Protein AF-A0A257S393-F1 (afdb_monomer_lite)

pLDDT: mean 79.39, std 18.7, range [31.31, 98.5]

Foldseek 3Di:
DPPDDDDDDDQPLADDDPADFDVVVVVCVVVPDDDDDLDDQQAPDPLLRQLLNLLSVFALVSLLVSVVSCVVVVQEDAFEDALLRLLLVLLVVVVVVCVVCVVPPQAFEAEAEADPVSQQSSLVSNVVVCVVVVVWAPFDDWFFAAAPVPRDTDIHTDTAQFKKFAQAFFWFCWPVRDTDTQDGHLFIWGFHDDDPQATWTAGPVRTTGTGGLVRQADPPPSGGRMGGNRHYHLVSLAPAAGQEYEYTYRLFLLSEESNSLSSRSSRHHYYYHYYYYPVNLLVVLVVPDPPPPPDDCDPVNSSSSNSVSNSHDDDSDRPVNVVVVVVVLVVVVVVVVVVVVVVVVVCVVVVHDDDVVVVVVVVVVCCVSCVVVVVVCVVVVVVVVVSVVVCVVCVVVVVVVVVVVCVVCVVVVVVVVVVVVVVVVVVVVVVVVVDDDDDDPPDDDDDD

Radius of gyration: 31.61 Å; chains: 1; bounding box: 83×96×97 Å

Structure (mmCIF, N/CA/C/O backbone):
data_AF-A0A257S393-F1
#
_entry.id   AF-A0A257S393-F1
#
loop_
_atom_site.group_PDB
_atom_site.id
_atom_site.type_symbol
_atom_site.label_atom_id
_atom_site.label_alt_id
_atom_site.label_comp_id
_atom_site.label_asym_id
_atom_site.label_entity_id
_atom_site.label_seq_id
_atom_site.pdbx_PDB_ins_code
_atom_site.Cartn_x
_atom_site.Cartn_y
_atom_site.Cartn_z
_atom_site.occupancy
_atom_site.B_iso_or_equiv
_atom_site.auth_seq_id
_atom_site.auth_comp_id
_atom_site.auth_asym_id
_atom_site.auth_atom_id
_atom_site.pdbx_PDB_model_num
ATOM 1 N N . ARG A 1 1 ? 13.052 41.095 7.034 1.00 51.38 1 ARG A N 1
ATOM 2 C CA . ARG A 1 1 ? 13.560 39.708 7.214 1.00 51.38 1 ARG A CA 1
ATOM 3 C C . ARG A 1 1 ? 13.193 39.257 8.625 1.00 51.38 1 ARG A C 1
ATOM 5 O O . ARG A 1 1 ? 13.684 39.862 9.561 1.00 51.38 1 ARG A O 1
ATOM 12 N N . HIS A 1 2 ? 12.317 38.263 8.791 1.00 64.06 2 HIS A N 1
ATOM 13 C CA . HIS A 1 2 ? 11.731 37.913 10.098 1.00 64.06 2 HIS A CA 1
ATOM 14 C C . HIS A 1 2 ? 12.559 36.929 10.958 1.00 64.06 2 HIS A C 1
ATOM 16 O O . HIS A 1 2 ? 12.037 36.378 11.915 1.00 64.06 2 HIS A O 1
ATOM 22 N N . GLY A 1 3 ? 13.835 36.686 10.637 1.00 81.38 3 GLY A N 1
ATOM 23 C CA . GLY A 1 3 ? 14.749 35.903 11.490 1.00 81.38 3 GLY A CA 1
ATOM 24 C C . GLY A 1 3 ? 14.437 34.405 11.657 1.00 81.38 3 GLY A C 1
ATOM 25 O O . GLY A 1 3 ? 15.171 33.722 12.363 1.00 81.38 3 GLY A O 1
ATOM 26 N N . PHE A 1 4 ? 13.392 33.872 11.021 1.00 81.81 4 PHE A N 1
ATOM 27 C CA . PHE A 1 4 ? 13.035 32.456 11.131 1.00 81.81 4 PHE A CA 1
ATOM 28 C C . PHE A 1 4 ? 13.967 31.548 10.323 1.00 81.81 4 PHE A C 1
ATOM 30 O O . PHE A 1 4 ? 14.446 31.918 9.249 1.00 81.81 4 PHE A O 1
ATOM 37 N N . ARG A 1 5 ? 14.177 30.331 10.834 1.00 82.81 5 ARG A N 1
ATOM 38 C CA . ARG A 1 5 ? 14.858 29.231 10.142 1.00 82.81 5 ARG A CA 1
ATOM 39 C C . ARG A 1 5 ? 13.829 28.159 9.795 1.00 82.81 5 ARG A C 1
ATOM 41 O O . ARG A 1 5 ? 12.972 27.848 10.615 1.00 82.81 5 ARG A O 1
ATOM 48 N N . MET A 1 6 ? 13.929 27.601 8.594 1.00 79.44 6 MET A N 1
ATOM 49 C CA . MET A 1 6 ? 13.082 26.510 8.114 1.00 79.44 6 MET A CA 1
ATOM 50 C C . MET A 1 6 ? 13.974 25.320 7.773 1.00 79.44 6 MET A C 1
ATOM 52 O O . MET A 1 6 ? 14.998 25.497 7.117 1.00 79.44 6 MET A O 1
ATOM 56 N N . VAL A 1 7 ? 13.585 24.126 8.217 1.00 80.88 7 VAL A N 1
ATOM 57 C CA . VAL A 1 7 ? 14.269 22.868 7.901 1.00 80.88 7 VAL A CA 1
ATOM 58 C C . VAL A 1 7 ? 13.275 21.981 7.162 1.00 80.88 7 VAL A C 1
ATOM 60 O O . VAL A 1 7 ? 12.195 21.708 7.680 1.00 80.88 7 VAL A O 1
ATOM 63 N N . ALA A 1 8 ? 13.626 21.564 5.946 1.00 81.06 8 ALA A N 1
ATOM 64 C CA . ALA A 1 8 ? 12.833 20.646 5.137 1.00 81.06 8 ALA A CA 1
ATOM 65 C C . ALA A 1 8 ? 13.567 19.305 5.048 1.00 81.06 8 ALA A C 1
ATOM 67 O O . ALA A 1 8 ? 14.729 19.263 4.654 1.00 81.06 8 ALA A O 1
ATOM 68 N N . ILE A 1 9 ? 12.889 18.222 5.427 1.00 82.00 9 ILE A N 1
ATOM 69 C CA . ILE A 1 9 ? 13.420 16.856 5.393 1.00 82.00 9 ILE A CA 1
ATOM 70 C C . ILE A 1 9 ? 12.513 16.044 4.474 1.00 82.00 9 ILE A C 1
ATOM 72 O O . ILE A 1 9 ? 11.290 16.102 4.595 1.00 82.00 9 ILE A O 1
ATOM 76 N N . GLY A 1 10 ? 13.103 15.291 3.552 1.00 78.88 10 GLY A N 1
ATOM 77 C CA . GLY A 1 10 ? 12.362 14.471 2.606 1.00 78.88 10 GLY A CA 1
ATOM 78 C C . GLY A 1 10 ? 13.205 13.325 2.073 1.00 78.88 10 GLY A C 1
ATOM 79 O O . GLY A 1 10 ? 14.421 13.300 2.230 1.00 78.88 10 GLY A O 1
ATOM 80 N N . ASP A 1 11 ? 12.536 12.369 1.438 1.00 80.75 11 ASP A N 1
ATOM 81 C CA . ASP A 1 11 ? 13.183 11.259 0.752 1.00 80.75 11 ASP A CA 1
ATOM 82 C C . ASP A 1 11 ? 12.894 11.363 -0.756 1.00 80.75 11 ASP A C 1
ATOM 84 O O . ASP A 1 11 ? 11.757 11.107 -1.174 1.00 80.75 11 ASP A O 1
ATOM 88 N N . PRO A 1 12 ? 13.887 11.714 -1.598 1.00 75.94 12 PRO A N 1
ATOM 89 C CA . PRO A 1 12 ? 13.674 11.913 -3.030 1.00 75.94 12 PRO A CA 1
ATOM 90 C C . PRO A 1 12 ? 13.262 10.626 -3.754 1.00 75.94 12 PRO A C 1
ATOM 92 O O . PRO A 1 12 ? 12.722 10.702 -4.860 1.00 75.94 12 PRO A O 1
ATOM 95 N N . LYS A 1 13 ? 13.457 9.452 -3.139 1.00 79.50 13 LYS A N 1
ATOM 96 C CA . LYS A 1 13 ? 13.090 8.145 -3.700 1.00 79.50 13 LYS A CA 1
ATOM 97 C C . LYS A 1 13 ? 11.670 7.693 -3.327 1.00 79.50 13 LYS A C 1
ATOM 99 O O . LYS A 1 13 ? 11.204 6.706 -3.881 1.00 79.50 13 LYS A O 1
ATOM 104 N N . GLN A 1 14 ? 10.944 8.402 -2.457 1.00 80.81 14 GLN A N 1
ATOM 105 C CA . GLN A 1 14 ? 9.525 8.096 -2.193 1.00 80.81 14 GLN A CA 1
ATOM 106 C C . GLN A 1 14 ? 8.609 8.526 -3.347 1.00 80.81 14 GLN A C 1
ATOM 108 O O . GLN A 1 14 ? 9.065 9.159 -4.297 1.00 80.81 14 GLN A O 1
ATOM 113 N N . CYS A 1 15 ? 7.315 8.192 -3.292 1.00 73.25 15 CYS A N 1
ATOM 114 C CA . CYS A 1 15 ? 6.340 8.628 -4.293 1.00 73.25 15 CYS A CA 1
ATOM 115 C C . CYS A 1 15 ? 6.381 10.152 -4.495 1.00 73.25 15 CYS A C 1
ATOM 117 O O . CYS A 1 15 ? 6.687 10.918 -3.577 1.00 73.25 15 CYS A O 1
ATOM 119 N N . GLN A 1 16 ? 6.094 10.598 -5.720 1.00 68.69 16 GLN A N 1
ATOM 120 C CA . GLN A 1 16 ? 5.879 12.020 -5.972 1.00 68.69 16 GLN A CA 1
ATOM 121 C C . GLN A 1 16 ? 4.658 12.528 -5.205 1.00 68.69 16 GLN A C 1
ATOM 123 O O . GLN A 1 16 ? 3.738 11.766 -4.897 1.00 68.69 16 GLN A O 1
ATOM 128 N N . SER A 1 17 ? 4.658 13.834 -4.929 1.00 66.69 17 SER A N 1
ATOM 129 C CA . SER A 1 17 ? 3.454 14.508 -4.459 1.00 66.69 17 SER A CA 1
ATOM 130 C C . SER A 1 17 ? 2.315 14.274 -5.452 1.00 66.69 17 SER A C 1
ATOM 132 O O . SER A 1 17 ? 2.534 14.254 -6.662 1.00 66.69 17 SER A O 1
ATOM 134 N N . ILE A 1 18 ? 1.103 14.101 -4.926 1.00 62.31 18 ILE A N 1
ATOM 135 C CA . ILE A 1 18 ? -0.117 14.058 -5.743 1.00 62.31 18 ILE A CA 1
ATOM 136 C C . ILE A 1 18 ? -0.369 15.442 -6.371 1.00 62.31 18 ILE A C 1
ATOM 138 O O . ILE A 1 18 ? -0.938 15.546 -7.456 1.00 62.31 18 ILE A O 1
ATOM 142 N N . GLU A 1 19 ? 0.064 16.511 -5.698 1.00 57.66 19 G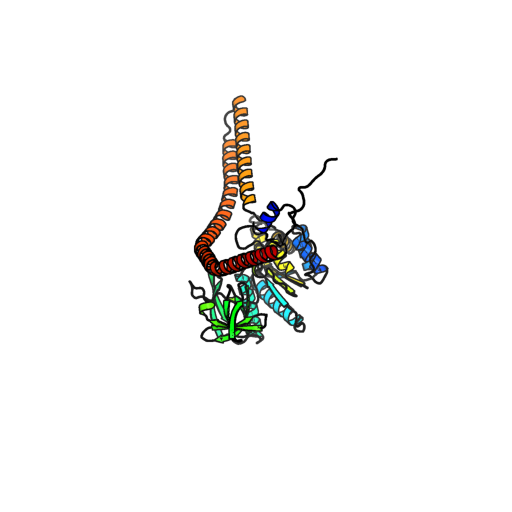LU A N 1
ATOM 143 C CA . GLU A 1 19 ? 0.041 17.869 -6.239 1.00 57.66 19 GLU A CA 1
ATOM 144 C C . GLU A 1 19 ? 1.238 18.112 -7.164 1.00 57.66 19 GLU A C 1
ATOM 146 O O . GLU A 1 19 ? 2.348 17.640 -6.912 1.00 57.66 19 GLU A O 1
ATOM 151 N N . ALA A 1 20 ? 1.016 18.875 -8.236 1.00 55.06 20 ALA A N 1
ATOM 152 C CA . ALA A 1 20 ? 2.035 19.130 -9.244 1.00 55.06 20 ALA A CA 1
ATOM 153 C C . ALA A 1 20 ? 3.248 19.878 -8.658 1.00 55.06 20 ALA A C 1
ATOM 155 O O . ALA A 1 20 ? 3.112 20.969 -8.105 1.00 55.06 20 ALA A O 1
ATOM 156 N N . GLY A 1 21 ? 4.446 19.318 -8.861 1.00 57.47 21 GLY A N 1
ATOM 157 C CA . GLY A 1 21 ? 5.724 19.980 -8.587 1.00 57.47 21 GLY A CA 1
ATOM 158 C C . GLY A 1 21 ? 6.625 19.246 -7.589 1.00 57.47 21 GLY A C 1
ATOM 159 O O . GLY A 1 21 ? 6.241 18.915 -6.470 1.00 57.47 21 GLY A O 1
ATOM 160 N N . GLN A 1 22 ? 7.887 19.039 -7.973 1.00 69.00 22 GLN A N 1
ATOM 161 C CA . GLN A 1 22 ? 8.917 18.458 -7.109 1.00 69.00 22 GLN A CA 1
ATOM 162 C C . GLN A 1 22 ? 9.595 19.556 -6.266 1.00 69.00 22 GLN A C 1
ATOM 164 O O . GLN A 1 22 ? 10.721 19.963 -6.547 1.00 69.00 22 GLN A O 1
ATOM 169 N N . VAL A 1 23 ? 8.912 20.049 -5.229 1.00 72.19 23 VAL A N 1
ATOM 170 C CA . VAL A 1 23 ? 9.413 21.160 -4.390 1.00 72.19 23 VAL A CA 1
ATOM 171 C C . VAL A 1 23 ? 10.766 20.837 -3.746 1.00 72.19 23 VAL A C 1
ATOM 173 O O . VAL A 1 23 ? 11.667 21.666 -3.792 1.00 72.19 23 VAL A O 1
ATOM 176 N N . ILE A 1 24 ? 10.951 19.621 -3.218 1.00 74.56 24 ILE A N 1
ATOM 177 C CA . ILE A 1 24 ? 12.235 19.205 -2.624 1.00 74.56 24 ILE A CA 1
ATOM 178 C C . ILE A 1 24 ? 13.361 19.209 -3.665 1.00 74.56 24 ILE A C 1
ATOM 180 O O . ILE A 1 24 ? 14.423 19.752 -3.396 1.00 74.56 24 ILE A O 1
ATOM 184 N N . GLY A 1 25 ? 13.107 18.715 -4.879 1.00 72.62 25 GLY A N 1
ATOM 185 C CA . GLY A 1 25 ? 14.107 18.736 -5.954 1.00 72.62 25 GLY A CA 1
ATOM 186 C C . GLY A 1 25 ? 14.454 20.153 -6.425 1.00 72.62 25 GLY A C 1
ATOM 187 O O . GLY A 1 25 ? 15.590 20.426 -6.801 1.00 72.62 25 GLY A O 1
ATOM 188 N N . LEU A 1 26 ? 13.500 21.089 -6.370 1.00 74.69 26 LEU A N 1
ATOM 189 C CA . LEU A 1 26 ? 13.774 22.508 -6.621 1.00 74.69 26 LEU A CA 1
ATOM 190 C C . LEU A 1 26 ? 14.623 23.129 -5.506 1.00 74.69 26 LEU A C 1
ATOM 192 O O . LEU A 1 26 ? 15.536 23.900 -5.797 1.00 74.69 26 LEU A O 1
ATOM 196 N N . LEU A 1 27 ? 14.344 22.784 -4.246 1.00 76.94 27 LEU A N 1
ATOM 197 C CA . LEU A 1 27 ? 15.133 23.237 -3.102 1.00 76.94 27 LEU A CA 1
ATOM 198 C C . LEU A 1 27 ? 16.561 22.684 -3.155 1.00 76.94 27 LEU A C 1
ATOM 200 O O . LEU A 1 27 ? 17.490 23.451 -2.943 1.00 76.94 27 LEU A O 1
ATOM 204 N N . GLU A 1 28 ? 16.749 21.412 -3.510 1.00 76.81 28 GLU A N 1
ATOM 205 C CA . GLU A 1 28 ? 18.075 20.812 -3.729 1.00 76.81 28 GLU A CA 1
ATOM 206 C C . GLU A 1 28 ? 18.864 21.586 -4.794 1.00 76.81 28 GLU A C 1
ATOM 208 O O . GLU A 1 28 ? 19.989 22.016 -4.548 1.00 76.81 28 GLU A O 1
ATOM 213 N N . LYS A 1 29 ? 18.244 21.873 -5.948 1.00 75.94 29 LYS A N 1
ATOM 214 C CA . LYS A 1 29 ? 18.880 22.669 -7.013 1.00 75.94 29 LYS A CA 1
ATOM 215 C C . LYS A 1 29 ? 19.239 24.092 -6.572 1.00 75.94 29 LYS A C 1
ATOM 217 O O . LYS A 1 29 ? 20.226 24.636 -7.057 1.00 75.94 29 LYS A O 1
ATOM 222 N N . GLY A 1 30 ? 18.431 24.705 -5.705 1.00 76.62 30 GLY A N 1
ATOM 223 C CA . GLY A 1 30 ? 18.633 26.080 -5.240 1.00 76.62 30 GLY A CA 1
ATOM 224 C C . GLY A 1 30 ? 19.602 26.223 -4.062 1.00 76.62 30 GLY A C 1
ATOM 225 O O . GLY A 1 30 ? 20.259 27.253 -3.945 1.00 76.62 30 GLY A O 1
ATOM 226 N N . LEU A 1 31 ? 19.685 25.216 -3.190 1.00 78.00 31 LEU A N 1
ATOM 227 C CA . LEU A 1 31 ? 20.525 25.223 -1.986 1.00 78.00 31 LEU A CA 1
ATOM 228 C C . LEU A 1 31 ? 21.918 24.618 -2.226 1.00 78.00 31 LEU A C 1
ATOM 230 O O . LEU A 1 31 ? 22.818 24.848 -1.421 1.00 78.00 31 LEU A O 1
ATOM 234 N N . GLY A 1 32 ? 22.113 23.879 -3.323 1.00 76.44 32 GLY A N 1
ATOM 235 C CA . GLY A 1 32 ? 23.374 23.208 -3.628 1.00 76.44 32 GLY A CA 1
ATOM 236 C C . GLY A 1 32 ? 23.523 21.918 -2.823 1.00 76.44 32 GLY A C 1
ATOM 237 O O . GLY A 1 32 ? 22.693 21.018 -2.931 1.00 76.44 32 GLY A O 1
ATOM 238 N N . THR A 1 33 ? 24.585 21.800 -2.025 1.00 75.00 33 THR A N 1
ATOM 239 C CA . THR A 1 33 ? 24.846 20.587 -1.236 1.00 75.00 33 THR A CA 1
ATOM 240 C C . THR A 1 33 ? 23.865 20.475 -0.071 1.00 75.00 33 THR A C 1
ATOM 242 O O . THR A 1 33 ? 23.946 21.222 0.905 1.00 75.00 33 THR A O 1
ATOM 245 N N . VAL A 1 34 ? 22.957 19.506 -0.156 1.00 79.62 34 VAL A N 1
ATOM 246 C CA . VAL A 1 34 ? 22.035 19.145 0.925 1.00 79.62 34 VAL A CA 1
ATOM 247 C C . VAL A 1 34 ? 22.612 17.948 1.690 1.00 79.62 34 VAL A C 1
ATOM 249 O O . VAL A 1 34 ? 22.982 16.963 1.051 1.00 79.62 34 VAL A O 1
ATOM 252 N N . PRO A 1 35 ? 22.704 17.992 3.034 1.00 81.38 35 PRO A N 1
ATOM 253 C CA . PRO A 1 35 ? 23.143 16.843 3.823 1.00 81.38 35 PRO A CA 1
ATOM 254 C C . PRO A 1 35 ? 22.267 15.603 3.583 1.00 81.38 35 PRO A C 1
ATOM 256 O O . PRO A 1 35 ? 21.039 15.691 3.636 1.00 81.38 35 PRO A O 1
ATOM 259 N N . SER A 1 36 ? 22.896 14.448 3.359 1.00 78.56 36 SER A N 1
ATOM 260 C CA . SER A 1 36 ? 22.231 13.152 3.197 1.00 78.56 36 SER A CA 1
ATOM 261 C C . SER A 1 36 ? 22.292 12.328 4.486 1.00 78.56 36 SER A C 1
ATOM 263 O O . SER A 1 36 ? 23.317 12.259 5.160 1.00 78.56 36 SER A O 1
ATOM 265 N N . ILE A 1 37 ? 21.179 11.670 4.825 1.00 79.75 37 ILE A N 1
ATOM 266 C CA . ILE A 1 37 ? 21.165 10.576 5.803 1.00 79.75 37 ILE A CA 1
ATOM 267 C C . ILE A 1 37 ? 21.181 9.276 5.003 1.00 79.75 37 ILE A C 1
ATOM 269 O O . ILE A 1 37 ? 20.211 8.952 4.316 1.00 79.75 37 ILE A O 1
ATOM 273 N N . GLU A 1 38 ? 22.296 8.555 5.068 1.00 73.06 38 GLU A N 1
ATOM 274 C CA . GLU A 1 38 ? 22.531 7.349 4.260 1.00 73.06 38 GLU A CA 1
ATOM 275 C C . GLU A 1 38 ? 22.188 6.052 5.001 1.00 73.06 38 GLU A C 1
ATOM 277 O O . GLU A 1 38 ? 22.090 4.991 4.390 1.00 73.06 38 GLU A O 1
ATOM 282 N N . SER A 1 39 ? 21.936 6.135 6.309 1.00 66.69 39 SER A N 1
ATOM 283 C CA . SER A 1 39 ? 21.544 5.002 7.142 1.00 66.69 39 SER A CA 1
ATOM 284 C C . SER A 1 39 ? 20.055 5.038 7.496 1.00 66.69 39 SER A C 1
ATOM 286 O O . SER A 1 39 ? 19.455 6.090 7.721 1.00 66.69 39 SER A O 1
ATOM 288 N N . THR A 1 40 ? 19.431 3.861 7.559 1.00 69.25 40 THR A N 1
ATOM 289 C CA . THR A 1 40 ? 18.060 3.695 8.054 1.00 69.25 40 THR A CA 1
ATOM 290 C C . THR A 1 40 ? 17.996 2.523 9.024 1.00 69.25 40 THR A C 1
ATOM 292 O O . THR A 1 40 ? 18.574 1.469 8.776 1.00 69.25 40 THR A O 1
ATOM 295 N N . VAL A 1 41 ? 17.298 2.715 10.145 1.00 71.75 41 VAL A N 1
ATOM 296 C CA . VAL A 1 41 ? 17.181 1.724 11.235 1.00 71.75 41 VAL A CA 1
ATOM 297 C C . VAL A 1 41 ? 15.761 1.143 11.300 1.00 71.75 41 VAL A C 1
ATOM 299 O O . VAL A 1 41 ? 15.340 0.605 12.317 1.00 71.75 41 VAL A O 1
ATOM 302 N N . ARG A 1 42 ? 14.958 1.291 10.233 1.00 84.06 42 ARG A N 1
ATOM 303 C CA . ARG A 1 42 ? 13.555 0.844 10.257 1.00 84.06 42 ARG A CA 1
ATOM 304 C C . ARG A 1 42 ? 13.445 -0.677 10.344 1.00 84.06 42 ARG A C 1
ATOM 306 O O . ARG A 1 42 ? 12.654 -1.176 11.143 1.00 84.06 42 ARG A O 1
ATOM 313 N N . GLN A 1 43 ? 14.179 -1.386 9.490 1.00 91.06 43 GLN A N 1
ATOM 314 C CA . GLN A 1 43 ? 14.145 -2.842 9.443 1.00 91.06 43 GLN A CA 1
ATOM 315 C C . GLN A 1 43 ? 15.007 -3.436 10.560 1.00 91.06 43 GLN A C 1
ATOM 317 O O . GLN A 1 43 ? 16.161 -3.045 10.754 1.00 91.06 43 GLN A O 1
ATOM 322 N N . THR A 1 44 ? 14.443 -4.394 11.291 1.00 89.94 44 THR A N 1
ATOM 323 C CA . THR A 1 44 ? 15.078 -4.980 12.478 1.00 89.94 44 THR A CA 1
ATOM 324 C C . THR A 1 44 ? 16.191 -5.962 12.118 1.00 89.94 44 THR A C 1
ATOM 326 O O . THR A 1 44 ? 17.185 -6.041 12.834 1.00 89.94 44 THR A O 1
ATOM 329 N N . ASN A 1 45 ? 16.074 -6.663 10.987 1.00 89.56 45 ASN A N 1
ATOM 330 C CA . ASN A 1 45 ? 17.060 -7.643 10.528 1.00 89.56 45 ASN A CA 1
ATOM 331 C C . ASN A 1 45 ? 17.883 -7.139 9.328 1.00 89.56 45 ASN A C 1
ATOM 333 O O . ASN A 1 45 ? 17.430 -6.293 8.554 1.00 89.56 45 ASN A O 1
ATOM 337 N N . ASP A 1 46 ? 19.103 -7.670 9.186 1.00 91.62 46 ASP A N 1
ATOM 338 C CA . ASP A 1 46 ? 20.053 -7.257 8.143 1.00 91.62 46 ASP A CA 1
ATOM 339 C C . ASP A 1 46 ? 19.540 -7.573 6.733 1.00 91.62 46 ASP A C 1
ATOM 341 O O . ASP A 1 46 ? 19.668 -6.745 5.835 1.00 91.62 46 ASP A O 1
ATOM 345 N N . ARG A 1 47 ? 18.880 -8.727 6.555 1.00 92.94 47 ARG A N 1
ATOM 346 C CA . ARG A 1 47 ? 18.316 -9.166 5.268 1.00 92.94 47 ARG A CA 1
ATOM 347 C C . ARG A 1 47 ? 17.296 -8.162 4.723 1.00 92.94 47 ARG A C 1
ATOM 349 O O . ARG A 1 47 ? 17.378 -7.748 3.572 1.00 92.94 47 ARG A O 1
ATOM 356 N N . ALA A 1 48 ? 16.370 -7.715 5.565 1.00 92.12 48 ALA A N 1
ATOM 357 C CA . ALA A 1 48 ? 15.359 -6.724 5.224 1.00 92.12 48 ALA A CA 1
ATOM 358 C C . ALA A 1 48 ? 15.970 -5.331 4.994 1.00 92.12 48 ALA A C 1
ATOM 360 O O . ALA A 1 48 ? 15.521 -4.609 4.100 1.00 92.12 48 ALA A O 1
ATOM 361 N N . ARG A 1 49 ? 17.022 -4.958 5.743 1.00 92.06 49 ARG A N 1
ATOM 362 C CA . ARG A 1 49 ? 17.789 -3.725 5.484 1.00 92.06 49 ARG A CA 1
ATOM 363 C C . ARG A 1 49 ? 18.476 -3.762 4.117 1.00 92.06 49 ARG A C 1
ATOM 365 O O . ARG A 1 49 ? 18.403 -2.772 3.393 1.00 92.06 49 ARG A O 1
ATOM 372 N N . GLU A 1 50 ? 19.083 -4.888 3.742 1.00 93.75 50 GLU A N 1
ATOM 373 C CA . GLU A 1 50 ? 19.717 -5.069 2.429 1.00 93.75 50 GLU A CA 1
ATOM 374 C C . GLU A 1 50 ? 18.687 -4.951 1.297 1.00 93.75 50 GLU A C 1
ATOM 376 O O . GLU A 1 50 ? 18.884 -4.159 0.374 1.00 93.75 50 GLU A O 1
ATOM 381 N N . ILE A 1 51 ? 17.552 -5.653 1.398 1.00 93.94 51 ILE A N 1
ATOM 382 C CA . ILE A 1 51 ? 16.468 -5.576 0.403 1.00 93.94 51 ILE A CA 1
ATOM 383 C C . ILE A 1 51 ? 15.968 -4.132 0.263 1.00 93.94 51 ILE A C 1
ATOM 385 O O . ILE A 1 51 ? 15.893 -3.608 -0.849 1.00 93.94 51 ILE A O 1
ATOM 389 N N . ALA A 1 52 ? 15.670 -3.449 1.372 1.00 91.94 52 ALA A N 1
ATOM 390 C CA . ALA A 1 52 ? 15.217 -2.059 1.336 1.00 91.94 52 ALA A CA 1
ATOM 391 C C . ALA A 1 52 ? 16.272 -1.113 0.727 1.00 91.94 52 ALA A C 1
ATOM 393 O O . ALA A 1 52 ? 15.914 -0.190 -0.011 1.00 91.94 52 ALA A O 1
ATOM 394 N N . GLY A 1 53 ? 17.560 -1.356 0.995 1.00 91.12 53 GLY A N 1
ATOM 395 C CA . GLY A 1 53 ? 18.683 -0.626 0.406 1.00 91.12 53 GLY A CA 1
ATOM 396 C C . GLY A 1 53 ? 18.779 -0.803 -1.111 1.00 91.12 53 GLY A C 1
ATOM 397 O O . GLY A 1 53 ? 18.880 0.187 -1.836 1.00 91.12 53 GLY A O 1
ATOM 398 N N . LEU A 1 54 ? 18.651 -2.036 -1.605 1.00 93.56 54 LEU A N 1
ATOM 399 C CA . LEU A 1 54 ? 18.641 -2.347 -3.039 1.00 93.56 54 LEU A CA 1
ATOM 400 C C . LEU A 1 54 ? 17.450 -1.697 -3.761 1.00 93.56 54 LEU A C 1
ATOM 402 O O . LEU A 1 54 ? 17.607 -1.100 -4.828 1.00 93.56 54 LEU A O 1
ATOM 406 N N . LEU A 1 55 ? 16.259 -1.733 -3.153 1.00 92.25 55 LEU A N 1
ATOM 407 C CA . LEU A 1 55 ? 15.077 -1.056 -3.695 1.00 92.25 55 LEU A CA 1
ATOM 408 C C . LEU A 1 55 ? 15.248 0.470 -3.721 1.00 92.25 55 LEU A C 1
ATOM 410 O O . LEU A 1 55 ? 14.812 1.125 -4.669 1.00 92.25 55 LEU A O 1
ATOM 414 N N . ARG A 1 56 ? 15.905 1.043 -2.703 1.00 89.31 56 ARG A N 1
ATOM 415 C CA . ARG A 1 56 ? 16.229 2.476 -2.642 1.00 89.31 56 ARG A CA 1
ATOM 416 C C . ARG A 1 56 ? 17.211 2.886 -3.737 1.00 89.31 56 ARG A C 1
ATOM 418 O O . ARG A 1 56 ? 17.009 3.930 -4.367 1.00 89.31 56 ARG A O 1
ATOM 425 N N . GLN A 1 57 ? 18.266 2.092 -3.940 1.00 90.00 57 GLN A N 1
ATOM 426 C CA . GLN A 1 57 ? 19.250 2.290 -5.006 1.00 90.00 57 GLN A CA 1
ATOM 427 C C . GLN A 1 57 ? 18.530 2.356 -6.358 1.00 90.00 57 GLN A C 1
ATOM 429 O O . GLN A 1 57 ? 18.663 3.343 -7.090 1.00 90.00 57 GLN A O 1
ATOM 434 N N . GLY A 1 58 ? 17.661 1.376 -6.612 1.00 87.62 58 GLY A N 1
ATOM 435 C CA . GLY A 1 58 ? 16.906 1.275 -7.852 1.00 87.62 58 GLY A CA 1
ATOM 436 C C . GLY A 1 58 ? 17.750 0.796 -9.030 1.00 87.62 58 GLY A C 1
ATOM 437 O O . GLY A 1 58 ? 18.924 0.462 -8.888 1.00 87.62 58 GLY A O 1
ATOM 438 N N . GLY A 1 59 ? 17.140 0.779 -10.215 1.00 87.88 59 GLY A N 1
ATOM 439 C CA . GLY A 1 59 ? 17.756 0.207 -11.412 1.00 87.88 59 GLY A CA 1
ATOM 440 C C . GLY A 1 59 ? 17.570 -1.309 -11.500 1.00 87.88 59 GLY A C 1
ATOM 441 O O . GLY A 1 59 ? 17.271 -1.979 -10.514 1.00 87.88 59 GLY A O 1
ATOM 442 N N . ALA A 1 60 ? 17.700 -1.844 -12.716 1.00 90.81 60 ALA A N 1
ATOM 443 C CA . ALA A 1 60 ? 17.341 -3.230 -13.018 1.00 90.81 60 ALA A CA 1
ATOM 444 C C . ALA A 1 60 ? 18.161 -4.258 -12.227 1.00 90.81 60 ALA A C 1
ATOM 446 O O . ALA A 1 60 ? 17.595 -5.233 -11.748 1.00 90.81 60 ALA A O 1
ATOM 447 N N . GLU A 1 61 ? 19.463 -4.023 -12.051 1.00 93.88 61 GLU A N 1
ATOM 448 C CA . GLU A 1 61 ? 20.355 -4.941 -11.336 1.00 93.88 61 GLU A CA 1
ATOM 449 C C . GLU A 1 61 ? 20.031 -5.011 -9.838 1.00 93.88 61 GLU A C 1
ATOM 451 O O . GLU A 1 61 ? 19.760 -6.089 -9.314 1.00 93.88 61 GLU A O 1
ATOM 456 N N . ALA A 1 62 ? 19.983 -3.862 -9.151 1.00 94.19 62 ALA A N 1
ATOM 457 C CA . ALA A 1 62 ? 19.712 -3.823 -7.714 1.00 94.19 62 ALA A CA 1
ATOM 458 C C . ALA A 1 62 ? 18.303 -4.338 -7.389 1.00 94.19 62 ALA A C 1
ATOM 460 O O . ALA A 1 62 ? 18.122 -5.133 -6.468 1.00 94.19 62 ALA A O 1
ATOM 461 N N . VAL A 1 63 ? 17.301 -3.932 -8.176 1.00 94.38 63 VAL A N 1
ATOM 462 C CA . VAL A 1 63 ? 15.917 -4.380 -7.984 1.00 94.38 63 VAL A CA 1
ATOM 463 C C . VAL A 1 63 ? 15.749 -5.857 -8.347 1.00 94.38 63 VAL A C 1
ATOM 465 O O . VAL A 1 63 ? 15.024 -6.561 -7.648 1.00 94.38 63 VAL A O 1
ATOM 468 N N . GLY A 1 64 ? 16.451 -6.346 -9.373 1.00 95.25 64 GLY A N 1
ATOM 469 C CA . GLY A 1 64 ? 16.507 -7.771 -9.702 1.00 95.25 64 GLY A CA 1
ATOM 470 C C . GLY A 1 64 ? 17.075 -8.592 -8.548 1.00 95.25 64 GLY A C 1
ATOM 471 O O . GLY A 1 64 ? 16.416 -9.519 -8.085 1.00 95.25 64 GLY A O 1
ATOM 472 N N . LYS A 1 65 ? 18.219 -8.172 -7.987 1.00 96.94 65 LYS A N 1
ATOM 473 C CA . LYS A 1 65 ? 18.808 -8.810 -6.800 1.00 96.94 65 LYS A CA 1
ATOM 474 C C . LYS A 1 65 ? 17.836 -8.807 -5.616 1.00 96.94 65 LYS A C 1
ATOM 476 O O . LYS A 1 65 ? 17.689 -9.826 -4.948 1.00 96.94 65 LYS A O 1
ATOM 481 N N . ALA A 1 66 ? 17.148 -7.691 -5.363 1.00 96.12 66 ALA A N 1
ATOM 482 C CA . ALA A 1 66 ? 16.150 -7.611 -4.297 1.00 96.12 66 ALA A CA 1
ATOM 483 C C . ALA A 1 66 ? 15.000 -8.609 -4.513 1.00 96.12 66 ALA A C 1
ATOM 485 O O . ALA A 1 66 ? 14.609 -9.297 -3.572 1.00 96.12 66 ALA A O 1
ATOM 486 N N . LEU A 1 67 ? 14.477 -8.718 -5.738 1.00 96.06 67 LEU A N 1
ATOM 487 C CA . LEU A 1 67 ? 13.397 -9.653 -6.056 1.00 96.06 67 LEU A CA 1
ATOM 488 C C . LEU A 1 67 ? 13.852 -11.116 -5.944 1.00 96.06 67 LEU A C 1
ATOM 490 O O . LEU A 1 67 ? 13.123 -11.933 -5.386 1.00 96.06 67 LEU A O 1
ATOM 494 N N . ASP A 1 68 ? 15.071 -11.434 -6.384 1.00 96.88 68 ASP A N 1
ATOM 495 C CA . ASP A 1 68 ? 15.659 -12.769 -6.235 1.00 96.88 68 ASP A CA 1
ATOM 496 C C . ASP A 1 68 ? 15.828 -13.152 -4.761 1.00 96.88 68 ASP A C 1
ATOM 498 O O . ASP A 1 68 ? 15.486 -14.269 -4.368 1.00 96.88 68 ASP A O 1
ATOM 502 N N . MET A 1 69 ? 16.285 -12.217 -3.919 1.00 97.38 69 MET A N 1
ATOM 503 C CA . MET A 1 69 ? 16.344 -12.416 -2.467 1.00 97.38 69 MET A CA 1
ATOM 504 C C . MET A 1 69 ? 14.955 -12.712 -1.900 1.00 97.38 69 MET A C 1
ATOM 506 O O . MET A 1 69 ? 14.793 -13.665 -1.144 1.00 97.38 69 MET A O 1
ATOM 510 N N . LYS A 1 70 ? 13.926 -11.962 -2.313 1.00 96.56 70 LYS A N 1
ATOM 511 C CA . LYS A 1 70 ? 12.548 -12.230 -1.881 1.00 96.56 70 LYS A CA 1
ATOM 512 C C . LYS A 1 70 ? 12.040 -13.595 -2.323 1.00 96.56 70 LYS A C 1
ATOM 514 O O . LYS A 1 70 ? 11.342 -14.249 -1.550 1.00 96.56 70 LYS A O 1
ATOM 519 N N . ARG A 1 71 ? 12.390 -14.027 -3.535 1.00 95.81 71 ARG A N 1
ATOM 520 C CA . ARG A 1 71 ? 12.033 -15.347 -4.065 1.00 95.81 71 ARG A CA 1
ATOM 521 C C . ARG A 1 71 ? 12.687 -16.465 -3.254 1.00 95.81 71 ARG A C 1
ATOM 523 O O . ARG A 1 71 ? 12.009 -17.422 -2.900 1.00 95.81 71 ARG A O 1
ATOM 530 N N . GLN A 1 72 ? 13.970 -16.324 -2.919 1.00 96.56 72 GLN A N 1
ATOM 531 C CA . GLN A 1 72 ? 14.685 -17.254 -2.032 1.00 96.56 72 GLN A CA 1
ATOM 532 C C . GLN A 1 72 ? 14.046 -17.314 -0.641 1.00 96.56 72 GLN A C 1
ATOM 534 O O . GLN A 1 72 ? 13.902 -18.392 -0.073 1.00 96.56 72 GLN A O 1
ATOM 539 N N . ASP A 1 73 ? 13.617 -16.162 -0.124 1.00 95.81 73 ASP A N 1
ATOM 540 C CA . ASP A 1 73 ? 12.996 -16.042 1.195 1.00 95.81 73 ASP A CA 1
ATOM 541 C C . ASP A 1 73 ? 11.524 -16.527 1.205 1.00 95.81 73 ASP A C 1
ATOM 543 O O . ASP A 1 73 ? 10.891 -16.541 2.261 1.00 95.81 73 ASP A O 1
ATOM 547 N N . GLY A 1 74 ? 10.948 -16.889 0.048 1.00 96.31 74 GLY A N 1
ATOM 548 C CA . GLY A 1 74 ? 9.533 -17.265 -0.082 1.00 96.31 74 GLY A CA 1
ATOM 549 C C . GLY A 1 74 ? 8.564 -16.099 0.150 1.00 96.31 74 GLY A C 1
ATOM 550 O O . GLY A 1 74 ? 7.416 -16.301 0.536 1.00 96.31 74 GLY A O 1
ATOM 551 N N . THR A 1 75 ? 9.031 -14.863 -0.047 1.00 97.00 75 THR A N 1
ATOM 552 C CA . THR A 1 75 ? 8.270 -13.626 0.194 1.00 97.00 75 THR A CA 1
ATOM 553 C C . THR A 1 75 ? 7.906 -12.869 -1.085 1.00 97.00 75 THR A C 1
ATOM 555 O O . THR A 1 75 ? 7.358 -11.772 -1.013 1.00 97.00 75 THR A O 1
ATOM 558 N N . ALA A 1 76 ? 8.178 -13.441 -2.257 1.00 97.62 76 ALA A N 1
ATOM 559 C CA . ALA A 1 76 ? 7.627 -12.999 -3.533 1.00 97.62 76 ALA A CA 1
ATOM 560 C C . ALA A 1 76 ? 6.979 -14.191 -4.242 1.00 97.62 76 ALA A C 1
ATOM 562 O O . ALA A 1 76 ? 7.604 -15.241 -4.381 1.00 97.62 76 ALA A O 1
ATOM 563 N N . GLU A 1 77 ? 5.741 -14.016 -4.691 1.00 97.38 77 GLU A N 1
ATOM 564 C CA . GLU A 1 77 ? 4.912 -15.066 -5.278 1.00 97.38 77 GLU A CA 1
ATOM 565 C C . GLU A 1 77 ? 4.253 -14.553 -6.565 1.00 97.38 77 GLU A C 1
ATOM 567 O O . GLU A 1 77 ? 3.634 -13.483 -6.596 1.00 97.38 77 GLU A O 1
ATOM 572 N N . ILE A 1 78 ? 4.382 -15.338 -7.634 1.00 97.44 78 ILE A N 1
ATOM 573 C CA . ILE A 1 78 ? 3.560 -15.206 -8.836 1.00 97.44 78 ILE A CA 1
ATOM 574 C C . ILE A 1 78 ? 2.359 -16.123 -8.629 1.00 97.44 78 ILE A C 1
ATOM 576 O O . ILE A 1 78 ? 2.504 -17.343 -8.594 1.00 97.44 78 ILE A O 1
ATOM 580 N N . VAL A 1 79 ? 1.178 -15.535 -8.465 1.00 97.81 79 VAL A N 1
ATOM 581 C CA . VAL A 1 79 ? -0.052 -16.290 -8.230 1.00 97.81 79 VAL A CA 1
ATOM 582 C C . VAL A 1 79 ? -0.598 -16.754 -9.573 1.00 97.81 79 VAL A C 1
ATOM 584 O O . VAL A 1 79 ? -0.821 -15.935 -10.471 1.00 97.81 79 VAL A O 1
ATOM 587 N N . ALA A 1 80 ? -0.828 -18.060 -9.699 1.00 96.19 80 ALA A N 1
ATOM 588 C CA . ALA A 1 80 ? -1.451 -18.638 -10.881 1.00 96.19 80 ALA A CA 1
ATOM 589 C C . ALA A 1 80 ? -2.859 -18.058 -11.094 1.00 96.19 80 ALA A C 1
ATOM 591 O O . ALA A 1 80 ? -3.641 -17.931 -10.151 1.00 96.19 80 ALA A O 1
ATOM 592 N N . GLY A 1 81 ? -3.183 -17.726 -12.344 1.00 93.38 81 GLY A N 1
ATOM 593 C CA . GLY A 1 81 ? -4.455 -17.099 -12.708 1.00 93.38 81 GLY A CA 1
ATOM 594 C C . GLY A 1 81 ? -4.387 -15.576 -12.849 1.00 93.38 81 GLY A C 1
ATOM 595 O O . GLY A 1 81 ? -3.330 -14.986 -13.090 1.00 93.38 81 GLY A O 1
ATOM 596 N N . GLY A 1 82 ? -5.552 -14.942 -12.794 1.00 92.62 82 GLY A N 1
ATOM 597 C CA . GLY A 1 82 ? -5.770 -13.534 -13.084 1.00 92.62 82 GLY A CA 1
ATOM 598 C C . GLY A 1 82 ? -5.935 -12.666 -11.837 1.00 92.62 82 GLY A C 1
ATOM 599 O O . GLY A 1 82 ? -5.400 -12.927 -10.760 1.00 92.62 82 GLY A O 1
ATOM 600 N N . HIS A 1 83 ? -6.685 -11.583 -12.020 1.00 94.31 83 HIS A N 1
ATOM 601 C CA . HIS A 1 83 ? -6.934 -10.554 -11.011 1.00 94.31 83 HIS A CA 1
ATOM 602 C C . HIS A 1 83 ? -7.647 -11.100 -9.760 1.00 94.31 83 HIS A C 1
ATOM 604 O O . HIS A 1 83 ? -7.221 -10.821 -8.636 1.00 94.31 83 HIS A O 1
ATOM 610 N N . SER A 1 84 ? -8.681 -11.927 -9.947 1.00 96.19 84 SER A N 1
ATOM 611 C CA . SER A 1 84 ? -9.476 -12.532 -8.870 1.00 96.19 84 SER A CA 1
ATOM 612 C C . SER A 1 84 ? -8.663 -13.479 -7.993 1.00 96.19 84 SER A C 1
ATOM 614 O O . SER A 1 84 ? -8.777 -13.429 -6.766 1.00 96.19 84 SER A O 1
ATOM 616 N N . GLU A 1 85 ? -7.810 -14.308 -8.597 1.00 98.06 85 GLU A N 1
ATOM 617 C CA . GLU A 1 85 ? -7.005 -15.297 -7.875 1.00 98.06 85 GLU A CA 1
ATOM 618 C C . GLU A 1 85 ? -5.969 -14.609 -6.980 1.00 98.06 85 GLU A C 1
ATOM 620 O O . GLU A 1 85 ? -5.804 -14.988 -5.819 1.00 98.06 85 GLU A O 1
ATOM 625 N N . VAL A 1 86 ? -5.341 -13.528 -7.463 1.00 98.06 86 VAL A N 1
ATOM 626 C CA . VAL A 1 86 ? -4.423 -12.719 -6.646 1.00 98.06 86 VAL A CA 1
ATOM 627 C C . VAL A 1 86 ? -5.143 -12.071 -5.467 1.00 98.06 86 VAL A C 1
ATOM 629 O O . VAL A 1 86 ? -4.607 -12.061 -4.360 1.00 98.06 86 VAL A O 1
ATOM 632 N N . ILE A 1 87 ? -6.353 -11.539 -5.665 1.00 98.38 87 ILE A N 1
ATOM 633 C CA . ILE A 1 87 ? -7.145 -10.949 -4.574 1.00 98.38 87 ILE A CA 1
ATOM 634 C C . ILE A 1 87 ? -7.476 -12.002 -3.514 1.00 98.38 87 ILE A C 1
ATOM 636 O O . ILE A 1 87 ? -7.282 -11.764 -2.318 1.00 98.38 87 ILE A O 1
ATOM 640 N N . ALA A 1 88 ? -7.935 -13.179 -3.943 1.00 98.19 88 ALA A N 1
ATOM 641 C CA . ALA A 1 88 ? -8.252 -14.279 -3.044 1.00 98.19 88 ALA A CA 1
ATOM 642 C C . ALA A 1 88 ? -7.014 -14.746 -2.262 1.00 98.19 88 ALA A C 1
ATOM 644 O O . ALA A 1 88 ? -7.104 -14.970 -1.047 1.00 98.19 88 ALA A O 1
ATOM 645 N N . ARG A 1 89 ? -5.857 -14.832 -2.934 1.00 98.50 89 ARG A N 1
ATOM 646 C CA . ARG A 1 89 ? -4.567 -15.173 -2.323 1.00 98.50 89 ARG A CA 1
ATOM 647 C C . ARG A 1 89 ? -4.084 -14.101 -1.351 1.00 98.50 89 ARG A C 1
ATOM 649 O O . ARG A 1 89 ? -3.635 -14.448 -0.265 1.00 98.50 89 ARG A O 1
ATOM 656 N N . ALA A 1 90 ? -4.234 -12.817 -1.673 1.00 98.50 90 ALA A N 1
ATOM 657 C CA . ALA A 1 90 ? -3.893 -11.717 -0.771 1.00 98.50 90 ALA A CA 1
ATOM 658 C C . ALA A 1 90 ? -4.722 -11.756 0.520 1.00 98.50 90 ALA A C 1
ATOM 660 O O . ALA A 1 90 ? -4.177 -11.604 1.613 1.00 98.50 90 ALA A O 1
ATOM 661 N N . ALA A 1 91 ? -6.029 -12.013 0.406 1.00 98.44 91 ALA A N 1
ATOM 662 C CA . ALA A 1 91 ? -6.907 -12.172 1.560 1.00 98.44 91 ALA A CA 1
ATOM 663 C C . ALA A 1 91 ? -6.565 -13.429 2.385 1.00 98.44 91 ALA A C 1
ATOM 665 O O . ALA A 1 91 ? -6.628 -13.385 3.613 1.00 98.44 91 ALA A O 1
ATOM 666 N N . ALA A 1 92 ? -6.175 -14.531 1.729 1.00 98.25 92 ALA A N 1
ATOM 667 C CA . ALA A 1 92 ? -5.689 -15.739 2.402 1.00 98.25 92 ALA A CA 1
ATOM 668 C C . ALA A 1 92 ? -4.396 -15.468 3.178 1.00 98.25 92 ALA A C 1
ATOM 670 O O . ALA A 1 92 ? -4.328 -15.740 4.371 1.00 98.25 92 ALA A O 1
ATOM 671 N N . LEU A 1 93 ? -3.409 -14.850 2.524 1.00 98.50 93 LEU A N 1
ATOM 672 C CA . LEU A 1 93 ? -2.129 -14.512 3.134 1.00 98.50 93 LEU A CA 1
ATOM 673 C C . LEU A 1 93 ? -2.313 -13.575 4.329 1.00 98.50 93 LEU A C 1
ATOM 675 O O . LEU A 1 93 ? -1.672 -13.749 5.360 1.00 98.50 93 LEU A O 1
ATOM 679 N N . TRP A 1 94 ? -3.208 -12.593 4.223 1.00 98.06 94 TRP A N 1
ATOM 680 C CA . TRP A 1 94 ? -3.529 -11.714 5.343 1.00 98.06 94 TRP A CA 1
ATOM 681 C C . TRP A 1 94 ? -4.034 -12.487 6.568 1.00 98.06 94 TRP A C 1
ATOM 683 O O . TRP A 1 94 ? -3.564 -12.245 7.682 1.00 98.06 94 TRP A O 1
ATOM 693 N N . ASP A 1 95 ? -4.946 -13.436 6.357 1.00 97.12 95 ASP A N 1
ATOM 694 C CA . ASP A 1 95 ? -5.501 -14.283 7.414 1.00 97.12 95 ASP A CA 1
ATOM 695 C C . ASP A 1 95 ? -4.434 -15.228 8.000 1.00 97.12 95 ASP A C 1
ATOM 697 O O . ASP A 1 95 ? -4.265 -15.297 9.218 1.00 97.12 95 ASP A O 1
ATOM 701 N N . GLU A 1 96 ? -3.627 -15.866 7.145 1.00 97.44 96 GLU A N 1
ATOM 702 C CA . GLU A 1 96 ? -2.476 -16.697 7.532 1.00 97.44 96 GLU A CA 1
ATOM 703 C C . GLU A 1 96 ? -1.503 -15.923 8.430 1.00 97.44 96 GLU A C 1
ATOM 705 O O . GLU A 1 96 ? -1.141 -16.384 9.515 1.00 97.44 96 GLU A O 1
ATOM 710 N N . ARG A 1 97 ? -1.092 -14.718 8.007 1.00 97.44 97 ARG A N 1
ATOM 711 C CA . ARG A 1 97 ? -0.144 -13.885 8.758 1.00 97.44 97 ARG A CA 1
ATOM 712 C C . ARG A 1 97 ? -0.735 -13.386 10.067 1.00 97.44 97 ARG A C 1
ATOM 714 O O . ARG A 1 97 ? -0.028 -13.375 11.074 1.00 97.44 97 ARG A O 1
ATOM 721 N N . ARG A 1 98 ? -2.013 -12.999 10.081 1.00 94.94 98 ARG A N 1
ATOM 722 C CA . ARG A 1 98 ? -2.700 -12.583 11.307 1.00 94.94 98 ARG A CA 1
ATOM 723 C C . ARG A 1 98 ? -2.779 -13.730 12.315 1.00 94.94 98 ARG A C 1
ATOM 725 O O . ARG A 1 98 ? -2.434 -13.521 13.473 1.00 94.94 98 ARG A O 1
ATOM 732 N N . LYS A 1 99 ? -3.181 -14.928 11.884 1.00 94.94 99 LYS A N 1
ATOM 733 C CA . LYS A 1 99 ? -3.276 -16.121 12.744 1.00 94.94 99 LYS A CA 1
ATOM 734 C C . LYS A 1 99 ? -1.915 -16.561 13.270 1.00 94.94 99 LYS A C 1
ATOM 736 O O . LYS A 1 99 ? -1.778 -16.808 14.463 1.00 94.94 99 LYS A O 1
ATOM 741 N N . ALA A 1 100 ? -0.896 -16.571 12.412 1.00 96.50 100 ALA A N 1
ATOM 742 C CA . ALA A 1 100 ? 0.470 -16.934 12.790 1.00 96.50 100 ALA A CA 1
ATOM 743 C C . ALA A 1 100 ? 1.127 -15.961 13.788 1.00 96.50 100 ALA A C 1
ATOM 745 O O . ALA A 1 100 ? 2.179 -16.278 14.331 1.00 96.50 100 ALA A O 1
ATOM 746 N N . ASN A 1 101 ? 0.546 -14.776 14.001 1.00 96.50 101 ASN A N 1
ATOM 747 C CA . ASN A 1 101 ? 1.054 -13.760 14.924 1.00 96.50 101 ASN A CA 1
ATOM 748 C C . ASN A 1 101 ? -0.015 -13.323 15.947 1.00 96.50 101 ASN A C 1
ATOM 750 O O . ASN A 1 101 ? 0.062 -12.214 16.479 1.00 96.50 101 ASN A O 1
ATOM 754 N N . ALA A 1 102 ? -1.032 -14.154 16.202 1.00 92.69 102 ALA A N 1
ATOM 755 C CA . ALA A 1 102 ? -2.153 -13.812 17.082 1.00 92.69 102 ALA A CA 1
ATOM 756 C C . ALA A 1 102 ? -1.731 -13.599 18.550 1.00 92.69 102 ALA A C 1
ATOM 758 O O . ALA A 1 102 ? -2.358 -12.829 19.274 1.00 92.69 102 ALA A O 1
ATOM 759 N N . ASP A 1 103 ? -0.644 -14.242 18.972 1.00 94.56 103 ASP A N 1
ATOM 760 C CA . ASP A 1 103 ? -0.021 -14.141 20.294 1.00 94.56 103 ASP A CA 1
ATOM 761 C C . ASP A 1 103 ? 0.852 -12.884 20.467 1.00 94.56 103 ASP A C 1
ATOM 763 O O . ASP A 1 103 ? 1.330 -12.595 21.566 1.00 94.56 103 ASP A O 1
ATOM 767 N N . ARG A 1 104 ? 1.060 -12.100 19.400 1.00 94.44 104 ARG A N 1
ATOM 768 C CA . ARG A 1 104 ? 1.929 -10.917 19.399 1.00 94.44 104 ARG A CA 1
ATOM 769 C C . ARG A 1 104 ? 1.092 -9.630 19.486 1.00 94.44 104 ARG A C 1
ATOM 771 O O . ARG A 1 104 ? 0.710 -9.080 18.455 1.00 94.44 104 ARG A O 1
ATOM 778 N N . PRO A 1 105 ? 0.892 -9.030 20.677 1.00 88.44 105 PRO A N 1
ATOM 779 C CA . PRO A 1 105 ? -0.024 -7.894 20.861 1.00 88.44 105 PRO A CA 1
ATOM 780 C C . PRO A 1 105 ? 0.401 -6.605 20.139 1.00 88.44 105 PRO A C 1
ATOM 782 O O . PRO A 1 105 ? -0.419 -5.724 19.904 1.00 88.44 105 PRO A O 1
ATOM 785 N N . ARG A 1 106 ? 1.686 -6.471 19.778 1.00 89.75 106 ARG A N 1
ATOM 786 C CA . ARG A 1 106 ? 2.212 -5.335 18.995 1.00 89.75 106 ARG A CA 1
ATOM 787 C C . ARG A 1 106 ? 2.342 -5.637 17.499 1.00 89.75 106 ARG A C 1
ATOM 789 O O . ARG A 1 106 ? 2.920 -4.833 16.765 1.00 89.75 106 ARG A O 1
ATOM 796 N N . PHE A 1 107 ? 1.885 -6.803 17.046 1.00 94.69 107 PHE A N 1
ATOM 797 C CA . PHE A 1 107 ? 1.940 -7.160 15.638 1.00 94.69 107 PHE A CA 1
ATOM 798 C C . PHE A 1 107 ? 0.982 -6.286 14.835 1.00 94.69 107 PHE A C 1
ATOM 800 O O . PHE A 1 107 ? -0.186 -6.117 15.173 1.00 94.69 107 PHE A O 1
ATOM 807 N N . THR A 1 108 ? 1.495 -5.719 13.750 1.00 94.25 108 THR A N 1
ATOM 808 C CA . THR A 1 108 ? 0.713 -4.904 12.825 1.00 94.25 108 THR A CA 1
ATOM 809 C C . THR A 1 108 ? 0.964 -5.387 11.408 1.00 94.25 108 THR A C 1
ATOM 811 O O . THR A 1 108 ? 2.109 -5.624 11.019 1.00 94.25 108 THR A O 1
ATOM 814 N N . LEU A 1 109 ? -0.113 -5.501 10.638 1.00 96.00 109 LEU A N 1
ATOM 815 C CA . LEU A 1 109 ? -0.103 -5.958 9.257 1.00 96.00 109 LEU A CA 1
ATOM 816 C C . LEU A 1 109 ? -0.836 -4.938 8.395 1.00 96.00 109 LEU A C 1
ATOM 818 O O . LEU A 1 109 ? -1.909 -4.462 8.765 1.00 96.00 109 LEU A O 1
ATOM 822 N N . SER A 1 110 ? -0.257 -4.598 7.251 1.00 95.81 110 SER A N 1
ATOM 823 C CA . SER A 1 110 ? -0.893 -3.726 6.264 1.00 95.81 110 SER A CA 1
ATOM 824 C C . SER A 1 110 ? -0.788 -4.317 4.867 1.00 95.81 110 SER A C 1
ATOM 826 O O . SER A 1 110 ? 0.152 -5.054 4.573 1.00 95.81 110 SER A O 1
ATOM 828 N N . ILE A 1 111 ? -1.738 -3.957 4.003 1.00 97.81 111 ILE A N 1
ATOM 829 C CA . ILE A 1 111 ? -1.735 -4.324 2.587 1.00 97.81 111 ILE A CA 1
ATOM 830 C C . ILE A 1 111 ? -1.720 -3.050 1.748 1.00 97.81 111 ILE A C 1
ATOM 832 O O . ILE A 1 111 ? -2.532 -2.148 1.981 1.00 97.81 111 ILE A O 1
ATOM 836 N N . SER A 1 112 ? -0.816 -2.975 0.771 1.00 96.50 112 SER A N 1
ATOM 837 C CA . SER A 1 112 ? -0.837 -1.932 -0.252 1.00 96.50 112 SER A CA 1
ATOM 838 C C . SER A 1 112 ? -0.977 -2.495 -1.659 1.00 96.50 112 SER A C 1
ATOM 840 O O . SER A 1 112 ? -0.548 -3.609 -1.955 1.00 96.50 112 SER A O 1
ATOM 842 N N . THR A 1 113 ? -1.579 -1.699 -2.534 1.00 95.19 113 THR A N 1
ATOM 843 C CA . THR A 1 113 ? -1.775 -2.030 -3.946 1.00 95.19 113 THR A CA 1
ATOM 844 C C . THR A 1 113 ? -1.782 -0.756 -4.809 1.00 95.19 113 THR A C 1
ATOM 846 O O . THR A 1 113 ? -1.919 0.344 -4.262 1.00 95.19 113 THR A O 1
ATOM 849 N N . PRO A 1 114 ? -1.583 -0.820 -6.139 1.00 90.38 114 PRO A N 1
ATOM 850 C CA . PRO A 1 114 ? -1.492 0.384 -6.965 1.00 90.38 114 PRO A CA 1
ATOM 851 C C . PRO A 1 114 ? -2.779 1.214 -7.069 1.00 90.38 114 PRO A C 1
ATOM 853 O O . PRO A 1 114 ? -2.673 2.428 -7.258 1.00 90.38 114 PRO A O 1
ATOM 856 N N . THR A 1 115 ? -3.970 0.608 -6.957 1.00 89.00 115 THR A N 1
ATOM 857 C CA . THR A 1 115 ? -5.253 1.288 -7.226 1.00 89.00 115 THR A CA 1
ATOM 858 C C . THR A 1 115 ? -6.252 1.186 -6.068 1.00 89.00 115 THR A C 1
ATOM 860 O O . THR A 1 115 ? -6.205 0.268 -5.251 1.00 89.00 115 THR A O 1
ATOM 863 N N . ASN A 1 116 ? -7.185 2.143 -5.972 1.00 89.88 116 ASN A N 1
ATOM 864 C CA . ASN A 1 116 ? -8.271 2.065 -4.985 1.00 89.88 116 ASN A CA 1
ATOM 865 C C . ASN A 1 116 ? -9.262 0.935 -5.302 1.00 89.88 116 ASN A C 1
ATOM 867 O O . ASN A 1 116 ? -9.834 0.367 -4.374 1.00 89.88 116 ASN A O 1
ATOM 871 N N . GLN A 1 117 ? -9.443 0.600 -6.583 1.00 91.12 117 GLN A N 1
ATOM 872 C CA . GLN A 1 117 ? -10.280 -0.518 -7.013 1.00 91.12 117 GLN A CA 1
ATOM 873 C C . GLN A 1 117 ? -9.736 -1.841 -6.461 1.00 91.12 117 GLN A C 1
ATOM 875 O O . GLN A 1 117 ? -10.477 -2.583 -5.821 1.00 91.12 117 GLN A O 1
ATOM 880 N N . ASP A 1 118 ? -8.430 -2.083 -6.605 1.00 94.00 118 ASP A N 1
ATOM 881 C CA . ASP A 1 118 ? -7.772 -3.267 -6.044 1.00 94.00 118 ASP A CA 1
ATOM 882 C C . ASP A 1 118 ? -7.843 -3.272 -4.513 1.00 94.00 118 ASP A C 1
ATOM 884 O O . ASP A 1 118 ? -8.149 -4.295 -3.905 1.00 94.00 118 ASP A O 1
ATOM 888 N N . ALA A 1 119 ? -7.620 -2.119 -3.870 1.00 94.69 119 ALA A N 1
ATOM 889 C CA . ALA A 1 119 ? -7.685 -2.015 -2.412 1.00 94.69 119 ALA A CA 1
ATOM 890 C C . ALA A 1 119 ? -9.086 -2.362 -1.886 1.00 94.69 119 ALA A C 1
ATOM 892 O O . ALA A 1 119 ? -9.227 -3.048 -0.874 1.00 94.69 119 ALA A O 1
ATOM 893 N N . ARG A 1 120 ? -10.130 -1.920 -2.594 1.00 94.62 120 ARG A N 1
ATOM 894 C CA . ARG A 1 120 ? -11.520 -2.252 -2.277 1.00 94.62 120 ARG A CA 1
ATOM 895 C C . ARG A 1 120 ? -11.805 -3.733 -2.499 1.00 94.62 120 ARG A C 1
ATOM 897 O O . ARG A 1 120 ? -12.379 -4.344 -1.606 1.00 94.62 120 ARG A O 1
ATOM 904 N N . ALA A 1 121 ? -11.373 -4.308 -3.619 1.00 96.06 121 ALA A N 1
ATOM 905 C CA . ALA A 1 121 ? -11.603 -5.718 -3.925 1.00 96.06 121 ALA A CA 1
ATOM 906 C C . ALA A 1 121 ? -10.896 -6.654 -2.923 1.00 96.06 121 ALA A C 1
ATOM 908 O O . ALA A 1 121 ? -11.488 -7.621 -2.447 1.00 96.06 121 ALA A O 1
ATOM 909 N N . ILE A 1 122 ? -9.667 -6.320 -2.510 1.00 98.19 122 ILE A N 1
ATOM 910 C CA . ILE A 1 122 ? -8.966 -7.017 -1.418 1.00 98.19 122 ILE A CA 1
ATOM 911 C C . ILE A 1 122 ? -9.714 -6.839 -0.093 1.00 98.19 122 ILE A C 1
ATOM 913 O O . ILE A 1 122 ? -9.890 -7.804 0.651 1.00 98.19 122 ILE A O 1
ATOM 917 N N . GLY A 1 123 ? -10.173 -5.621 0.207 1.00 97.25 123 GLY A N 1
ATOM 918 C CA . GLY A 1 123 ? -10.950 -5.342 1.412 1.00 97.25 123 GLY A CA 1
ATOM 919 C C . GLY A 1 123 ? -12.247 -6.148 1.483 1.00 97.25 123 GLY A C 1
ATOM 920 O O . GLY A 1 123 ? -12.560 -6.701 2.531 1.00 97.25 123 GLY A O 1
ATOM 921 N N . GLU A 1 124 ? -12.953 -6.281 0.364 1.00 96.56 124 GLU A N 1
ATOM 922 C CA . GLU A 1 124 ? -14.154 -7.103 0.254 1.00 96.56 124 GLU A CA 1
ATOM 923 C C . GLU A 1 124 ? -13.842 -8.593 0.440 1.00 96.56 124 GLU A C 1
ATOM 925 O O . GLU A 1 124 ? -14.518 -9.266 1.216 1.00 96.56 124 GLU A O 1
ATOM 930 N N . ALA A 1 125 ? -12.774 -9.106 -0.176 1.00 98.00 125 ALA A N 1
ATOM 931 C CA . ALA A 1 125 ? -12.353 -10.495 0.012 1.00 98.00 125 ALA A CA 1
ATOM 932 C C . ALA A 1 125 ? -11.980 -10.807 1.476 1.00 98.00 125 ALA A C 1
ATOM 934 O O . ALA A 1 125 ? -12.327 -11.870 1.995 1.00 98.00 125 ALA A O 1
ATOM 935 N N . ILE A 1 126 ? -11.317 -9.876 2.170 1.00 97.94 126 ILE A N 1
ATOM 936 C CA . ILE A 1 126 ? -11.017 -9.994 3.608 1.00 97.94 126 ILE A CA 1
ATOM 937 C C . ILE A 1 126 ? -12.301 -9.949 4.434 1.00 97.94 126 ILE A C 1
ATOM 939 O O . ILE A 1 126 ? -12.485 -10.766 5.337 1.00 97.94 126 ILE A O 1
ATOM 943 N N . ARG A 1 127 ? -13.219 -9.042 4.101 1.00 96.19 127 ARG A N 1
ATOM 944 C CA . ARG A 1 127 ? -14.517 -8.943 4.761 1.00 96.19 127 ARG A CA 1
ATOM 945 C C . ARG A 1 127 ? -15.303 -10.251 4.677 1.00 96.19 127 ARG A C 1
ATOM 947 O O . ARG A 1 127 ? -15.833 -10.695 5.691 1.00 96.19 127 ARG A O 1
ATOM 954 N N . GLN A 1 128 ? -15.361 -10.890 3.507 1.00 95.25 128 GLN A N 1
ATOM 955 C CA . GLN A 1 128 ? -16.063 -12.172 3.358 1.00 95.25 128 GLN A CA 1
ATOM 956 C C . GLN A 1 128 ? -15.471 -13.258 4.266 1.00 95.25 128 GLN A C 1
ATOM 958 O O . GLN A 1 128 ? -16.215 -14.027 4.872 1.00 95.25 128 GLN A O 1
ATOM 963 N N . ARG A 1 129 ? -14.143 -13.282 4.436 1.00 95.38 129 ARG A N 1
ATOM 964 C CA . ARG A 1 129 ? -13.476 -14.203 5.372 1.00 95.38 129 ARG A CA 1
ATOM 965 C C . ARG A 1 129 ? -13.843 -13.916 6.825 1.00 95.38 129 ARG A C 1
ATOM 967 O O . ARG A 1 129 ? -14.138 -14.849 7.560 1.00 95.38 129 ARG A O 1
ATOM 974 N N . LEU A 1 130 ? -13.858 -12.645 7.217 1.00 95.25 130 LEU A N 1
ATOM 975 C CA . LEU A 1 130 ? -14.203 -12.227 8.577 1.00 95.25 130 LEU A CA 1
ATOM 976 C C . LEU A 1 130 ? -15.679 -12.469 8.926 1.00 95.25 130 LEU A C 1
ATOM 978 O O . LEU A 1 130 ? -16.000 -12.766 10.074 1.00 95.25 130 LEU A O 1
ATOM 982 N N . LEU A 1 131 ? -16.580 -12.370 7.947 1.00 94.06 131 LEU A N 1
ATOM 983 C CA . LEU A 1 131 ? -17.970 -12.796 8.114 1.00 94.06 131 LEU A CA 1
ATOM 984 C C . LEU A 1 131 ? -18.069 -14.313 8.278 1.00 94.06 131 LEU A C 1
ATOM 986 O O . LEU A 1 131 ? -18.765 -14.784 9.173 1.00 94.06 131 LEU A O 1
ATOM 990 N N . ALA A 1 132 ? -17.357 -15.075 7.443 1.00 92.94 132 ALA A N 1
ATOM 991 C CA . ALA A 1 132 ? -17.351 -16.533 7.513 1.00 92.94 132 ALA A CA 1
ATOM 992 C C . ALA A 1 132 ? -16.742 -17.065 8.824 1.00 92.94 132 ALA A C 1
ATOM 994 O O . ALA A 1 132 ? -17.181 -18.103 9.313 1.00 92.94 132 ALA A O 1
ATOM 995 N N . SER A 1 133 ? -15.768 -16.358 9.414 1.00 91.88 133 SER A N 1
ATOM 996 C CA . SER A 1 133 ? -15.191 -16.704 10.721 1.00 91.88 133 SER A CA 1
ATOM 997 C C . SER A 1 133 ? -16.015 -16.214 11.917 1.00 91.88 133 SER A C 1
ATOM 999 O O . SER A 1 133 ? -15.715 -16.592 13.048 1.00 91.88 133 SER A O 1
ATOM 1001 N N . GLY A 1 134 ? -17.043 -15.386 11.695 1.00 92.25 134 GLY A N 1
ATOM 1002 C CA . GLY A 1 134 ? -17.842 -14.771 12.759 1.00 92.25 134 GLY A CA 1
ATOM 1003 C C . GLY A 1 134 ? -17.124 -13.655 13.528 1.00 92.25 134 GLY A C 1
ATOM 1004 O O . GLY A 1 134 ? -17.627 -13.200 14.552 1.00 92.25 134 GLY A O 1
ATOM 1005 N N . GLU A 1 135 ? -15.958 -13.201 13.056 1.00 90.62 135 GLU A N 1
ATOM 1006 C CA . GLU A 1 135 ? -15.222 -12.076 13.650 1.00 90.62 135 GLU A CA 1
ATOM 1007 C C . GLU A 1 135 ? -15.866 -10.719 13.344 1.00 90.62 135 GLU A C 1
ATOM 1009 O O . GLU A 1 135 ? -15.699 -9.767 14.107 1.00 90.62 135 GLU A O 1
ATOM 1014 N N . LEU A 1 136 ? -16.593 -10.618 12.228 1.00 92.19 136 LEU A N 1
ATOM 1015 C CA . LEU A 1 136 ? -17.464 -9.483 11.934 1.00 92.19 136 LEU A CA 1
ATOM 1016 C C . LEU A 1 136 ? -18.897 -9.786 12.356 1.00 92.19 136 LEU A C 1
ATOM 1018 O O . LEU A 1 136 ? -19.401 -10.894 12.171 1.00 92.19 136 LEU A O 1
ATOM 1022 N N . GLY A 1 137 ? -19.588 -8.756 12.852 1.00 87.25 137 GLY A N 1
ATOM 1023 C CA . GLY A 1 137 ? -21.031 -8.835 13.045 1.00 87.25 137 GLY A CA 1
ATOM 1024 C C . GLY A 1 137 ? -21.772 -9.069 11.723 1.00 87.25 137 GLY A C 1
ATOM 1025 O O . GLY A 1 137 ? -21.233 -8.883 10.632 1.00 87.25 137 GLY A O 1
ATOM 1026 N N . GLN A 1 138 ? -23.054 -9.429 11.807 1.00 88.69 138 GLN A N 1
ATOM 1027 C CA . GLN A 1 138 ? -23.895 -9.519 10.613 1.00 88.69 138 GLN A CA 1
ATOM 1028 C C . GLN A 1 138 ? -23.975 -8.164 9.897 1.00 88.69 138 GLN A C 1
ATOM 1030 O O . GLN A 1 138 ? -23.968 -7.101 10.528 1.00 88.69 138 GLN A O 1
ATOM 1035 N N . THR A 1 139 ? -24.081 -8.211 8.568 1.00 89.44 139 THR A N 1
ATOM 1036 C CA . THR A 1 139 ? -24.301 -7.016 7.746 1.00 89.44 139 THR A CA 1
ATOM 1037 C C . THR A 1 139 ? -25.579 -6.319 8.202 1.00 89.44 139 THR A C 1
ATOM 1039 O O . THR A 1 139 ? -26.649 -6.919 8.159 1.00 89.44 139 THR A O 1
ATOM 1042 N N . ARG A 1 140 ? -25.475 -5.054 8.620 1.00 87.94 140 ARG A N 1
ATOM 1043 C CA . ARG A 1 140 ? -26.635 -4.283 9.101 1.00 87.94 140 ARG A CA 1
ATOM 1044 C C . ARG A 1 140 ? -27.157 -3.274 8.096 1.00 87.94 140 ARG A C 1
ATOM 1046 O O . ARG A 1 140 ? -28.340 -2.962 8.102 1.00 87.94 140 ARG A O 1
ATOM 1053 N N . MET A 1 141 ? -26.277 -2.737 7.260 1.00 92.69 141 MET A N 1
ATOM 1054 C CA . MET A 1 141 ? -26.607 -1.662 6.331 1.00 92.69 141 MET A CA 1
ATOM 1055 C C . MET A 1 141 ? -25.694 -1.739 5.111 1.00 92.69 141 MET A C 1
ATOM 1057 O O . MET A 1 141 ? -24.559 -2.200 5.212 1.00 92.69 141 MET A O 1
ATOM 1061 N N . THR A 1 142 ? -26.177 -1.268 3.962 1.00 95.69 142 THR A N 1
ATOM 1062 C CA . THR A 1 142 ? -25.355 -1.075 2.763 1.00 95.69 142 THR A CA 1
ATOM 1063 C C . THR A 1 142 ? -25.299 0.405 2.430 1.00 95.69 142 THR A C 1
ATOM 1065 O O . THR A 1 142 ? -26.323 1.022 2.154 1.00 95.69 142 THR A O 1
ATOM 1068 N N . LEU A 1 143 ? -24.097 0.978 2.463 1.00 94.38 143 LEU A N 1
ATOM 1069 C CA . LEU A 1 143 ? -23.869 2.380 2.141 1.00 94.38 143 LEU A CA 1
ATOM 1070 C C . LEU A 1 143 ? -23.690 2.558 0.632 1.00 94.38 143 LEU A C 1
ATOM 1072 O O . LEU A 1 143 ? -22.950 1.812 -0.008 1.00 94.38 143 LEU A O 1
ATOM 1076 N N . ALA A 1 144 ? -24.306 3.594 0.068 1.00 96.06 144 ALA A N 1
ATOM 1077 C CA . ALA A 1 144 ? -23.955 4.081 -1.260 1.00 96.06 144 ALA A CA 1
ATOM 1078 C C . ALA A 1 144 ? -22.673 4.918 -1.146 1.00 96.06 144 ALA A C 1
ATOM 1080 O O . ALA A 1 144 ? -22.718 6.051 -0.671 1.00 96.06 144 ALA A O 1
ATOM 1081 N N . ALA A 1 145 ? -21.533 4.361 -1.548 1.00 94.94 145 ALA A N 1
ATOM 1082 C CA . ALA A 1 145 ? -20.216 4.961 -1.367 1.00 94.94 145 ALA A CA 1
ATOM 1083 C C . ALA A 1 145 ? -19.612 5.487 -2.681 1.00 94.94 145 ALA A C 1
ATOM 1085 O O . ALA A 1 145 ? -20.085 5.167 -3.779 1.00 94.94 145 ALA A O 1
ATOM 1086 N N . ILE A 1 146 ? -18.592 6.339 -2.546 1.00 92.56 146 ILE A N 1
ATOM 1087 C CA . ILE A 1 146 ? -17.843 6.949 -3.649 1.00 92.56 146 ILE A CA 1
ATOM 1088 C C . ILE A 1 146 ? -16.350 7.054 -3.318 1.00 92.56 146 ILE A C 1
ATOM 1090 O O . ILE A 1 146 ? -15.967 7.525 -2.242 1.00 92.56 146 ILE A O 1
ATOM 1094 N N . ASP A 1 147 ? -15.497 6.689 -4.276 1.00 85.50 147 ASP A N 1
ATOM 1095 C CA . ASP A 1 147 ? -14.090 7.090 -4.259 1.00 85.50 147 ASP A CA 1
ATOM 1096 C C . ASP A 1 147 ? -13.968 8.483 -4.875 1.00 85.50 147 ASP A C 1
ATOM 1098 O O . ASP A 1 147 ? -14.107 8.672 -6.081 1.00 85.50 147 ASP A O 1
ATOM 1102 N N . LYS A 1 148 ? -13.678 9.482 -4.038 1.00 73.44 148 LYS A N 1
ATOM 1103 C CA . LYS A 1 148 ? -13.566 10.880 -4.470 1.00 73.44 148 LYS A CA 1
ATOM 1104 C C . LYS A 1 148 ? -12.488 11.096 -5.542 1.00 73.44 148 LYS A C 1
ATOM 1106 O O . LYS A 1 148 ? -12.584 12.045 -6.314 1.00 73.44 148 LYS A O 1
ATOM 1111 N N . ASN A 1 149 ? -11.438 10.274 -5.564 1.00 72.00 149 ASN A N 1
ATOM 1112 C CA . ASN A 1 149 ? -10.316 10.488 -6.478 1.00 72.00 149 ASN A CA 1
ATOM 1113 C C . ASN A 1 149 ? -10.625 10.001 -7.895 1.00 72.00 149 ASN A C 1
ATOM 1115 O O . ASN A 1 149 ? -10.124 10.586 -8.852 1.00 72.00 149 ASN A O 1
ATOM 1119 N N . THR A 1 150 ? -11.432 8.948 -8.023 1.00 74.62 150 THR A N 1
ATOM 1120 C CA . THR A 1 150 ? -11.792 8.335 -9.310 1.00 74.62 150 THR A CA 1
ATOM 1121 C C . THR A 1 150 ? -13.215 8.675 -9.754 1.00 74.62 150 THR A C 1
ATOM 1123 O O . THR A 1 150 ? -13.513 8.584 -10.939 1.00 74.62 150 THR A O 1
ATOM 1126 N N . GLY A 1 151 ? -14.089 9.074 -8.825 1.00 81.62 151 GLY A N 1
ATOM 1127 C CA . GLY A 1 151 ? -15.527 9.226 -9.054 1.00 81.62 151 GLY A CA 1
ATOM 1128 C C . GLY A 1 151 ? -16.280 7.893 -9.091 1.00 81.62 151 GLY A C 1
ATOM 1129 O O . GLY A 1 151 ? -17.457 7.869 -9.433 1.00 81.62 151 GLY A O 1
ATOM 1130 N N . GLU A 1 152 ? -15.625 6.776 -8.762 1.00 86.81 152 GLU A N 1
ATOM 1131 C CA . GLU A 1 152 ? -16.246 5.456 -8.837 1.00 86.81 152 GLU A CA 1
ATOM 1132 C C . GLU A 1 152 ? -17.296 5.278 -7.732 1.00 86.81 152 GLU A C 1
ATOM 1134 O O . GLU A 1 152 ? -17.019 5.482 -6.547 1.00 86.81 152 GLU A O 1
ATOM 1139 N N . HIS A 1 153 ? -18.504 4.874 -8.126 1.00 92.62 153 HIS A N 1
ATOM 1140 C CA . HIS A 1 153 ? -19.616 4.588 -7.224 1.00 92.62 153 HIS A CA 1
ATOM 1141 C C . HIS A 1 153 ? -19.682 3.096 -6.907 1.00 92.62 153 HIS A C 1
ATOM 1143 O O . HIS A 1 153 ? -19.553 2.263 -7.801 1.00 92.62 153 HIS A O 1
ATOM 1149 N N . TYR A 1 154 ? -19.960 2.749 -5.653 1.00 93.94 154 TYR A N 1
ATOM 1150 C CA . TYR A 1 154 ? -20.127 1.353 -5.252 1.00 93.94 154 TYR A CA 1
ATOM 1151 C C . TYR A 1 154 ? -21.066 1.207 -4.056 1.00 93.94 154 TYR A C 1
ATOM 1153 O O . TYR A 1 154 ? -21.316 2.152 -3.306 1.00 93.94 154 TYR A O 1
ATOM 1161 N N . ALA A 1 155 ? -21.606 0.002 -3.899 1.00 95.44 155 ALA A N 1
ATOM 1162 C CA . ALA A 1 155 ? -22.300 -0.410 -2.691 1.00 95.44 155 ALA A CA 1
ATOM 1163 C C . ALA A 1 155 ? -21.269 -0.914 -1.675 1.00 95.44 155 ALA A C 1
ATOM 1165 O O . ALA A 1 155 ? -20.362 -1.664 -2.027 1.00 95.44 155 ALA A O 1
ATOM 1166 N N . MET A 1 156 ? -21.401 -0.494 -0.421 1.00 95.81 156 MET A N 1
ATOM 1167 C CA . MET A 1 156 ? -20.504 -0.884 0.661 1.00 95.81 156 MET A CA 1
ATOM 1168 C C . MET A 1 156 ? -21.323 -1.439 1.831 1.00 95.81 156 MET A C 1
ATOM 1170 O O . MET A 1 156 ? -21.767 -0.671 2.690 1.00 95.81 156 MET A O 1
ATOM 1174 N N . PRO A 1 157 ? -21.561 -2.761 1.866 1.00 95.88 157 PRO A N 1
ATOM 1175 C CA . PRO A 1 157 ? -22.114 -3.436 3.033 1.00 95.88 157 PRO A CA 1
ATOM 1176 C C . PRO A 1 157 ? -21.224 -3.224 4.261 1.00 95.88 157 PRO A C 1
ATOM 1178 O O . PRO A 1 157 ? -20.010 -3.427 4.192 1.00 95.88 157 PRO A O 1
ATOM 1181 N N . ILE A 1 158 ? -21.819 -2.839 5.387 1.00 95.50 158 ILE A N 1
ATOM 1182 C CA . ILE A 1 158 ? -21.117 -2.578 6.647 1.00 95.50 158 ILE A CA 1
ATOM 1183 C C . ILE A 1 158 ? -21.677 -3.419 7.794 1.00 95.50 158 ILE A C 1
ATOM 1185 O O . ILE A 1 158 ? -22.865 -3.759 7.845 1.00 95.50 158 ILE A O 1
ATOM 1189 N N . ALA A 1 159 ? -20.790 -3.735 8.730 1.00 95.44 159 ALA A N 1
ATOM 1190 C CA . ALA A 1 159 ? -21.077 -4.457 9.959 1.00 95.44 159 ALA A CA 1
ATOM 1191 C C . ALA A 1 159 ? -20.369 -3.796 11.153 1.00 95.44 159 ALA A C 1
ATOM 1193 O O . ALA A 1 159 ? -19.458 -2.984 10.989 1.00 95.44 159 ALA A O 1
ATOM 1194 N N . THR A 1 160 ? -20.778 -4.149 12.369 1.00 94.75 160 THR A N 1
ATOM 1195 C CA . THR A 1 160 ? -20.011 -3.808 13.575 1.00 94.75 160 THR A CA 1
ATOM 1196 C C . THR A 1 160 ? -18.689 -4.587 13.588 1.00 94.75 160 THR A C 1
ATOM 1198 O O . THR A 1 160 ? -18.663 -5.759 13.213 1.00 94.75 160 THR A O 1
ATOM 1201 N N . GLY A 1 161 ? -17.602 -3.935 14.009 1.00 94.06 161 GLY A N 1
ATOM 1202 C CA . GLY A 1 161 ? -16.226 -4.451 13.964 1.00 94.06 161 GLY A CA 1
ATOM 1203 C C . GLY A 1 161 ? -15.510 -4.204 12.628 1.00 94.06 161 GLY A C 1
ATOM 1204 O O . GLY A 1 161 ? -14.316 -4.474 12.493 1.00 94.06 161 GLY A O 1
ATOM 1205 N N . GLU A 1 162 ? -16.218 -3.671 11.629 1.00 95.38 162 GLU A N 1
ATOM 1206 C CA . GLU A 1 162 ? -15.683 -3.394 10.296 1.00 95.38 162 GLU A CA 1
ATOM 1207 C C . GLU A 1 162 ? -14.655 -2.263 10.340 1.00 95.38 162 GLU A C 1
ATOM 1209 O O . GLU A 1 162 ? -14.876 -1.219 10.962 1.00 95.38 162 GLU A O 1
ATOM 1214 N N . LYS A 1 163 ? -13.531 -2.448 9.640 1.00 95.81 163 LYS A N 1
ATOM 1215 C CA . LYS A 1 163 ? -12.538 -1.385 9.464 1.00 95.81 163 LYS A CA 1
ATOM 1216 C C . LYS A 1 163 ? -12.879 -0.578 8.219 1.00 95.81 163 LYS A C 1
ATOM 1218 O O . LYS A 1 163 ? -12.999 -1.133 7.129 1.00 95.81 163 LYS A O 1
ATOM 1223 N N . VAL A 1 164 ? -12.961 0.739 8.359 1.00 95.75 164 VAL A N 1
ATOM 1224 C CA . VAL A 1 164 ? -13.243 1.685 7.274 1.00 95.75 164 VAL A CA 1
ATOM 1225 C C . VAL A 1 164 ? -12.135 2.718 7.140 1.00 95.75 164 VAL A C 1
ATOM 1227 O O . VAL A 1 164 ? -11.534 3.138 8.124 1.00 95.75 164 VAL A O 1
ATOM 1230 N N . ARG A 1 165 ? -11.865 3.142 5.909 1.00 94.25 165 ARG A N 1
ATOM 1231 C CA . ARG A 1 165 ? -10.900 4.184 5.563 1.00 94.25 165 ARG A CA 1
ATOM 1232 C C . ARG A 1 165 ? -11.628 5.461 5.164 1.00 94.25 165 ARG A C 1
ATOM 1234 O O . ARG A 1 165 ? -12.534 5.424 4.330 1.00 94.25 165 ARG A O 1
ATOM 1241 N N . LEU A 1 166 ? -11.192 6.587 5.723 1.00 93.00 166 LEU A N 1
ATOM 1242 C CA . LEU A 1 166 ? -11.705 7.914 5.380 1.00 93.00 166 LEU A CA 1
ATOM 1243 C C . LEU A 1 166 ? -11.030 8.474 4.122 1.00 93.00 166 LEU A C 1
ATOM 1245 O O . LEU A 1 166 ? -9.817 8.344 3.964 1.00 93.00 166 LEU A O 1
ATOM 1249 N N . PHE A 1 167 ? -11.785 9.190 3.284 1.00 89.81 167 PHE A N 1
ATOM 1250 C CA . PHE A 1 167 ? -11.235 9.977 2.164 1.00 89.81 167 PHE A CA 1
ATOM 1251 C C . PHE A 1 167 ? -11.084 11.480 2.463 1.00 89.81 167 PHE A C 1
ATOM 1253 O O . PHE A 1 167 ? -10.677 12.265 1.603 1.00 89.81 167 PHE A O 1
ATOM 1260 N N . SER A 1 168 ? -11.428 11.919 3.672 1.00 89.38 168 SER A N 1
ATOM 1261 C CA . SER A 1 168 ? -11.296 13.313 4.098 1.00 89.38 168 SER A CA 1
ATOM 1262 C C . SER A 1 168 ? -11.144 13.421 5.606 1.00 89.38 168 SER A C 1
ATOM 1264 O O . SER A 1 168 ? -11.461 12.487 6.335 1.00 89.38 168 SER A O 1
ATOM 1266 N N . ARG A 1 169 ? -10.700 14.592 6.072 1.00 92.62 169 ARG A N 1
ATOM 1267 C CA . ARG A 1 169 ? -10.783 14.949 7.487 1.00 92.62 169 ARG A CA 1
ATOM 1268 C C . ARG A 1 169 ? -12.230 14.902 7.956 1.00 92.62 169 ARG A C 1
ATOM 1270 O O . ARG A 1 169 ? -13.073 15.614 7.411 1.00 92.62 169 ARG A O 1
ATOM 1277 N N . THR A 1 170 ? -12.478 14.097 8.979 1.00 94.25 170 THR A N 1
ATOM 1278 C CA . THR A 1 170 ? -13.812 13.839 9.515 1.00 94.25 170 THR A CA 1
ATOM 1279 C C . THR A 1 170 ? -13.854 14.296 10.960 1.00 94.25 170 THR A C 1
ATOM 1281 O O . THR A 1 170 ? -13.093 13.818 11.802 1.00 94.25 170 THR A O 1
ATOM 1284 N N . ASN A 1 171 ? -14.749 15.236 11.250 1.00 93.81 171 ASN A N 1
ATOM 1285 C CA . ASN A 1 171 ? -15.031 15.654 12.617 1.00 93.81 171 ASN A CA 1
ATOM 1286 C C . ASN A 1 171 ? -16.072 14.726 13.240 1.00 93.81 171 ASN A C 1
ATOM 1288 O O . ASN A 1 171 ? -16.978 14.260 12.555 1.00 93.81 171 ASN A O 1
ATOM 1292 N N . ALA A 1 172 ? -15.949 14.493 14.541 1.00 94.56 172 ALA A N 1
ATOM 1293 C CA . ALA A 1 172 ? -16.898 13.706 15.311 1.00 94.56 172 ALA A CA 1
ATOM 1294 C C . ALA A 1 172 ? -17.316 14.456 16.577 1.00 94.56 172 ALA A C 1
ATOM 1296 O O . ALA A 1 172 ? -16.555 15.261 17.129 1.00 94.56 172 ALA A O 1
ATOM 1297 N N . ALA A 1 173 ? -18.526 14.162 17.046 1.00 94.56 173 ALA A N 1
ATOM 1298 C CA . ALA A 1 173 ? -18.896 14.405 18.431 1.00 94.56 173 ALA A CA 1
ATOM 1299 C C . ALA A 1 173 ? -18.288 13.268 19.259 1.00 94.56 173 ALA A C 1
ATOM 1301 O O . ALA A 1 173 ? -18.731 12.125 19.150 1.00 94.56 173 ALA A O 1
ATOM 1302 N N . MET A 1 174 ? -17.224 13.555 20.007 1.00 93.38 174 MET A N 1
ATOM 1303 C CA . MET A 1 174 ? -16.522 12.517 20.758 1.00 93.38 174 MET A CA 1
ATOM 1304 C C . MET A 1 174 ? -17.389 12.049 21.921 1.00 93.38 174 MET A C 1
ATOM 1306 O O . MET A 1 174 ? -18.115 12.844 22.524 1.00 93.38 174 MET A O 1
ATOM 1310 N N . LEU A 1 175 ? -17.310 10.759 22.244 1.00 89.44 175 LEU A N 1
ATOM 1311 C CA . LEU A 1 175 ? -18.090 10.193 23.347 1.00 89.44 175 LEU A CA 1
ATOM 1312 C C . LEU A 1 175 ? -17.582 10.644 24.726 1.00 89.44 175 LEU A C 1
ATOM 1314 O O . LEU A 1 175 ? -18.332 10.601 25.692 1.00 89.44 175 LEU A O 1
ATOM 1318 N N . ASP A 1 176 ? -16.349 11.152 24.803 1.00 87.81 176 ASP A N 1
ATOM 1319 C CA . ASP A 1 176 ? -15.775 11.801 25.992 1.00 87.81 176 ASP A CA 1
ATOM 1320 C C . ASP A 1 176 ? -16.274 13.251 26.207 1.00 87.81 176 ASP A C 1
ATOM 1322 O O . ASP A 1 176 ? -15.817 13.944 27.115 1.00 87.81 176 ASP A O 1
ATOM 1326 N N . GLY A 1 177 ? -17.193 13.736 25.362 1.00 85.12 177 GLY A N 1
ATOM 1327 C CA . GLY A 1 177 ? -17.735 15.097 25.406 1.00 85.12 177 GLY A CA 1
ATOM 1328 C C . GLY A 1 177 ? -16.880 16.147 24.687 1.00 85.12 177 GLY A C 1
ATOM 1329 O O . GLY A 1 177 ? -17.323 17.286 24.512 1.00 85.12 177 GLY A O 1
ATOM 1330 N N . SER A 1 178 ? -15.680 15.793 24.218 1.00 87.12 178 SER A N 1
ATOM 1331 C CA . SER A 1 178 ? -14.832 16.691 23.433 1.00 87.12 178 SER A CA 1
ATOM 1332 C C . SER A 1 178 ? -15.308 16.820 21.976 1.00 87.12 178 SER A C 1
ATOM 1334 O O . SER A 1 178 ? -16.109 16.042 21.453 1.00 87.12 178 SER A O 1
ATOM 1336 N N . LYS A 1 179 ? -14.821 17.850 21.278 1.00 83.56 179 LYS A N 1
ATOM 1337 C CA . LYS A 1 179 ? -15.061 18.042 19.840 1.00 83.56 179 LYS A CA 1
ATOM 1338 C C . LYS A 1 179 ? -13.734 18.007 19.102 1.00 83.56 179 LYS A C 1
ATOM 1340 O O . LYS A 1 179 ? -12.752 18.583 19.566 1.00 83.56 179 LYS A O 1
ATOM 1345 N N . GLY A 1 180 ? -13.702 17.376 17.933 1.00 88.25 180 GLY A N 1
ATOM 1346 C CA . GLY A 1 180 ? -12.500 17.367 17.107 1.00 88.25 180 GLY A CA 1
ATOM 1347 C C . GLY A 1 180 ? -12.579 16.433 15.910 1.00 88.25 180 GLY A C 1
ATOM 1348 O O . GLY A 1 180 ? -13.609 15.812 15.650 1.00 88.25 180 GLY A O 1
ATOM 1349 N N . ALA A 1 181 ? -11.466 16.338 15.188 1.00 92.56 181 ALA A N 1
ATOM 1350 C CA . ALA A 1 181 ? -11.299 15.349 14.133 1.00 92.56 181 ALA A CA 1
ATOM 1351 C C . ALA A 1 181 ? -11.100 13.958 14.747 1.00 92.56 181 ALA A C 1
ATOM 1353 O O . ALA A 1 181 ? -10.262 13.801 15.637 1.00 92.56 181 ALA A O 1
ATOM 1354 N N . ILE A 1 182 ? -11.864 12.969 14.276 1.00 94.75 182 ILE A N 1
ATOM 1355 C CA . ILE A 1 182 ? -11.666 11.553 14.628 1.00 94.75 182 ILE A CA 1
ATOM 1356 C C . ILE A 1 182 ? -10.603 10.902 13.736 1.00 94.75 182 ILE A C 1
ATOM 1358 O O . ILE A 1 182 ? -9.909 9.986 14.169 1.00 94.75 182 ILE A O 1
ATOM 1362 N N . GLY A 1 183 ? -10.430 11.427 12.520 1.00 93.31 183 GLY A N 1
ATOM 1363 C CA . GLY A 1 183 ? -9.406 11.005 11.574 1.00 93.31 183 GLY A CA 1
ATOM 1364 C C . GLY A 1 183 ? -9.260 11.971 10.399 1.00 93.31 183 GLY A C 1
ATOM 1365 O O . GLY A 1 183 ? -10.095 12.857 10.185 1.00 93.31 183 GLY A O 1
ATOM 1366 N N . ASP A 1 184 ? -8.183 11.780 9.647 1.00 91.44 184 ASP A N 1
ATOM 1367 C CA . ASP A 1 184 ? -7.839 12.512 8.432 1.00 91.44 184 ASP A CA 1
ATOM 1368 C C . ASP A 1 184 ? -7.974 11.608 7.190 1.00 91.44 184 ASP A C 1
ATOM 1370 O O . ASP A 1 184 ? -8.331 10.432 7.282 1.00 91.44 184 ASP A O 1
ATOM 1374 N N . ASN A 1 185 ? -7.717 12.155 5.999 1.00 89.44 185 ASN A N 1
ATOM 1375 C CA . ASN A 1 185 ? -7.708 11.361 4.768 1.00 89.44 185 ASN A CA 1
ATOM 1376 C C . ASN A 1 185 ? -6.682 10.217 4.873 1.00 89.44 185 ASN A C 1
ATOM 1378 O O . ASN A 1 185 ? -5.505 10.462 5.127 1.00 89.44 185 ASN A O 1
ATOM 1382 N N . GLY A 1 186 ? -7.133 8.983 4.657 1.00 87.06 186 GLY A N 1
ATOM 1383 C CA . GLY A 1 186 ? -6.329 7.771 4.791 1.00 87.06 186 GLY A CA 1
ATOM 1384 C C . GLY A 1 186 ? -6.390 7.114 6.171 1.00 87.06 186 GLY A C 1
ATOM 1385 O O . GLY A 1 186 ? -5.958 5.968 6.286 1.00 87.06 186 GLY A O 1
ATOM 1386 N N . SER A 1 187 ? -6.957 7.767 7.195 1.00 91.31 187 SER A N 1
ATOM 1387 C CA . SER A 1 187 ? -7.138 7.152 8.515 1.00 91.31 187 SER A CA 1
ATOM 1388 C C . SER A 1 187 ? -8.062 5.937 8.434 1.00 91.31 187 SER A C 1
ATOM 1390 O O . SER A 1 187 ? -9.112 5.990 7.788 1.00 91.31 187 SER A O 1
ATOM 1392 N N . ILE A 1 188 ? -7.671 4.859 9.119 1.00 94.12 188 ILE A N 1
ATOM 1393 C CA . ILE A 1 188 ? -8.480 3.651 9.297 1.00 94.12 188 ILE A CA 1
ATOM 1394 C C . ILE A 1 188 ? -9.140 3.709 10.672 1.00 94.12 188 ILE A C 1
ATOM 1396 O O . ILE A 1 188 ? -8.457 3.908 11.676 1.00 94.12 188 ILE A O 1
ATOM 1400 N N . LEU A 1 189 ? -10.455 3.517 10.713 1.00 96.19 189 LEU A N 1
ATOM 1401 C CA . LEU A 1 189 ? -11.255 3.464 11.933 1.00 96.19 189 LEU A CA 1
ATOM 1402 C C . LEU A 1 189 ? -12.079 2.185 11.972 1.00 96.19 189 LEU A C 1
ATOM 1404 O O . LEU A 1 189 ? -12.340 1.575 10.940 1.00 96.19 189 LEU A O 1
ATOM 1408 N N . GLU A 1 190 ? -12.501 1.790 13.161 1.00 97.19 190 GLU A N 1
ATOM 1409 C CA . GLU A 1 190 ? -13.389 0.653 13.377 1.00 97.19 190 GLU A CA 1
ATOM 1410 C C . GLU A 1 190 ? -14.814 1.131 13.655 1.00 97.19 190 GLU A C 1
ATOM 1412 O O . GLU A 1 190 ? -15.015 2.063 14.433 1.00 97.19 190 GLU A O 1
ATOM 1417 N N . ILE A 1 191 ? -15.805 0.493 13.035 1.00 97.00 191 ILE A N 1
ATOM 1418 C CA . ILE A 1 191 ? -17.221 0.736 13.317 1.00 97.00 191 ILE A CA 1
ATOM 1419 C C . ILE A 1 191 ? -17.591 0.016 14.615 1.00 97.00 191 ILE A C 1
ATOM 1421 O O . ILE A 1 191 ? -17.725 -1.206 14.631 1.00 97.00 191 ILE A O 1
ATOM 1425 N N . THR A 1 192 ? -17.810 0.762 15.698 1.00 96.75 192 THR A N 1
ATOM 1426 C CA . THR A 1 192 ? -18.250 0.186 16.982 1.00 96.75 192 THR A CA 1
ATOM 1427 C C . THR A 1 192 ? -19.771 0.150 17.107 1.00 96.75 192 THR A C 1
ATOM 1429 O O . THR A 1 192 ? -20.324 -0.726 17.769 1.00 96.75 192 THR A O 1
ATOM 1432 N N . SER A 1 193 ? -20.479 1.056 16.429 1.00 95.25 193 SER A N 1
ATOM 1433 C CA . SER A 1 193 ? -21.942 1.076 16.391 1.00 95.25 193 SER A CA 1
ATOM 1434 C C . SER A 1 193 ? -22.453 1.715 15.100 1.00 95.25 193 SER A C 1
ATOM 1436 O O . SER A 1 193 ? -21.880 2.686 14.603 1.00 95.25 193 SER A O 1
ATOM 1438 N N . ILE A 1 194 ? -23.548 1.167 14.574 1.00 95.56 194 ILE A N 1
ATOM 1439 C CA . ILE A 1 194 ? -24.285 1.693 13.421 1.00 95.56 194 ILE A CA 1
ATOM 1440 C C . ILE A 1 194 ? -25.617 2.213 13.957 1.00 95.56 194 ILE A C 1
ATOM 1442 O O . ILE A 1 194 ? -26.338 1.460 14.615 1.00 95.56 194 ILE A O 1
ATOM 1446 N N . ARG A 1 195 ? -25.910 3.489 13.701 1.00 94.31 195 ARG A N 1
ATOM 1447 C CA . ARG A 1 195 ? -27.129 4.186 14.131 1.00 94.31 195 ARG A CA 1
ATOM 1448 C C . ARG A 1 195 ? -27.871 4.732 12.916 1.00 94.31 195 ARG A C 1
ATOM 1450 O O . ARG A 1 195 ? -27.290 4.848 11.837 1.00 94.31 195 ARG A O 1
ATOM 1457 N N . ASP A 1 196 ? -29.126 5.116 13.105 1.00 92.62 196 ASP A N 1
ATOM 1458 C CA . ASP A 1 196 ? -29.962 5.641 12.020 1.00 92.62 196 ASP A CA 1
ATOM 1459 C C . ASP A 1 196 ? -29.408 6.961 11.469 1.00 92.62 196 ASP A C 1
ATOM 1461 O O . ASP A 1 196 ? -29.448 7.209 10.267 1.00 92.62 196 ASP A O 1
ATOM 1465 N N . GLU A 1 197 ? -28.811 7.784 12.332 1.00 94.75 197 GLU A N 1
ATOM 1466 C CA . GLU A 1 197 ? -28.254 9.094 11.997 1.00 94.75 197 GLU A CA 1
ATOM 1467 C C . GLU A 1 197 ? -26.756 9.092 11.609 1.00 94.75 197 GLU A C 1
ATOM 1469 O O . GLU A 1 197 ? -26.220 10.136 11.208 1.00 94.75 197 GLU A O 1
ATOM 1474 N N . GLY A 1 198 ? -26.044 7.966 11.764 1.00 95.69 198 GLY A N 1
ATOM 1475 C CA . GLY A 1 198 ? -24.602 7.909 11.511 1.00 95.69 198 GLY A CA 1
ATOM 1476 C C . GLY A 1 198 ? -23.865 6.689 12.069 1.00 95.69 198 GLY A C 1
ATOM 1477 O O . GLY A 1 198 ? -24.445 5.661 12.410 1.00 95.69 198 GLY A O 1
ATOM 1478 N N . LEU A 1 199 ? -22.545 6.830 12.204 1.00 97.12 199 LEU A N 1
ATOM 1479 C CA . LEU A 1 199 ? -21.643 5.796 12.717 1.00 97.12 199 LEU A CA 1
ATOM 1480 C C . LEU A 1 199 ? -20.965 6.247 14.007 1.00 97.12 199 LEU A C 1
ATOM 1482 O O . LEU A 1 199 ? -20.556 7.401 14.131 1.00 97.12 199 LEU A O 1
ATOM 1486 N N . VAL A 1 200 ? -20.765 5.317 14.938 1.00 97.06 200 VAL A N 1
ATOM 1487 C CA . VAL A 1 200 ? -19.755 5.473 15.990 1.00 97.06 200 VAL A CA 1
ATOM 1488 C C . VAL A 1 200 ? -18.477 4.807 15.501 1.00 97.06 200 VAL A C 1
ATOM 1490 O O . VAL A 1 200 ? -18.468 3.617 15.178 1.00 97.06 200 VAL A O 1
ATOM 1493 N N . LEU A 1 201 ? -17.417 5.603 15.406 1.00 97.44 201 LEU A N 1
ATOM 1494 C CA . LEU A 1 201 ? -16.115 5.183 14.908 1.00 97.44 201 LEU A CA 1
ATOM 1495 C C . LEU A 1 201 ? -15.079 5.250 16.024 1.00 97.44 201 LEU A C 1
ATOM 1497 O O . LEU A 1 201 ? -15.015 6.246 16.748 1.00 97.44 201 LEU A O 1
ATOM 1501 N N . ARG A 1 202 ? -14.231 4.226 16.104 1.00 97.25 202 ARG A N 1
ATOM 1502 C CA . ARG A 1 202 ? -13.066 4.176 16.988 1.00 97.25 202 ARG A CA 1
ATOM 1503 C C . ARG A 1 202 ? -11.778 4.313 16.190 1.00 97.25 202 ARG A C 1
ATOM 1505 O O . ARG A 1 202 ? -11.581 3.593 15.212 1.00 97.25 202 ARG A O 1
ATOM 1512 N N . ASN A 1 203 ? -10.900 5.223 16.599 1.00 94.88 203 ASN A N 1
ATOM 1513 C CA . ASN A 1 203 ? -9.570 5.346 16.001 1.00 94.88 203 ASN A CA 1
ATOM 1514 C C . ASN A 1 203 ? -8.545 4.402 16.662 1.00 94.88 203 ASN A C 1
ATOM 1516 O O . ASN A 1 203 ? -8.826 3.728 17.650 1.00 94.88 203 ASN A O 1
ATOM 1520 N N . ASP A 1 204 ? -7.335 4.363 16.115 1.00 88.94 204 ASP A N 1
ATOM 1521 C CA . ASP A 1 204 ? -6.200 3.573 16.615 1.00 88.94 204 ASP A CA 1
ATOM 1522 C C . ASP A 1 204 ? -5.717 3.976 18.021 1.00 88.94 204 ASP A C 1
ATOM 1524 O O . ASP A 1 204 ? -5.106 3.166 18.713 1.00 88.94 204 ASP A O 1
ATOM 1528 N N . HIS A 1 205 ? -6.039 5.190 18.473 1.00 89.19 205 HIS A N 1
ATOM 1529 C CA . HIS A 1 205 ? -5.773 5.674 19.831 1.00 89.19 205 HIS A CA 1
ATOM 1530 C C . HIS A 1 205 ? -6.879 5.287 20.830 1.00 89.19 205 HIS A C 1
ATOM 1532 O O . HIS A 1 205 ? -6.858 5.741 21.973 1.00 89.19 205 HIS A O 1
ATOM 1538 N N . GLY A 1 206 ? -7.876 4.502 20.407 1.00 91.12 206 GLY A N 1
ATOM 1539 C CA . GLY A 1 206 ? -8.995 4.072 21.247 1.00 91.12 206 GLY A CA 1
ATOM 1540 C C . GLY A 1 206 ? -10.055 5.147 21.495 1.00 91.12 206 GLY A C 1
ATOM 1541 O O . GLY A 1 206 ? -10.972 4.921 22.278 1.00 91.12 206 GLY A O 1
ATOM 1542 N N . ARG A 1 207 ? -9.968 6.309 20.836 1.00 93.69 207 ARG A N 1
ATOM 1543 C CA . ARG A 1 207 ? -10.992 7.354 20.950 1.00 93.69 207 ARG A CA 1
ATOM 1544 C C . ARG A 1 207 ? -12.197 6.983 20.109 1.00 93.69 207 ARG A C 1
ATOM 1546 O O . ARG A 1 207 ? -12.044 6.631 18.940 1.00 93.69 207 ARG A O 1
ATOM 1553 N N . GLU A 1 208 ? -13.378 7.140 20.691 1.00 96.50 208 GLU A N 1
ATOM 1554 C CA . GLU A 1 208 ? -14.651 6.901 20.023 1.00 96.50 208 GLU A CA 1
ATOM 1555 C C . GLU A 1 208 ? -15.399 8.209 19.782 1.00 96.50 208 GLU A C 1
ATOM 1557 O O . GLU A 1 208 ? -15.472 9.087 20.649 1.00 96.50 208 GLU A O 1
ATOM 1562 N N . GLY A 1 209 ? -15.977 8.338 18.592 1.00 96.44 209 GLY A N 1
ATOM 1563 C CA . GLY A 1 209 ? -16.758 9.505 18.224 1.00 96.44 209 GLY A CA 1
ATOM 1564 C C . GLY A 1 209 ? -17.905 9.162 17.296 1.00 96.44 209 GLY A C 1
ATOM 1565 O O . GLY A 1 209 ? -17.790 8.313 16.412 1.00 96.44 209 GLY A O 1
ATOM 1566 N N . PHE A 1 210 ? -19.018 9.857 17.498 1.00 97.25 210 PHE A N 1
ATOM 1567 C CA . PHE A 1 210 ? -20.187 9.772 16.646 1.00 97.25 210 PHE A CA 1
ATOM 1568 C C . PHE A 1 210 ? -20.052 10.725 15.447 1.00 97.25 210 PHE A C 1
ATOM 1570 O O . PHE A 1 210 ? -19.792 11.925 15.602 1.00 97.25 210 PHE A O 1
ATOM 1577 N N . VAL A 1 211 ? -20.234 10.179 14.245 1.00 96.88 211 VAL A N 1
ATOM 1578 C CA . VAL A 1 211 ? -20.127 10.871 12.960 1.00 96.88 211 VAL A CA 1
ATOM 1579 C C . VAL A 1 211 ? -21.442 10.729 12.204 1.00 96.88 211 VAL A C 1
ATOM 1581 O O . VAL A 1 211 ? -21.861 9.623 11.873 1.00 96.88 211 VAL A O 1
ATOM 1584 N N . LYS A 1 212 ? -22.073 11.864 11.893 1.00 96.38 212 LYS A N 1
ATOM 1585 C CA . LYS A 1 212 ? -23.325 11.915 11.126 1.00 96.38 212 LYS A CA 1
ATOM 1586 C C . LYS A 1 212 ? -23.112 11.542 9.661 1.00 96.38 212 LYS A C 1
ATOM 1588 O O . LYS A 1 212 ? -22.057 11.858 9.103 1.00 96.38 212 LYS A O 1
ATOM 1593 N N . TRP A 1 213 ? -24.148 11.007 9.012 1.00 95.69 213 TRP A N 1
ATOM 1594 C CA . TRP A 1 213 ? -24.127 10.738 7.567 1.00 95.69 213 TRP A CA 1
ATOM 1595 C C . TRP A 1 213 ? -23.720 11.958 6.741 1.00 95.69 213 TRP A C 1
ATOM 1597 O O . TRP A 1 213 ? -22.811 11.849 5.927 1.00 95.69 213 TRP A O 1
ATOM 1607 N N . ASP A 1 214 ? -24.261 13.141 7.040 1.00 94.62 214 ASP A N 1
ATOM 1608 C CA . ASP A 1 214 ? -23.919 14.396 6.348 1.00 94.62 214 ASP A CA 1
ATOM 1609 C C . ASP A 1 214 ? -22.427 14.755 6.409 1.00 94.62 214 ASP A C 1
ATOM 1611 O O . ASP A 1 214 ? -21.910 15.469 5.553 1.00 9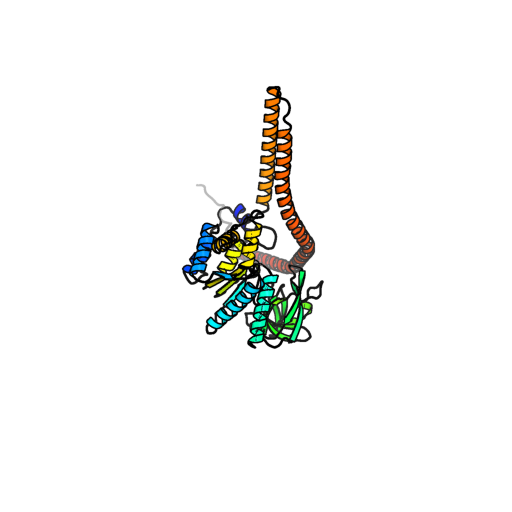4.62 214 ASP A O 1
ATOM 1615 N N . THR A 1 215 ? -21.715 14.284 7.440 1.00 94.12 215 THR A N 1
ATOM 1616 C CA . THR A 1 215 ? -20.269 14.523 7.579 1.00 94.12 215 THR A CA 1
ATOM 1617 C C . THR A 1 215 ? -19.455 13.570 6.702 1.00 94.12 215 THR A C 1
ATOM 1619 O O . THR A 1 215 ? -18.381 13.936 6.226 1.00 94.12 215 THR A O 1
ATOM 1622 N N . LEU A 1 216 ? -19.964 12.356 6.484 1.00 93.94 216 LEU A N 1
ATOM 1623 C CA . LEU A 1 216 ? -19.360 11.335 5.626 1.00 93.94 216 LEU A CA 1
ATOM 1624 C C . LEU A 1 216 ? -19.7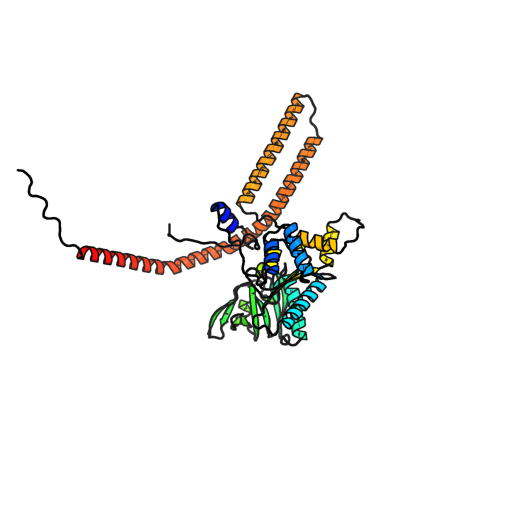67 11.500 4.158 1.00 93.94 216 LEU A C 1
ATOM 1626 O O . LEU A 1 216 ? -19.048 11.041 3.269 1.00 93.94 216 LEU A O 1
ATOM 1630 N N . ALA A 1 217 ? -20.900 12.149 3.905 1.00 94.38 217 ALA A N 1
ATOM 1631 C CA . ALA A 1 217 ? -21.444 12.366 2.582 1.00 94.38 217 ALA A CA 1
ATOM 1632 C C . ALA A 1 217 ? -20.566 13.302 1.745 1.00 94.38 217 ALA A C 1
ATOM 1634 O O . ALA A 1 217 ? -20.078 14.354 2.172 1.00 94.38 217 ALA A O 1
ATOM 1635 N N . ASP A 1 218 ? -20.405 12.928 0.489 1.00 91.44 218 ASP A N 1
ATOM 1636 C CA . ASP A 1 218 ? -20.002 13.829 -0.562 1.00 91.44 218 ASP A CA 1
ATOM 1637 C C . ASP A 1 218 ? -21.108 14.862 -0.816 1.00 91.44 218 ASP A C 1
ATOM 1639 O O . ASP A 1 218 ? -22.271 14.509 -0.983 1.00 91.44 218 ASP A O 1
ATOM 1643 N N . LYS A 1 219 ? -20.749 16.150 -0.839 1.00 88.50 219 LYS A N 1
ATOM 1644 C CA . LYS A 1 219 ? -21.731 17.242 -0.933 1.00 88.50 219 LYS A CA 1
ATOM 1645 C C . LYS A 1 219 ? -22.467 17.302 -2.273 1.00 88.50 219 LYS A C 1
ATOM 1647 O O . LYS A 1 219 ? -23.531 17.902 -2.327 1.00 88.50 219 LYS A O 1
ATOM 1652 N N . GLU A 1 220 ? -21.884 16.751 -3.335 1.00 88.00 220 GLU A N 1
ATOM 1653 C CA . GLU A 1 220 ? -22.460 16.802 -4.681 1.00 88.00 220 GLU A CA 1
ATOM 1654 C C . GLU A 1 220 ? -23.350 15.582 -4.933 1.00 88.00 220 GLU A C 1
ATOM 1656 O O . GLU A 1 220 ? -24.461 15.716 -5.434 1.00 88.00 220 GLU A O 1
ATOM 1661 N N . SER A 1 221 ? -22.884 14.393 -4.548 1.00 89.50 221 SER A N 1
ATOM 1662 C CA . SER A 1 221 ? -23.569 13.125 -4.832 1.00 89.50 221 SER A CA 1
ATOM 1663 C C . SER A 1 221 ? -24.385 12.556 -3.667 1.00 89.50 221 SER A C 1
ATOM 1665 O O . SER A 1 221 ? -25.143 11.609 -3.867 1.00 89.50 221 SER A O 1
ATOM 1667 N N . GLY A 1 222 ? -24.196 13.055 -2.441 1.00 92.31 222 GLY A N 1
ATOM 1668 C CA . GLY A 1 222 ? -24.768 12.479 -1.217 1.00 92.31 222 GLY A CA 1
ATOM 1669 C C . GLY A 1 222 ? -24.169 11.123 -0.816 1.00 92.31 222 GLY A C 1
ATOM 1670 O O . GLY A 1 222 ? -24.569 10.545 0.192 1.00 92.31 222 GLY A O 1
ATOM 1671 N N . ARG A 1 223 ? -23.203 10.597 -1.582 1.00 94.31 223 ARG A N 1
ATOM 1672 C CA . ARG A 1 223 ? -22.602 9.273 -1.365 1.00 94.31 223 ARG A CA 1
ATOM 1673 C C . ARG A 1 223 ? -21.520 9.310 -0.298 1.00 94.31 223 ARG A C 1
ATOM 1675 O O . ARG A 1 223 ? -20.779 10.280 -0.174 1.00 94.31 223 ARG A O 1
ATOM 1682 N N . MET A 1 224 ? -21.389 8.229 0.457 1.00 95.38 224 MET A N 1
ATOM 1683 C CA . MET A 1 224 ? -20.437 8.128 1.558 1.00 95.38 224 MET A CA 1
ATOM 1684 C C . MET A 1 224 ? -18.996 8.072 1.048 1.00 95.38 224 MET A C 1
ATOM 1686 O O . MET A 1 224 ? -18.624 7.200 0.262 1.00 95.38 224 MET A O 1
ATOM 1690 N N . ARG A 1 225 ? -18.151 8.971 1.547 1.00 92.62 225 ARG A N 1
ATOM 1691 C CA . ARG A 1 225 ? -16.714 9.024 1.256 1.00 92.62 225 ARG A CA 1
ATOM 1692 C C . ARG A 1 225 ? -15.939 8.039 2.139 1.00 92.62 225 ARG A C 1
ATOM 1694 O O . ARG A 1 225 ? -15.075 8.437 2.925 1.00 92.62 225 ARG A O 1
ATOM 1701 N N . LEU A 1 226 ? -16.255 6.753 1.990 1.00 93.81 226 LEU A N 1
ATOM 1702 C CA . LEU A 1 226 ? -15.693 5.642 2.760 1.00 93.81 226 LEU A CA 1
ATOM 1703 C C . LEU A 1 226 ? -15.277 4.477 1.862 1.00 93.81 226 LEU A C 1
ATOM 1705 O O . LEU A 1 226 ? -15.934 4.189 0.866 1.00 93.81 226 LEU A O 1
ATOM 1709 N N . ALA A 1 227 ? -14.224 3.765 2.257 1.00 94.06 227 ALA A N 1
ATOM 1710 C CA . ALA A 1 227 ? -13.829 2.474 1.689 1.00 94.06 227 ALA A CA 1
ATOM 1711 C C . ALA A 1 227 ? -13.501 1.476 2.807 1.00 94.06 227 ALA A C 1
ATOM 1713 O O . ALA A 1 227 ? -13.350 1.875 3.961 1.00 94.06 227 ALA A O 1
ATOM 1714 N N . TYR A 1 228 ? -13.347 0.189 2.489 1.00 95.75 228 TYR A N 1
ATOM 1715 C CA . TYR A 1 228 ? -12.834 -0.784 3.459 1.00 95.75 228 TYR A CA 1
ATOM 1716 C C . TYR A 1 228 ? -11.402 -0.434 3.892 1.00 95.75 228 TYR A C 1
ATOM 1718 O O . TYR A 1 228 ? -10.589 0.045 3.101 1.00 95.75 228 TYR A O 1
ATOM 1726 N N . GLY A 1 229 ? -11.106 -0.659 5.171 1.00 94.81 229 GLY A N 1
ATOM 1727 C CA . GLY A 1 229 ? -9.856 -0.285 5.835 1.00 94.81 229 GLY A CA 1
ATOM 1728 C C . GLY A 1 229 ? -8.802 -1.392 5.902 1.00 94.81 229 GLY A C 1
ATOM 1729 O O . GLY A 1 229 ? -7.833 -1.243 6.640 1.00 94.81 229 GLY A O 1
ATOM 1730 N N . TYR A 1 230 ? -8.979 -2.505 5.184 1.00 96.00 230 TYR A N 1
ATOM 1731 C CA . TYR A 1 230 ? -8.050 -3.649 5.225 1.00 96.00 230 TYR A CA 1
ATOM 1732 C C . TYR A 1 230 ? -6.880 -3.536 4.241 1.00 96.00 230 TYR A C 1
ATOM 1734 O O . TYR A 1 230 ? -5.805 -4.083 4.487 1.00 96.00 230 TYR A O 1
ATOM 1742 N N . ALA A 1 231 ? -7.075 -2.809 3.143 1.00 95.75 231 ALA A N 1
ATOM 1743 C CA . ALA A 1 231 ? -6.053 -2.532 2.144 1.00 95.75 231 ALA A CA 1
ATOM 1744 C C . ALA A 1 231 ? -6.135 -1.070 1.698 1.00 95.75 231 ALA A C 1
ATOM 1746 O O . ALA A 1 231 ? -7.165 -0.405 1.832 1.00 95.75 231 ALA A O 1
ATOM 1747 N N . MET A 1 232 ? -5.031 -0.550 1.176 1.00 93.25 232 MET A N 1
ATOM 1748 C CA . MET A 1 232 ? -4.941 0.838 0.730 1.00 93.25 232 MET A CA 1
ATOM 1749 C C . MET A 1 232 ? -4.025 0.980 -0.478 1.00 93.25 232 MET A C 1
ATOM 1751 O O . MET A 1 232 ? -3.327 0.047 -0.865 1.00 93.25 232 MET A O 1
ATOM 1755 N N . THR A 1 233 ? -3.995 2.170 -1.073 1.00 91.12 233 THR A N 1
ATOM 1756 C CA . THR A 1 233 ? -3.045 2.419 -2.161 1.00 91.12 233 THR A CA 1
ATOM 1757 C C . THR A 1 233 ? -1.621 2.563 -1.635 1.00 91.12 233 THR A C 1
ATOM 1759 O O . THR A 1 233 ? -1.425 3.006 -0.501 1.00 91.12 233 THR A O 1
ATOM 1762 N N . THR A 1 234 ? -0.614 2.279 -2.464 1.00 90.81 234 THR A N 1
ATOM 1763 C CA . THR A 1 234 ? 0.799 2.558 -2.142 1.00 90.81 234 THR A CA 1
ATOM 1764 C C . THR A 1 234 ? 1.023 4.013 -1.713 1.00 90.81 234 THR A C 1
ATOM 1766 O O . THR A 1 234 ? 1.782 4.273 -0.782 1.00 90.81 234 THR A O 1
ATOM 1769 N N . ASN A 1 235 ? 0.326 4.968 -2.337 1.00 85.88 235 ASN A N 1
ATOM 1770 C CA . ASN A 1 235 ? 0.387 6.381 -1.963 1.00 85.88 235 ASN A CA 1
ATOM 1771 C C . ASN A 1 235 ? -0.191 6.631 -0.563 1.00 85.88 235 ASN A C 1
ATOM 1773 O O . ASN A 1 235 ? 0.410 7.357 0.218 1.00 85.88 235 ASN A O 1
ATOM 1777 N N . THR A 1 236 ? -1.326 6.011 -0.221 1.00 85.75 236 THR A N 1
ATOM 1778 C CA . THR A 1 236 ? -1.906 6.115 1.131 1.00 85.75 236 THR A CA 1
ATOM 1779 C C . THR A 1 236 ? -1.034 5.432 2.185 1.00 85.75 236 THR A C 1
ATOM 1781 O O . THR A 1 236 ? -0.942 5.918 3.305 1.00 85.75 236 THR A O 1
ATOM 1784 N N . ALA A 1 237 ? -0.359 4.335 1.831 1.00 86.38 237 ALA A N 1
ATOM 1785 C CA . ALA A 1 237 ? 0.546 3.631 2.737 1.00 86.38 237 ALA A CA 1
ATOM 1786 C C . ALA A 1 237 ? 1.823 4.430 3.053 1.00 86.38 237 ALA A C 1
ATOM 1788 O O . ALA A 1 237 ? 2.569 4.081 3.974 1.00 86.38 237 ALA A O 1
ATOM 1789 N N . GLN A 1 238 ? 2.107 5.498 2.302 1.00 82.88 238 GLN A N 1
ATOM 1790 C CA . GLN A 1 238 ? 3.278 6.329 2.531 1.00 82.88 238 GLN A CA 1
ATOM 1791 C C . GLN A 1 238 ? 3.240 6.946 3.937 1.00 82.88 238 GLN A C 1
ATOM 1793 O O . GLN A 1 238 ? 2.278 7.582 4.347 1.00 82.88 238 GLN A O 1
ATOM 1798 N N . GLY A 1 239 ? 4.321 6.742 4.686 1.00 82.38 239 GLY A N 1
ATOM 1799 C CA . GLY A 1 239 ? 4.451 7.172 6.082 1.00 82.38 239 GLY A CA 1
ATOM 1800 C C . GLY A 1 239 ? 4.060 6.104 7.108 1.00 82.38 239 GLY A C 1
ATOM 1801 O O . GLY A 1 239 ? 4.550 6.152 8.233 1.00 82.38 239 GLY A O 1
ATOM 1802 N N . ILE A 1 240 ? 3.294 5.082 6.719 1.00 85.06 240 ILE A N 1
ATOM 1803 C CA . ILE A 1 240 ? 2.947 3.973 7.615 1.00 85.06 240 ILE A CA 1
ATOM 1804 C C . ILE A 1 240 ? 4.170 3.072 7.823 1.00 85.06 240 ILE A C 1
ATOM 1806 O O . ILE A 1 240 ? 4.986 2.888 6.914 1.00 85.06 240 ILE A O 1
ATOM 1810 N N . THR A 1 241 ? 4.309 2.537 9.039 1.00 88.81 241 THR A N 1
ATOM 1811 C CA . THR A 1 241 ? 5.282 1.491 9.376 1.00 88.81 241 THR A CA 1
ATOM 1812 C C . THR A 1 241 ? 4.595 0.376 10.166 1.00 88.81 241 THR A C 1
ATOM 1814 O O . THR A 1 241 ? 4.165 0.595 11.303 1.00 88.81 241 THR A O 1
ATOM 1817 N N . THR A 1 242 ? 4.522 -0.821 9.588 1.00 93.38 242 THR A N 1
ATOM 1818 C CA . THR A 1 242 ? 3.932 -2.019 10.206 1.00 93.38 242 THR A CA 1
ATOM 1819 C C . THR A 1 242 ? 4.986 -3.079 10.500 1.00 93.38 242 THR A C 1
ATOM 1821 O O . THR A 1 242 ? 6.125 -2.982 10.049 1.00 93.38 242 THR A O 1
ATOM 1824 N N . THR A 1 243 ? 4.650 -4.075 11.315 1.00 95.75 243 THR A N 1
ATOM 1825 C CA . THR A 1 243 ? 5.533 -5.218 11.582 1.00 95.75 243 THR A CA 1
ATOM 1826 C C . THR A 1 243 ? 5.764 -5.995 10.292 1.00 95.75 243 THR A C 1
ATOM 1828 O O . THR A 1 243 ? 6.911 -6.147 9.869 1.00 95.75 243 THR A O 1
ATOM 1831 N N . GLU A 1 244 ? 4.669 -6.360 9.623 1.00 97.06 244 GLU A N 1
ATOM 1832 C CA . GLU A 1 244 ? 4.679 -6.976 8.301 1.00 97.06 244 GLU A CA 1
ATOM 1833 C C . GLU A 1 244 ? 3.862 -6.172 7.286 1.00 97.06 244 GLU A C 1
ATOM 1835 O O . GLU A 1 244 ? 2.949 -5.420 7.646 1.00 97.06 244 GLU A O 1
ATOM 1840 N N . HIS A 1 245 ? 4.200 -6.308 6.006 1.00 97.50 245 HIS A N 1
ATOM 1841 C CA . HIS A 1 245 ? 3.502 -5.641 4.908 1.00 97.50 245 HIS A CA 1
ATOM 1842 C C . HIS A 1 245 ? 3.238 -6.599 3.744 1.00 97.50 245 HIS A C 1
ATOM 1844 O O . HIS A 1 245 ? 4.079 -7.434 3.440 1.00 97.50 245 HIS A O 1
ATOM 1850 N N . ILE A 1 246 ? 2.104 -6.466 3.063 1.00 98.31 246 ILE A N 1
ATOM 1851 C CA . ILE A 1 246 ? 1.803 -7.218 1.840 1.00 98.31 246 ILE A CA 1
ATOM 1852 C C . ILE A 1 246 ? 1.632 -6.216 0.699 1.00 98.31 246 ILE A C 1
ATOM 1854 O O . ILE A 1 246 ? 0.771 -5.339 0.757 1.00 98.31 246 ILE A O 1
ATOM 1858 N N . PHE A 1 247 ? 2.451 -6.334 -0.338 1.00 97.56 247 PHE A N 1
ATOM 1859 C CA . PHE A 1 247 ? 2.324 -5.572 -1.571 1.00 97.56 247 PHE A CA 1
ATOM 1860 C C . PHE A 1 247 ? 1.695 -6.448 -2.652 1.00 97.56 247 PHE A C 1
ATOM 1862 O O . PHE A 1 247 ? 2.202 -7.522 -2.963 1.00 97.56 247 PHE A O 1
ATOM 1869 N N . VAL A 1 248 ? 0.579 -5.995 -3.214 1.00 97.94 248 VAL A N 1
ATOM 1870 C CA . VAL A 1 248 ? -0.229 -6.795 -4.138 1.00 97.94 248 VAL A CA 1
ATOM 1871 C C . VAL A 1 248 ? -0.431 -6.030 -5.438 1.00 97.94 248 VAL A C 1
ATOM 1873 O O . VAL A 1 248 ? -0.926 -4.899 -5.421 1.00 97.94 248 VAL A O 1
ATOM 1876 N N . THR A 1 249 ? -0.124 -6.658 -6.572 1.00 96.69 249 THR A N 1
ATOM 1877 C CA . THR A 1 249 ? -0.376 -6.133 -7.923 1.00 96.69 249 THR A CA 1
ATOM 1878 C C . THR A 1 249 ? -1.311 -7.062 -8.710 1.00 96.69 249 THR A C 1
ATOM 1880 O O . THR A 1 249 ? -0.849 -7.784 -9.598 1.00 96.69 249 THR A O 1
ATOM 1883 N N . PRO A 1 250 ? -2.634 -7.063 -8.426 1.00 94.31 250 PRO A N 1
ATOM 1884 C CA . PRO A 1 250 ? -3.586 -7.963 -9.087 1.00 94.31 250 PRO A CA 1
ATOM 1885 C C . PRO A 1 250 ? -3.662 -7.767 -10.605 1.00 94.31 250 PRO A C 1
ATOM 1887 O O . PRO A 1 250 ? -3.759 -8.735 -11.350 1.00 94.31 250 PRO A O 1
ATOM 1890 N N . GLY A 1 251 ? -3.567 -6.519 -11.078 1.00 91.38 251 GLY A N 1
ATOM 1891 C CA . GLY A 1 251 ? -3.518 -6.175 -12.507 1.00 91.38 251 GLY A CA 1
ATOM 1892 C C . GLY A 1 251 ? -2.132 -6.302 -13.158 1.00 91.38 251 GLY A C 1
ATOM 1893 O O . GLY A 1 251 ? -1.915 -5.757 -14.242 1.00 91.38 251 GLY A O 1
ATOM 1894 N N . GLY A 1 252 ? -1.182 -6.961 -12.486 1.00 92.38 252 GLY A N 1
ATOM 1895 C CA . GLY A 1 252 ? 0.209 -7.088 -12.916 1.00 92.38 252 GLY A CA 1
ATOM 1896 C C . GLY A 1 252 ? 1.085 -5.880 -12.565 1.00 92.38 252 GLY A C 1
ATOM 1897 O O . GLY A 1 252 ? 0.621 -4.784 -12.221 1.00 92.38 252 GLY A O 1
ATOM 1898 N N . SER A 1 253 ? 2.394 -6.084 -12.668 1.00 93.06 253 SER A N 1
ATOM 1899 C CA . SER A 1 253 ? 3.439 -5.140 -12.267 1.00 93.06 253 SER A CA 1
ATOM 1900 C C . SER A 1 253 ? 3.552 -3.899 -13.163 1.00 93.06 253 SER A C 1
ATOM 1902 O O . SER A 1 253 ? 4.155 -2.907 -12.758 1.00 93.06 253 SER A O 1
ATOM 1904 N N . GLN A 1 254 ? 2.930 -3.875 -14.347 1.00 90.69 254 GLN A N 1
ATOM 1905 C CA . GLN A 1 254 ? 2.945 -2.711 -15.252 1.00 90.69 254 GLN A CA 1
ATOM 1906 C C . GLN A 1 254 ? 2.424 -1.408 -14.621 1.00 90.69 254 GLN A C 1
ATOM 1908 O O . GLN A 1 254 ? 2.827 -0.305 -15.011 1.00 90.69 254 GLN A O 1
ATOM 1913 N N . THR A 1 255 ? 1.526 -1.545 -13.642 1.00 82.38 255 THR A N 1
ATOM 1914 C CA . THR A 1 255 ? 0.867 -0.448 -12.914 1.00 82.38 255 THR A CA 1
ATOM 1915 C C . THR A 1 255 ? 1.745 0.165 -11.814 1.00 82.38 255 THR A C 1
ATOM 1917 O O . THR A 1 255 ? 1.398 1.203 -11.228 1.00 82.38 255 THR A O 1
ATOM 1920 N N . THR A 1 256 ? 2.897 -0.455 -11.541 1.00 87.19 256 THR A N 1
ATOM 1921 C CA . THR A 1 256 ? 3.889 0.012 -10.576 1.00 87.19 256 THR A CA 1
ATOM 1922 C C . THR A 1 256 ? 5.177 0.493 -11.257 1.00 87.19 256 THR A C 1
ATOM 1924 O O . THR A 1 256 ? 5.361 0.424 -12.476 1.00 87.19 256 THR A O 1
ATOM 1927 N N . ASP A 1 257 ? 6.038 1.094 -10.451 1.00 88.81 257 ASP A N 1
ATOM 1928 C CA . ASP A 1 257 ? 7.352 1.606 -10.810 1.00 88.81 257 ASP A CA 1
ATOM 1929 C C . ASP A 1 257 ? 8.291 1.468 -9.599 1.00 88.81 257 ASP A C 1
ATOM 1931 O O . ASP A 1 257 ? 7.882 1.021 -8.523 1.00 88.81 257 ASP A O 1
ATOM 1935 N N . GLY A 1 258 ? 9.554 1.850 -9.752 1.00 86.50 258 GLY A N 1
ATOM 1936 C CA . GLY A 1 258 ? 10.558 1.748 -8.696 1.00 86.50 258 GLY A CA 1
ATOM 1937 C C . GLY A 1 258 ? 10.290 2.625 -7.483 1.00 86.50 258 GLY A C 1
ATOM 1938 O O . GLY A 1 258 ? 10.665 2.237 -6.380 1.00 86.50 258 GLY A O 1
ATOM 1939 N N . PHE A 1 259 ? 9.598 3.756 -7.631 1.00 86.81 259 PHE A N 1
ATOM 1940 C CA . PHE A 1 259 ? 9.248 4.587 -6.478 1.00 86.81 259 PHE A CA 1
ATOM 1941 C C . PHE A 1 259 ? 8.146 3.929 -5.658 1.00 86.81 259 PHE A C 1
ATOM 1943 O O . PHE A 1 259 ? 8.297 3.782 -4.447 1.00 86.81 259 PHE A O 1
ATOM 1950 N N . LYS A 1 260 ? 7.065 3.483 -6.306 1.00 88.44 260 LYS A N 1
ATOM 1951 C CA . LYS A 1 260 ? 5.975 2.760 -5.640 1.00 88.44 260 LYS A CA 1
ATOM 1952 C C . LYS A 1 260 ? 6.480 1.472 -5.003 1.00 88.44 260 LYS A C 1
ATOM 1954 O O . LYS A 1 260 ? 6.167 1.201 -3.848 1.00 88.44 260 LYS A O 1
ATOM 1959 N N . THR A 1 261 ? 7.324 0.734 -5.717 1.00 90.38 261 THR A N 1
ATOM 1960 C CA . THR A 1 261 ? 7.931 -0.505 -5.223 1.00 90.38 261 THR A CA 1
ATOM 1961 C C . THR A 1 261 ? 8.796 -0.246 -3.995 1.00 90.38 261 THR A C 1
ATOM 1963 O O . THR A 1 261 ? 8.639 -0.930 -2.989 1.00 90.38 261 THR A O 1
ATOM 1966 N N . TYR A 1 262 ? 9.657 0.775 -4.016 1.00 91.81 262 TYR A N 1
ATOM 1967 C CA . TYR A 1 262 ? 10.439 1.149 -2.838 1.00 91.81 262 TYR A CA 1
ATOM 1968 C C . TYR A 1 2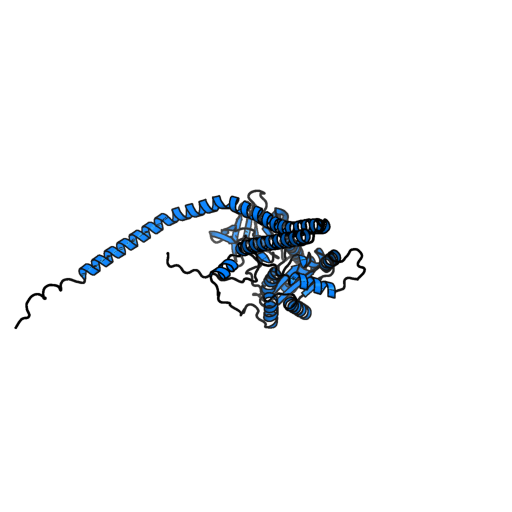62 ? 9.549 1.625 -1.682 1.00 91.81 262 TYR A C 1
ATOM 1970 O O . TYR A 1 262 ? 9.789 1.264 -0.526 1.00 91.81 262 TYR A O 1
ATOM 1978 N N . VAL A 1 263 ? 8.496 2.406 -1.954 1.00 88.94 263 VAL A N 1
ATOM 1979 C CA . VAL A 1 263 ? 7.543 2.808 -0.913 1.00 88.94 263 VAL A CA 1
ATOM 1980 C C . VAL A 1 263 ? 6.904 1.573 -0.293 1.00 88.94 263 VAL A C 1
ATOM 1982 O O . VAL A 1 263 ? 7.074 1.393 0.908 1.00 88.94 263 VAL A O 1
ATOM 1985 N N . SER A 1 264 ? 6.256 0.699 -1.060 1.00 90.31 264 SER A N 1
ATOM 1986 C CA . SER A 1 264 ? 5.623 -0.518 -0.535 1.00 90.31 264 SER A CA 1
ATOM 1987 C C . SER A 1 264 ? 6.632 -1.445 0.162 1.00 90.31 264 SER A C 1
ATOM 1989 O O . SER A 1 264 ? 6.428 -1.822 1.316 1.00 90.31 264 SER A O 1
ATOM 1991 N N . GLY A 1 265 ? 7.782 -1.708 -0.461 1.00 89.62 265 GLY A N 1
ATOM 1992 C CA . GLY A 1 265 ? 8.836 -2.575 0.075 1.00 89.62 265 GLY A CA 1
ATOM 1993 C C . GLY A 1 265 ? 9.528 -2.050 1.337 1.00 89.62 265 GLY A C 1
ATOM 1994 O O . GLY A 1 265 ? 10.179 -2.807 2.041 1.00 89.62 265 GLY A O 1
ATOM 1995 N N . SER A 1 266 ? 9.362 -0.770 1.687 1.00 90.62 266 SER A N 1
ATOM 1996 C CA . SER A 1 266 ? 9.952 -0.172 2.897 1.00 90.62 266 SER A CA 1
ATOM 1997 C C . SER A 1 266 ? 8.964 0.017 4.056 1.00 90.62 266 SER A C 1
ATOM 1999 O O . SER A 1 266 ? 9.349 0.579 5.085 1.00 90.62 266 SER A O 1
ATOM 2001 N N . ARG A 1 267 ? 7.693 -0.402 3.929 1.00 90.25 267 ARG A N 1
ATOM 2002 C CA . ARG A 1 267 ? 6.663 -0.199 4.976 1.00 90.25 267 ARG A CA 1
ATOM 2003 C C . ARG A 1 267 ? 6.821 -1.108 6.200 1.00 90.25 267 ARG A C 1
ATOM 2005 O O . ARG A 1 267 ? 6.212 -0.835 7.231 1.00 90.25 267 ARG A O 1
ATOM 2012 N N . HIS A 1 268 ? 7.605 -2.175 6.102 1.00 93.50 268 HIS A N 1
ATOM 2013 C CA . HIS A 1 268 ? 7.726 -3.187 7.147 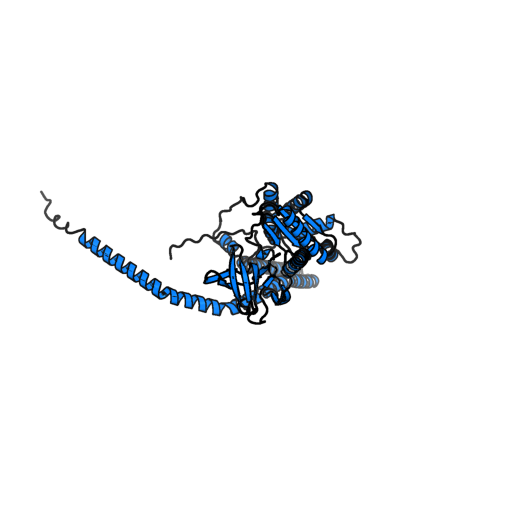1.00 93.50 268 HIS A CA 1
ATOM 2014 C C . HIS A 1 268 ? 8.909 -2.931 8.096 1.00 93.50 268 HIS A C 1
ATOM 2016 O O . HIS A 1 268 ? 9.910 -2.318 7.713 1.00 93.50 268 HIS A O 1
ATOM 2022 N N . ARG A 1 269 ? 8.803 -3.450 9.326 1.00 94.19 269 ARG A N 1
ATOM 2023 C CA . ARG A 1 269 ? 9.919 -3.583 10.279 1.00 94.19 269 ARG A CA 1
ATOM 2024 C C . ARG A 1 269 ? 10.600 -4.943 10.163 1.00 94.19 269 ARG A C 1
ATOM 2026 O O . ARG A 1 269 ? 11.816 -5.010 10.276 1.00 94.19 269 ARG A O 1
ATOM 2033 N N . GLU A 1 270 ? 9.831 -6.010 9.950 1.00 93.81 270 GLU A N 1
ATOM 2034 C CA . GLU A 1 270 ? 10.341 -7.386 10.001 1.00 93.81 270 GLU A CA 1
ATOM 2035 C C . GLU A 1 270 ? 10.350 -8.060 8.630 1.00 93.81 270 GLU A C 1
ATOM 2037 O O . GLU A 1 270 ? 11.411 -8.500 8.187 1.00 93.81 270 GLU A O 1
ATOM 2042 N N . ARG A 1 271 ? 9.191 -8.141 7.960 1.00 94.06 271 ARG A N 1
ATOM 2043 C CA . ARG A 1 271 ? 9.043 -8.830 6.666 1.00 94.06 271 ARG A CA 1
ATOM 2044 C C . ARG A 1 271 ? 8.006 -8.168 5.767 1.00 94.06 271 ARG A C 1
ATOM 2046 O O . ARG A 1 271 ? 7.023 -7.610 6.250 1.00 94.06 271 ARG A O 1
ATOM 2053 N N . ASP A 1 272 ? 8.172 -8.298 4.461 1.00 95.44 272 ASP A N 1
ATOM 2054 C CA . ASP A 1 272 ? 7.158 -7.943 3.473 1.00 95.44 272 ASP A CA 1
ATOM 2055 C C . ASP A 1 272 ? 6.955 -9.032 2.419 1.00 95.44 272 ASP A C 1
ATOM 2057 O O . ASP A 1 272 ? 7.914 -9.661 1.984 1.00 95.44 272 ASP A O 1
ATOM 2061 N N . TYR A 1 273 ? 5.708 -9.218 1.988 1.00 98.06 273 TYR A N 1
ATOM 2062 C CA . TYR A 1 273 ? 5.282 -10.232 1.023 1.00 98.06 273 TYR A CA 1
ATOM 2063 C C . TYR A 1 273 ? 4.773 -9.581 -0.255 1.00 98.06 273 TYR A C 1
ATOM 2065 O O . TYR A 1 273 ? 4.054 -8.586 -0.184 1.00 98.06 273 TYR A O 1
ATOM 2073 N N . TRP A 1 274 ? 5.156 -10.101 -1.414 1.00 97.94 274 TRP A N 1
ATOM 2074 C CA . TRP A 1 274 ? 4.833 -9.524 -2.716 1.00 97.94 274 TRP A CA 1
ATOM 2075 C C . TRP A 1 274 ? 4.058 -10.524 -3.561 1.00 97.94 274 TRP A C 1
ATOM 2077 O O . TRP A 1 274 ? 4.516 -11.646 -3.745 1.00 97.94 274 TRP A O 1
ATOM 2087 N N . LEU A 1 275 ? 2.913 -10.103 -4.092 1.00 98.19 275 LEU A N 1
ATOM 2088 C CA . LEU A 1 275 ? 2.032 -10.938 -4.906 1.00 98.19 275 LEU A CA 1
ATOM 2089 C C . LEU A 1 275 ? 1.758 -10.254 -6.252 1.00 98.19 275 LEU A C 1
ATOM 2091 O O . LEU A 1 275 ? 1.317 -9.102 -6.264 1.00 98.19 275 LEU A O 1
ATOM 2095 N N . THR A 1 276 ? 1.949 -10.960 -7.369 1.00 97.00 276 THR A N 1
ATOM 2096 C CA . THR A 1 276 ? 1.521 -10.507 -8.712 1.00 97.00 276 THR A CA 1
ATOM 2097 C C . THR A 1 276 ? 0.719 -11.587 -9.445 1.00 97.00 276 THR A C 1
ATOM 2099 O O . THR A 1 276 ? 0.792 -12.760 -9.083 1.00 97.00 276 THR A O 1
ATOM 2102 N N . SER A 1 277 ? -0.051 -11.200 -10.468 1.00 96.56 277 SER A N 1
ATOM 2103 C CA . SER A 1 277 ? -0.844 -12.127 -11.297 1.00 96.56 277 SER A CA 1
ATOM 2104 C C . SER A 1 277 ? -0.008 -12.721 -12.424 1.00 96.56 277 SER A C 1
ATOM 2106 O O . SER A 1 277 ? 0.482 -11.987 -13.279 1.00 96.56 277 SER A O 1
ATOM 2108 N N . GLU A 1 278 ? 0.064 -14.049 -12.506 1.00 96.69 278 GLU A N 1
ATOM 2109 C CA . GLU A 1 278 ? 0.678 -14.732 -13.647 1.00 96.69 278 GLU A CA 1
ATOM 2110 C C . GLU A 1 278 ? 0.003 -14.346 -14.974 1.00 96.69 278 GLU A C 1
ATOM 2112 O O . GLU A 1 278 ? 0.675 -14.031 -15.958 1.00 96.69 278 GLU A O 1
ATOM 2117 N N . GLY A 1 279 ? -1.333 -14.336 -15.002 1.00 93.56 279 GLY A N 1
ATOM 2118 C CA . GLY A 1 279 ? -2.130 -14.011 -16.182 1.00 93.56 279 GLY A CA 1
ATOM 2119 C C . GLY A 1 279 ? -1.894 -12.587 -16.682 1.00 93.56 279 GLY A C 1
ATOM 2120 O O . GLY A 1 279 ? -1.689 -12.389 -17.880 1.00 93.56 279 GLY A O 1
ATOM 2121 N N . ALA A 1 280 ? -1.852 -11.605 -15.778 1.00 94.00 280 ALA A N 1
ATOM 2122 C CA . ALA A 1 280 ? -1.611 -10.212 -16.147 1.00 94.00 280 ALA A CA 1
ATOM 2123 C C . ALA A 1 280 ? -0.189 -9.991 -16.689 1.00 94.00 280 ALA A C 1
ATOM 2125 O O . ALA A 1 280 ? -0.008 -9.298 -17.691 1.00 94.00 280 ALA A O 1
ATOM 2126 N N . GLU A 1 281 ? 0.822 -10.618 -16.079 1.00 96.12 281 GLU A N 1
ATOM 2127 C CA . GLU A 1 281 ? 2.202 -10.539 -16.571 1.00 96.12 281 GLU A CA 1
ATOM 2128 C C . GLU A 1 281 ? 2.341 -11.214 -17.944 1.00 96.12 281 GLU A C 1
ATOM 2130 O O . GLU A 1 281 ? 2.957 -10.659 -18.854 1.00 96.12 281 GLU A O 1
ATOM 2135 N N . ARG A 1 282 ? 1.716 -12.384 -18.141 1.00 94.94 282 ARG A N 1
ATOM 2136 C CA . ARG A 1 282 ? 1.686 -13.072 -19.443 1.00 94.94 282 ARG A CA 1
ATOM 2137 C C . ARG A 1 282 ? 1.013 -12.221 -20.516 1.00 94.94 282 ARG A C 1
ATOM 2139 O O . ARG A 1 282 ? 1.532 -12.142 -21.629 1.00 94.94 282 ARG A O 1
ATOM 2146 N N . GLN A 1 283 ? -0.104 -11.572 -20.191 1.00 92.12 283 GLN A N 1
ATOM 2147 C CA . GLN A 1 283 ? -0.810 -10.682 -21.111 1.00 92.12 283 GLN A CA 1
ATOM 2148 C C . GLN A 1 283 ? 0.061 -9.486 -21.514 1.00 92.12 283 GLN A C 1
ATOM 2150 O O . GLN A 1 283 ? 0.124 -9.138 -22.693 1.00 92.12 283 GLN A O 1
ATOM 2155 N N . GLU A 1 284 ? 0.777 -8.886 -20.564 1.00 93.50 284 GLU A N 1
ATOM 2156 C CA . GLU A 1 284 ? 1.700 -7.789 -20.850 1.00 93.50 284 GLU A CA 1
ATOM 2157 C C . GLU A 1 284 ? 2.874 -8.237 -21.733 1.00 93.50 284 GLU A C 1
ATOM 2159 O O . GLU A 1 284 ? 3.229 -7.547 -22.691 1.00 93.50 284 GLU A O 1
ATOM 2164 N N . ILE A 1 285 ? 3.473 -9.397 -21.439 1.00 93.62 285 ILE A N 1
ATOM 2165 C CA . ILE A 1 285 ? 4.558 -9.967 -22.248 1.00 93.62 285 ILE A CA 1
ATOM 2166 C C . ILE A 1 285 ? 4.065 -10.225 -23.673 1.00 93.62 285 ILE A C 1
ATOM 2168 O O . ILE A 1 285 ? 4.733 -9.827 -24.628 1.00 93.62 285 ILE A O 1
ATOM 2172 N N . ALA A 1 286 ? 2.898 -10.857 -23.825 1.00 89.56 286 ALA A N 1
ATOM 2173 C CA . ALA A 1 286 ? 2.299 -11.139 -25.125 1.00 89.56 286 ALA A CA 1
ATOM 2174 C C . ALA A 1 286 ? 2.015 -9.850 -25.910 1.00 89.56 286 ALA A C 1
ATOM 2176 O O . ALA A 1 286 ? 2.373 -9.764 -27.080 1.00 89.56 286 ALA A O 1
ATOM 2177 N N . GLY A 1 287 ? 1.466 -8.819 -25.257 1.00 88.06 287 GLY A N 1
ATOM 2178 C CA . GLY A 1 287 ? 1.168 -7.528 -25.885 1.00 88.06 287 GLY A CA 1
ATOM 2179 C C . GLY A 1 287 ? 2.398 -6.751 -26.369 1.00 88.06 287 GLY A C 1
ATOM 2180 O O . GLY A 1 287 ? 2.266 -5.841 -27.184 1.00 88.06 287 GLY A O 1
ATOM 2181 N N . ARG A 1 288 ? 3.600 -7.099 -25.891 1.00 87.31 288 ARG A N 1
ATOM 2182 C CA . ARG A 1 288 ? 4.874 -6.503 -26.331 1.00 87.31 288 ARG A CA 1
ATOM 2183 C C . ARG A 1 288 ? 5.572 -7.302 -27.428 1.00 87.31 288 ARG A C 1
ATOM 2185 O O . ARG A 1 288 ? 6.492 -6.776 -28.056 1.00 87.31 288 ARG A O 1
ATOM 2192 N N . ARG A 1 289 ? 5.209 -8.572 -27.619 1.00 86.88 289 ARG A N 1
ATOM 2193 C CA . ARG A 1 289 ? 5.818 -9.423 -28.644 1.00 86.88 289 ARG A CA 1
ATOM 2194 C C . ARG A 1 289 ? 5.239 -9.080 -30.023 1.00 86.88 289 ARG A C 1
ATOM 2196 O O . ARG A 1 289 ? 4.086 -8.659 -30.112 1.00 86.88 289 ARG A O 1
ATOM 2203 N N . PRO A 1 290 ? 6.019 -9.249 -31.106 1.00 86.38 290 PRO A N 1
ATOM 2204 C CA . PRO A 1 290 ? 5.480 -9.171 -32.457 1.00 86.38 290 PRO A CA 1
ATOM 2205 C C . PRO A 1 290 ? 4.289 -10.121 -32.626 1.00 86.38 290 PRO A C 1
ATOM 2207 O O . PRO A 1 290 ? 4.292 -11.230 -32.084 1.00 86.38 290 PRO A O 1
ATOM 2210 N N . LEU A 1 291 ? 3.283 -9.694 -33.393 1.00 79.69 291 LEU A N 1
ATOM 2211 C CA . LEU A 1 291 ? 2.133 -10.538 -33.716 1.00 79.69 291 LEU A CA 1
ATOM 2212 C C . LEU A 1 291 ? 2.617 -11.850 -34.351 1.00 79.69 291 LEU A C 1
ATOM 2214 O O . LEU A 1 291 ? 3.388 -11.829 -35.309 1.00 79.69 291 LEU A O 1
ATOM 2218 N N . GLY A 1 292 ? 2.163 -12.979 -33.807 1.00 76.06 292 GLY A N 1
ATOM 2219 C CA . GLY A 1 292 ? 2.526 -14.310 -34.296 1.00 76.06 292 GLY A CA 1
ATOM 2220 C C . GLY A 1 292 ? 3.842 -14.879 -33.757 1.00 76.06 292 GLY A C 1
ATOM 2221 O O . GLY A 1 292 ? 4.261 -15.925 -34.242 1.00 76.06 292 GLY A O 1
ATOM 2222 N N . ASP A 1 293 ? 4.493 -14.251 -32.770 1.00 83.81 293 ASP A N 1
ATOM 2223 C CA . ASP A 1 293 ? 5.650 -14.845 -32.084 1.00 83.81 293 ASP A CA 1
ATOM 2224 C C . ASP A 1 293 ? 5.252 -16.163 -31.378 1.00 83.81 293 ASP A C 1
ATOM 2226 O O . ASP A 1 293 ? 4.487 -16.125 -30.409 1.00 83.81 293 ASP A O 1
ATOM 2230 N N . PRO A 1 294 ? 5.762 -17.332 -31.821 1.00 82.50 294 PRO A N 1
ATOM 2231 C CA . PRO A 1 294 ? 5.325 -18.633 -31.320 1.00 82.50 294 PRO A CA 1
ATOM 2232 C C . PRO A 1 294 ? 6.031 -19.043 -30.022 1.00 82.50 294 PRO A C 1
ATOM 2234 O O . PRO A 1 294 ? 5.757 -20.116 -29.481 1.00 82.50 294 PRO A O 1
ATOM 2237 N N . ARG A 1 295 ? 6.988 -18.245 -29.525 1.00 89.69 295 ARG A N 1
ATOM 2238 C CA . ARG A 1 295 ? 7.773 -18.617 -28.343 1.00 89.69 295 ARG A CA 1
ATOM 2239 C C . ARG A 1 295 ? 6.850 -18.724 -27.124 1.00 89.69 295 ARG A C 1
ATOM 2241 O O . ARG A 1 295 ? 6.151 -17.757 -26.815 1.00 89.69 295 ARG A O 1
ATOM 2248 N N . PRO A 1 296 ? 6.866 -19.836 -26.367 1.00 90.88 296 PRO A N 1
ATOM 2249 C CA . PRO A 1 296 ? 6.081 -19.929 -25.143 1.00 90.88 296 PRO A CA 1
ATOM 2250 C C . PRO A 1 296 ? 6.596 -18.921 -24.111 1.00 90.88 296 PRO A C 1
ATOM 2252 O O . PRO A 1 296 ? 7.801 -18.690 -24.007 1.00 90.88 296 PRO A O 1
ATOM 2255 N N . ILE A 1 297 ? 5.687 -18.312 -23.348 1.00 92.81 297 ILE A N 1
ATOM 2256 C CA . ILE A 1 297 ? 6.054 -17.482 -22.195 1.00 92.81 297 ILE A CA 1
ATOM 2257 C C . ILE A 1 297 ? 6.387 -18.428 -21.038 1.00 92.81 297 ILE A C 1
ATOM 2259 O O . ILE A 1 297 ? 5.526 -19.191 -20.591 1.00 92.81 297 ILE A O 1
ATOM 2263 N N . ARG A 1 298 ? 7.635 -18.409 -20.578 1.00 94.12 298 ARG A N 1
ATOM 2264 C CA . ARG A 1 298 ? 8.126 -19.241 -19.469 1.00 94.12 298 ARG A CA 1
ATOM 2265 C C . ARG A 1 298 ? 8.104 -18.459 -18.161 1.00 94.12 298 ARG A C 1
ATOM 2267 O O . ARG A 1 298 ? 8.061 -17.237 -18.171 1.00 94.12 298 ARG A O 1
ATOM 2274 N N . GLU A 1 299 ? 8.211 -19.156 -17.034 1.00 93.12 299 GLU A N 1
ATOM 2275 C CA . GLU A 1 299 ? 8.263 -18.524 -15.707 1.00 93.12 299 GLU A CA 1
ATOM 2276 C C . GLU A 1 299 ? 9.387 -17.477 -15.600 1.00 93.12 299 GLU A C 1
ATOM 2278 O O . GLU A 1 299 ? 9.179 -16.383 -15.082 1.00 93.12 299 GLU A O 1
ATOM 2283 N N . HIS A 1 300 ? 10.561 -17.770 -16.170 1.00 94.44 300 HIS A N 1
ATOM 2284 C CA . HIS A 1 300 ? 11.668 -16.815 -16.238 1.00 94.44 300 HIS A CA 1
ATOM 2285 C C . HIS A 1 300 ? 11.261 -15.493 -16.909 1.00 94.44 300 HIS A C 1
ATOM 2287 O O . HIS A 1 300 ? 11.592 -14.431 -16.390 1.00 94.44 300 HIS A O 1
ATOM 2293 N N . ASP A 1 301 ? 10.484 -15.546 -17.998 1.00 95.31 301 ASP A N 1
ATOM 2294 C CA . ASP A 1 301 ? 10.014 -14.342 -18.691 1.00 95.31 301 ASP A CA 1
ATOM 2295 C C . ASP A 1 301 ? 9.131 -13.483 -17.775 1.00 95.31 301 ASP A C 1
ATOM 2297 O O . ASP A 1 301 ? 9.191 -12.257 -17.841 1.00 95.31 301 ASP A O 1
ATOM 2301 N N . ILE A 1 302 ? 8.335 -14.119 -16.909 1.00 96.12 302 ILE A N 1
ATOM 2302 C CA . ILE A 1 302 ? 7.439 -13.452 -15.957 1.00 96.12 302 ILE A CA 1
ATOM 2303 C C . ILE A 1 302 ? 8.246 -12.728 -14.882 1.00 96.12 302 ILE A C 1
ATOM 2305 O O . ILE A 1 302 ? 8.028 -11.541 -14.651 1.00 96.12 302 ILE A O 1
ATOM 2309 N N . TRP A 1 303 ? 9.234 -13.396 -14.282 1.00 96.31 303 TRP A N 1
ATOM 2310 C CA . TRP A 1 303 ? 10.136 -12.764 -13.315 1.00 96.31 303 TRP A CA 1
ATOM 2311 C C . TRP A 1 303 ? 10.924 -11.605 -13.938 1.00 96.31 303 TRP A C 1
ATOM 2313 O O . TRP A 1 303 ? 11.024 -10.532 -13.342 1.00 96.31 303 TRP A O 1
ATOM 2323 N N . THR A 1 304 ? 11.431 -11.767 -15.164 1.00 95.75 304 THR A N 1
ATOM 2324 C CA . THR A 1 304 ? 12.113 -10.686 -15.892 1.00 95.75 304 THR A CA 1
ATOM 2325 C C . THR A 1 304 ? 11.173 -9.516 -16.188 1.00 95.75 304 THR A C 1
ATOM 2327 O O . THR A 1 304 ? 11.566 -8.354 -16.048 1.00 95.75 304 THR A O 1
ATOM 2330 N N . ASN A 1 305 ? 9.929 -9.800 -16.581 1.00 95.56 305 ASN A N 1
ATOM 2331 C CA . ASN A 1 305 ? 8.903 -8.791 -16.833 1.00 95.56 305 ASN A CA 1
ATOM 2332 C C . ASN A 1 305 ? 8.586 -7.998 -15.562 1.00 95.56 305 ASN A C 1
ATOM 2334 O O . ASN A 1 305 ? 8.614 -6.762 -15.596 1.00 95.56 305 ASN A O 1
ATOM 2338 N N . TRP A 1 306 ? 8.400 -8.712 -14.448 1.00 96.06 306 TRP A N 1
ATOM 2339 C CA . TRP A 1 306 ? 8.166 -8.128 -13.138 1.00 96.06 306 TRP A CA 1
ATOM 2340 C C . TRP A 1 306 ? 9.314 -7.193 -12.767 1.00 96.06 306 TRP A C 1
ATOM 2342 O O . TRP A 1 306 ? 9.077 -5.989 -12.645 1.00 96.06 306 TRP A O 1
ATOM 2352 N N . THR A 1 307 ? 10.554 -7.699 -12.714 1.00 96.12 307 THR A N 1
ATOM 2353 C CA . THR A 1 307 ? 11.766 -6.918 -12.407 1.00 96.12 307 THR A CA 1
ATOM 2354 C C . THR A 1 307 ? 11.864 -5.659 -13.255 1.00 96.12 307 THR A C 1
ATOM 2356 O O . THR A 1 307 ? 12.080 -4.569 -12.727 1.00 96.12 307 THR A O 1
ATOM 2359 N N . ARG A 1 308 ? 11.660 -5.764 -14.572 1.00 94.62 308 ARG A N 1
ATOM 2360 C CA . ARG A 1 308 ? 11.729 -4.613 -15.479 1.00 94.62 308 ARG A CA 1
ATOM 2361 C C . ARG A 1 308 ? 10.720 -3.524 -15.100 1.00 94.62 308 ARG A C 1
ATOM 2363 O O . ARG A 1 308 ? 11.064 -2.343 -15.131 1.00 94.62 308 ARG A O 1
ATOM 2370 N N . ASN A 1 309 ? 9.486 -3.894 -14.766 1.00 93.75 309 ASN A N 1
ATOM 2371 C CA . ASN A 1 309 ? 8.451 -2.924 -14.414 1.00 93.75 309 ASN A CA 1
ATOM 2372 C C . ASN A 1 309 ? 8.730 -2.253 -13.066 1.00 93.75 309 ASN A C 1
ATOM 2374 O O . ASN A 1 309 ? 8.672 -1.025 -12.969 1.00 93.75 309 ASN A O 1
ATOM 2378 N N . ILE A 1 310 ? 9.112 -3.031 -12.051 1.00 93.38 310 ILE A N 1
ATOM 2379 C CA . ILE A 1 310 ? 9.415 -2.501 -10.714 1.00 93.38 310 ILE A CA 1
ATOM 2380 C C . ILE A 1 310 ? 10.764 -1.778 -10.641 1.00 93.38 310 ILE A C 1
ATOM 2382 O O . ILE A 1 310 ? 10.989 -1.007 -9.719 1.00 93.38 310 ILE A O 1
ATOM 2386 N N . ALA A 1 311 ? 11.666 -1.977 -11.601 1.00 92.44 311 ALA A N 1
ATOM 2387 C CA . ALA A 1 311 ? 12.933 -1.252 -11.670 1.00 92.44 311 ALA A CA 1
ATOM 2388 C C . ALA A 1 311 ? 12.817 0.120 -12.349 1.00 92.44 311 ALA A C 1
ATOM 2390 O O . ALA A 1 311 ? 13.724 0.949 -12.234 1.00 92.44 311 ALA A O 1
ATOM 2391 N N . ARG A 1 312 ? 11.716 0.376 -13.069 1.00 89.44 312 ARG A N 1
ATOM 2392 C CA . ARG A 1 312 ? 11.504 1.614 -13.827 1.00 89.44 312 ARG A CA 1
ATOM 2393 C C . ARG A 1 312 ? 11.446 2.816 -12.883 1.00 89.44 312 ARG A C 1
ATOM 2395 O O . ARG A 1 312 ? 10.506 2.932 -12.111 1.00 89.44 312 ARG A O 1
ATOM 2402 N N . GLN A 1 313 ? 12.391 3.748 -12.975 1.00 82.94 313 GLN A N 1
ATOM 2403 C CA . GLN A 1 313 ? 12.345 5.019 -12.240 1.00 82.94 313 GLN A CA 1
ATOM 2404 C C . GLN A 1 313 ? 12.127 6.170 -13.229 1.00 82.94 313 GLN A C 1
ATOM 2406 O O . GLN A 1 313 ? 13.095 6.621 -13.839 1.00 82.94 313 GLN A O 1
ATOM 2411 N N . PRO A 1 314 ? 10.877 6.622 -13.450 1.00 73.50 314 PRO A N 1
ATOM 2412 C CA . PRO A 1 314 ? 10.635 7.762 -14.327 1.00 73.50 314 PRO A CA 1
ATOM 2413 C C . PRO A 1 314 ? 11.302 9.023 -13.760 1.00 73.50 314 PRO A C 1
ATOM 2415 O O . PRO A 1 314 ? 11.339 9.227 -12.544 1.00 73.50 314 PRO A O 1
ATOM 2418 N N . GLU A 1 315 ? 11.835 9.885 -14.624 1.00 67.38 315 GLU A N 1
ATOM 2419 C CA . GLU A 1 315 ? 12.397 11.152 -14.162 1.00 67.38 315 GLU A CA 1
ATOM 2420 C C . GLU A 1 315 ? 11.307 12.022 -13.539 1.00 67.38 315 GLU A C 1
ATOM 2422 O O . GLU A 1 315 ? 10.239 12.246 -14.112 1.00 67.38 315 GLU A O 1
ATOM 2427 N N . LYS A 1 316 ? 11.587 12.537 -12.342 1.00 66.00 316 LYS A N 1
ATOM 2428 C CA . LYS A 1 316 ? 10.691 13.456 -11.652 1.00 66.00 316 LYS A CA 1
ATOM 2429 C C . LYS A 1 316 ? 10.850 14.848 -12.251 1.00 66.00 316 LYS A C 1
ATOM 2431 O O . LYS A 1 316 ? 11.655 15.637 -11.771 1.00 66.00 316 LYS A O 1
ATOM 2436 N N . THR A 1 317 ? 10.105 15.150 -13.307 1.00 56.66 317 THR A N 1
ATOM 2437 C CA . THR A 1 317 ? 10.232 16.438 -13.993 1.00 56.66 317 THR A CA 1
ATOM 2438 C C . THR A 1 317 ? 9.753 17.585 -13.098 1.00 56.66 317 THR A C 1
ATOM 2440 O O . THR A 1 317 ? 8.642 17.563 -12.568 1.00 56.66 317 THR A O 1
ATOM 2443 N N . ASN A 1 318 ? 10.581 18.617 -12.928 1.00 64.88 318 ASN A N 1
ATOM 2444 C CA . ASN A 1 318 ? 10.172 19.888 -12.321 1.00 64.88 318 ASN A CA 1
ATOM 2445 C C . ASN A 1 318 ? 10.069 21.001 -13.374 1.00 64.88 318 ASN A C 1
ATOM 2447 O O . ASN A 1 318 ? 10.467 20.839 -14.527 1.00 64.88 318 ASN A O 1
ATOM 2451 N N . ALA A 1 319 ? 9.528 22.154 -12.970 1.00 60.44 319 ALA A N 1
ATOM 2452 C CA . ALA A 1 319 ? 9.320 23.291 -13.866 1.00 60.44 319 ALA A CA 1
ATOM 2453 C C . ALA A 1 319 ? 10.616 23.766 -14.552 1.00 60.44 319 ALA A C 1
ATOM 2455 O O . ALA A 1 319 ? 10.575 24.167 -15.712 1.00 60.44 319 ALA A O 1
ATOM 2456 N N . LEU A 1 320 ? 11.767 23.678 -13.875 1.00 60.91 320 LEU A N 1
ATOM 2457 C CA . LEU A 1 320 ? 13.061 24.044 -14.460 1.00 60.91 320 LEU A CA 1
ATOM 2458 C C . LEU A 1 320 ? 13.534 23.024 -15.502 1.00 60.91 320 LEU A C 1
ATOM 2460 O O . LEU A 1 320 ? 14.126 23.414 -16.505 1.00 60.91 320 LEU A O 1
ATOM 2464 N N . ASP A 1 321 ? 13.247 21.738 -15.299 1.00 62.97 321 ASP A N 1
ATOM 2465 C CA . ASP A 1 321 ? 13.583 20.693 -16.270 1.00 62.97 321 ASP A CA 1
ATOM 2466 C C . ASP A 1 321 ? 12.754 20.832 -17.547 1.00 62.97 321 ASP A C 1
ATOM 2468 O O . ASP A 1 321 ? 13.298 20.712 -18.639 1.00 62.97 321 ASP A O 1
ATOM 2472 N N . LEU A 1 322 ? 11.476 21.210 -17.440 1.00 60.16 322 LEU A N 1
ATOM 2473 C CA . LEU A 1 322 ? 10.646 21.532 -18.608 1.00 60.16 322 LEU A CA 1
ATOM 2474 C C . LEU A 1 322 ? 11.208 22.706 -19.421 1.00 60.16 322 LEU A C 1
ATOM 2476 O O . LEU A 1 322 ? 11.236 22.644 -20.650 1.00 60.16 322 LEU A O 1
ATOM 2480 N N . VAL A 1 323 ? 11.681 23.763 -18.750 1.00 62.97 323 VAL A N 1
ATOM 2481 C CA . VAL A 1 323 ? 12.324 24.904 -19.424 1.00 62.97 323 VAL A CA 1
ATOM 2482 C C . VAL A 1 323 ? 13.604 24.456 -20.128 1.00 62.97 323 VAL A C 1
ATOM 2484 O O . VAL A 1 323 ? 13.790 24.775 -21.302 1.00 62.97 323 VAL A O 1
ATOM 2487 N N . LYS A 1 324 ? 14.450 23.658 -19.464 1.00 65.50 324 LYS A N 1
ATOM 2488 C CA . LYS A 1 324 ? 15.677 23.113 -20.068 1.00 65.50 324 LYS A CA 1
ATOM 2489 C C . LYS A 1 324 ? 15.389 22.235 -21.284 1.00 65.50 324 LYS A C 1
ATOM 2491 O O . LYS A 1 324 ? 16.000 22.449 -22.327 1.00 65.50 324 LYS A O 1
ATOM 2496 N N . ILE A 1 325 ? 14.426 21.318 -21.184 1.00 61.81 325 ILE A N 1
ATOM 2497 C CA . ILE A 1 325 ? 13.994 20.462 -22.300 1.00 61.81 325 ILE A CA 1
ATOM 2498 C C . ILE A 1 325 ? 13.509 21.324 -23.473 1.00 61.81 325 ILE A C 1
ATOM 2500 O O . ILE A 1 325 ? 13.875 21.071 -24.621 1.00 61.81 325 ILE A O 1
ATOM 2504 N N . GLY A 1 326 ? 12.733 22.378 -23.202 1.00 52.12 326 GLY A N 1
ATOM 2505 C CA . GLY A 1 326 ? 12.290 23.330 -24.222 1.00 52.12 326 GLY A CA 1
ATOM 2506 C C . GLY A 1 326 ? 13.450 24.070 -24.896 1.00 52.12 326 GLY A C 1
ATOM 2507 O O . GLY A 1 326 ? 13.488 24.193 -26.123 1.00 52.12 326 GLY A O 1
ATOM 2508 N N . GLU A 1 327 ? 14.436 24.525 -24.122 1.00 59.59 327 GLU A N 1
ATOM 2509 C CA . GLU A 1 327 ? 15.628 25.176 -24.665 1.00 59.59 327 GLU A CA 1
ATOM 2510 C C . GLU A 1 327 ? 16.512 24.233 -25.484 1.00 59.59 327 GLU A C 1
ATOM 2512 O O . GLU A 1 327 ? 17.057 24.641 -26.513 1.00 59.59 327 GLU A O 1
ATOM 2517 N N . GLU A 1 328 ? 16.672 22.988 -25.047 1.00 64.38 328 GLU A N 1
ATOM 2518 C CA . GLU A 1 328 ? 17.434 21.962 -25.757 1.00 64.38 328 GLU A CA 1
ATOM 2519 C C . GLU A 1 328 ? 16.739 21.546 -27.049 1.00 64.38 328 GLU A C 1
ATOM 2521 O O . GLU A 1 328 ? 17.388 21.474 -28.094 1.00 64.38 328 GLU A O 1
ATOM 2526 N N . ALA A 1 329 ? 15.416 21.373 -27.027 1.00 57.25 329 ALA A N 1
ATOM 2527 C CA . ALA A 1 329 ? 14.620 21.133 -28.225 1.00 57.25 329 ALA A CA 1
ATOM 2528 C C . ALA A 1 329 ? 14.762 22.289 -29.227 1.00 57.25 329 ALA A C 1
ATOM 2530 O O . ALA A 1 329 ? 15.008 22.050 -30.411 1.00 57.25 329 ALA A O 1
ATOM 2531 N N . ARG A 1 330 ? 14.701 23.545 -28.757 1.00 50.47 330 ARG A N 1
ATOM 2532 C CA . ARG A 1 330 ? 14.925 24.736 -29.592 1.00 50.47 330 ARG A CA 1
ATOM 2533 C C . ARG A 1 330 ? 16.335 24.759 -30.185 1.00 50.47 330 ARG A C 1
ATOM 2535 O O . ARG A 1 330 ? 16.491 25.003 -31.381 1.00 50.47 330 ARG A O 1
ATOM 2542 N N . ARG A 1 331 ? 17.363 24.478 -29.377 1.00 62.56 331 ARG A N 1
ATOM 2543 C CA . ARG A 1 331 ? 18.767 24.416 -29.823 1.00 62.56 331 ARG A CA 1
ATOM 2544 C C . ARG A 1 331 ? 18.992 23.307 -30.851 1.00 62.56 331 ARG A C 1
ATOM 2546 O O . ARG A 1 331 ? 19.653 23.539 -31.861 1.00 62.56 331 ARG A O 1
ATOM 2553 N N . ASN A 1 332 ? 18.419 22.128 -30.634 1.00 58.38 332 ASN A N 1
ATOM 2554 C CA . ASN A 1 332 ? 18.532 20.998 -31.554 1.00 58.38 332 ASN A CA 1
ATOM 2555 C C . ASN A 1 332 ? 17.783 21.257 -32.866 1.00 58.38 332 ASN A C 1
ATOM 2557 O O . ASN A 1 332 ? 18.324 20.974 -33.934 1.00 58.38 332 ASN A O 1
ATOM 2561 N N . ALA A 1 333 ? 16.597 21.871 -32.812 1.00 55.97 333 ALA A N 1
ATOM 2562 C CA . ALA A 1 333 ? 15.866 22.300 -34.001 1.00 55.97 333 ALA A CA 1
ATOM 2563 C C . ALA A 1 333 ? 16.652 23.347 -34.812 1.00 55.97 333 ALA A C 1
ATOM 2565 O O . ALA A 1 333 ? 16.760 23.217 -36.030 1.00 55.97 333 ALA A O 1
ATOM 2566 N N . ALA A 1 334 ? 17.265 24.332 -34.146 1.00 54.59 334 ALA A N 1
ATOM 2567 C CA . ALA A 1 334 ? 18.113 25.331 -34.796 1.00 54.59 334 ALA A CA 1
ATOM 2568 C C . ALA A 1 334 ? 19.354 24.702 -35.455 1.00 54.59 334 ALA A C 1
ATOM 2570 O O . ALA A 1 334 ? 19.661 25.004 -36.605 1.00 54.59 334 ALA A O 1
ATOM 2571 N N . ARG A 1 335 ? 20.036 23.768 -34.775 1.00 64.12 335 ARG A N 1
ATOM 2572 C CA . ARG A 1 335 ? 21.183 23.036 -35.345 1.00 64.12 335 ARG A CA 1
ATOM 2573 C C . ARG A 1 335 ? 20.791 22.175 -36.543 1.00 64.12 335 ARG A C 1
ATOM 2575 O O . ARG A 1 335 ? 21.505 22.171 -37.540 1.00 64.12 335 ARG A O 1
ATOM 2582 N N . ALA A 1 336 ? 19.669 21.461 -36.464 1.00 61.22 336 ALA A N 1
ATOM 2583 C CA . ALA A 1 336 ? 19.167 20.652 -37.573 1.00 61.22 336 ALA A CA 1
ATOM 2584 C C . ALA A 1 336 ? 18.795 21.519 -38.788 1.00 61.22 336 ALA A C 1
ATOM 2586 O O . ALA A 1 336 ? 19.076 21.136 -39.921 1.00 61.22 336 ALA A O 1
ATOM 2587 N N . PHE A 1 337 ? 18.219 22.701 -38.551 1.00 57.16 337 PHE A N 1
ATOM 2588 C CA . PHE A 1 337 ? 17.899 23.672 -39.595 1.00 57.16 337 PHE A CA 1
ATOM 2589 C C . PHE A 1 337 ? 19.158 24.234 -40.272 1.00 57.16 337 PHE A C 1
ATOM 2591 O O . PHE A 1 337 ? 19.265 24.170 -41.493 1.00 57.16 337 PHE A O 1
ATOM 2598 N N . LEU A 1 338 ? 20.144 24.691 -39.491 1.00 65.44 338 LEU A N 1
ATOM 2599 C CA . LEU A 1 338 ? 21.418 25.202 -40.015 1.00 65.44 338 LEU A CA 1
ATOM 2600 C C . LEU A 1 338 ? 22.214 24.128 -40.768 1.00 65.44 338 LEU A C 1
ATOM 2602 O O . LEU A 1 338 ? 22.771 24.401 -41.826 1.00 65.44 338 LEU A O 1
ATOM 2606 N N . LYS A 1 339 ? 22.226 22.885 -40.270 1.00 64.19 339 LYS A N 1
ATOM 2607 C CA . LYS A 1 339 ? 22.850 21.750 -40.969 1.00 64.19 339 LYS A CA 1
ATOM 2608 C C . LYS A 1 339 ? 22.145 21.438 -42.293 1.00 64.19 339 LYS A C 1
ATOM 2610 O O . LYS A 1 339 ? 22.798 21.009 -43.237 1.00 64.19 339 LYS A O 1
ATOM 2615 N N . GLY A 1 340 ? 20.830 21.651 -42.354 1.00 59.66 340 GLY A N 1
ATOM 2616 C CA . GLY A 1 340 ? 20.052 21.559 -43.586 1.00 59.66 340 GLY A CA 1
ATOM 2617 C C . GLY A 1 340 ? 20.424 22.648 -44.592 1.00 59.66 340 GLY A C 1
ATOM 2618 O O . GLY A 1 340 ? 20.730 22.323 -45.732 1.00 59.66 340 GLY A O 1
ATOM 2619 N N . LEU A 1 341 ? 20.475 23.910 -44.156 1.00 64.25 341 LEU A N 1
ATOM 2620 C CA . LEU A 1 341 ? 20.875 25.042 -45.001 1.00 64.25 341 LEU A CA 1
ATOM 2621 C C . LEU A 1 341 ? 22.291 24.875 -45.563 1.00 64.25 341 LEU A C 1
ATOM 2623 O O . LEU A 1 341 ? 22.474 24.956 -46.768 1.00 64.25 341 LEU A O 1
ATOM 2627 N N . ALA A 1 342 ? 23.266 24.521 -44.724 1.00 64.75 342 ALA A N 1
ATOM 2628 C CA . ALA A 1 342 ? 24.646 24.312 -45.168 1.00 64.75 342 ALA A CA 1
ATOM 2629 C C . ALA A 1 342 ? 24.802 23.133 -46.153 1.00 64.75 342 ALA A C 1
ATOM 2631 O O . ALA A 1 342 ? 25.746 23.094 -46.942 1.00 64.75 342 ALA A O 1
ATOM 2632 N N . ALA A 1 343 ? 23.907 22.140 -46.096 1.00 63.69 343 ALA A N 1
ATOM 2633 C CA . ALA A 1 343 ? 23.877 21.038 -47.056 1.00 63.69 343 ALA A CA 1
ATOM 2634 C C . ALA A 1 343 ? 23.236 21.450 -48.393 1.00 63.69 343 ALA A C 1
ATOM 2636 O O . ALA A 1 343 ? 23.685 20.980 -49.439 1.00 63.69 343 ALA A O 1
ATOM 2637 N N . ASP A 1 344 ? 22.232 22.332 -48.354 1.00 61.31 344 ASP A N 1
ATOM 2638 C CA . ASP A 1 344 ? 21.592 22.898 -49.546 1.00 61.31 344 ASP A CA 1
ATOM 2639 C C . ASP A 1 344 ? 22.556 23.865 -50.264 1.00 61.31 344 ASP A C 1
ATOM 2641 O O . ASP A 1 344 ? 22.796 23.701 -51.457 1.00 61.31 344 ASP A O 1
ATOM 2645 N N . GLU A 1 345 ? 23.223 24.763 -49.529 1.00 65.75 345 GLU A N 1
ATOM 2646 C CA . GLU A 1 345 ? 24.232 25.700 -50.060 1.00 65.75 345 GLU A CA 1
ATOM 2647 C C . GLU A 1 345 ? 25.421 24.976 -50.715 1.00 65.75 345 GLU A C 1
ATOM 2649 O O . GLU A 1 345 ? 25.872 25.350 -51.797 1.00 65.75 345 GLU A O 1
ATOM 2654 N N . LYS A 1 346 ? 25.917 23.887 -50.107 1.00 66.88 346 LYS A N 1
ATOM 2655 C CA . LYS A 1 346 ? 26.992 23.068 -50.699 1.00 66.88 346 LYS A CA 1
ATOM 2656 C C . LYS A 1 346 ? 26.578 22.373 -51.993 1.00 66.88 346 LYS A C 1
ATOM 2658 O O . LYS A 1 346 ? 27.433 22.120 -52.837 1.00 66.88 346 LYS A O 1
ATOM 2663 N N . ARG A 1 347 ? 25.300 22.018 -52.140 1.00 65.44 347 ARG A N 1
ATOM 2664 C CA . ARG A 1 347 ? 24.781 21.388 -53.362 1.00 65.44 347 ARG A CA 1
ATOM 2665 C C . ARG A 1 347 ? 24.538 22.404 -54.463 1.00 65.44 347 ARG A C 1
ATOM 2667 O O . ARG A 1 347 ? 24.870 22.118 -55.608 1.00 65.44 347 ARG A O 1
ATOM 2674 N N . GLU A 1 348 ? 24.030 23.577 -54.104 1.00 64.81 348 GLU A N 1
ATOM 2675 C CA . GLU A 1 348 ? 23.866 24.703 -55.022 1.00 64.81 348 GLU A CA 1
ATOM 2676 C C . GLU A 1 348 ? 25.223 25.153 -55.580 1.00 64.81 348 GLU A C 1
ATOM 2678 O O . GLU A 1 348 ? 25.388 25.246 -56.794 1.00 64.81 348 GLU A O 1
ATOM 2683 N N . ALA A 1 349 ? 26.243 25.267 -54.722 1.00 69.69 349 ALA A N 1
ATOM 2684 C CA . ALA A 1 349 ? 27.622 25.529 -55.139 1.00 69.69 349 ALA A CA 1
ATOM 2685 C C . ALA A 1 349 ? 28.229 24.415 -56.020 1.00 69.69 349 ALA A C 1
ATOM 2687 O O . ALA A 1 349 ? 29.162 24.670 -56.777 1.00 69.69 349 ALA A O 1
ATOM 2688 N N . ALA A 1 350 ? 27.705 23.188 -55.938 1.00 75.19 350 ALA A N 1
ATOM 2689 C CA . ALA A 1 350 ? 28.111 22.048 -56.762 1.00 75.19 350 ALA A CA 1
ATOM 2690 C C . ALA A 1 350 ? 27.224 21.844 -58.011 1.00 75.19 350 ALA A C 1
ATOM 2692 O O . ALA A 1 350 ? 27.411 20.860 -58.726 1.00 75.19 350 ALA A O 1
ATOM 2693 N N . GLY A 1 351 ? 26.251 22.729 -58.270 1.00 67.31 351 GLY A N 1
ATOM 2694 C CA . GLY A 1 351 ? 25.349 22.649 -59.426 1.00 67.31 351 GLY A CA 1
ATOM 2695 C C . GLY A 1 351 ? 24.380 21.459 -59.411 1.00 67.31 351 GLY A C 1
ATOM 2696 O O . GLY A 1 351 ? 23.854 21.081 -60.456 1.00 67.31 351 GLY A O 1
ATOM 2697 N N . LEU A 1 352 ? 24.152 20.837 -58.249 1.00 66.12 352 LEU A N 1
ATOM 2698 C CA . LEU A 1 352 ? 23.299 19.653 -58.120 1.00 66.12 352 LEU A CA 1
ATOM 2699 C C . LEU A 1 352 ? 21.832 20.050 -57.854 1.00 66.12 352 LEU A C 1
ATOM 2701 O O . LEU A 1 352 ? 21.583 20.894 -56.990 1.00 66.12 352 LEU A O 1
ATOM 2705 N N . PRO A 1 353 ? 20.843 19.431 -58.531 1.00 57.81 353 PRO A N 1
ATOM 2706 C CA . PRO A 1 353 ? 19.429 19.741 -58.325 1.00 57.81 353 PRO A CA 1
ATOM 2707 C C . PRO A 1 353 ? 18.945 19.363 -56.915 1.00 57.81 353 PRO A C 1
ATOM 2709 O O . PRO A 1 353 ? 19.466 18.450 -56.270 1.00 57.81 353 PRO A O 1
ATOM 2712 N N . ALA A 1 354 ? 17.916 20.072 -56.438 1.00 58.19 354 ALA A N 1
ATOM 2713 C CA . ALA A 1 354 ? 17.369 19.896 -55.095 1.00 58.19 354 ALA A CA 1
ATOM 2714 C C . ALA A 1 354 ? 16.805 18.479 -54.878 1.00 58.19 354 ALA A C 1
ATOM 2716 O O . ALA A 1 354 ? 15.957 17.994 -55.627 1.00 58.19 354 ALA A O 1
ATOM 2717 N N . ASP A 1 355 ? 17.248 17.829 -53.804 1.00 61.81 355 ASP A N 1
ATOM 2718 C CA . ASP A 1 355 ? 16.924 16.439 -53.497 1.00 61.81 355 ASP A CA 1
ATOM 2719 C C . ASP A 1 355 ? 15.598 16.329 -52.720 1.00 61.81 355 ASP A C 1
ATOM 2721 O O . ASP A 1 355 ? 15.501 16.659 -51.530 1.00 61.81 355 ASP A O 1
ATOM 2725 N N . LEU A 1 356 ? 14.552 15.851 -53.401 1.00 54.44 356 LEU A N 1
ATOM 2726 C CA . LEU A 1 356 ? 13.224 15.618 -52.824 1.00 54.44 356 LEU A CA 1
ATOM 2727 C C . LEU A 1 356 ? 13.263 14.641 -51.636 1.00 54.44 356 LEU A C 1
ATOM 2729 O O . LEU A 1 356 ? 12.475 14.798 -50.700 1.00 54.44 356 LEU A O 1
ATOM 2733 N N . SER A 1 357 ? 14.206 13.692 -51.605 1.00 52.97 357 SER A N 1
ATOM 2734 C CA . SER A 1 357 ? 14.318 12.710 -50.519 1.00 52.97 357 SER A CA 1
ATOM 2735 C C . SER A 1 357 ? 14.737 13.352 -49.190 1.00 52.97 357 SER A C 1
ATOM 2737 O O . SER A 1 357 ? 14.214 12.998 -48.130 1.00 52.97 357 SER A O 1
ATOM 2739 N N . GLN A 1 358 ? 15.578 14.393 -49.230 1.00 54.66 358 GLN A N 1
ATOM 2740 C CA . GLN A 1 358 ? 15.941 15.169 -48.042 1.00 54.66 358 GLN A CA 1
ATOM 2741 C C . GLN A 1 358 ? 14.795 16.056 -47.552 1.00 54.66 358 GLN A C 1
ATOM 2743 O O . GLN A 1 358 ? 14.648 16.239 -46.342 1.00 54.66 358 GLN A O 1
ATOM 2748 N N . ARG A 1 359 ? 13.943 16.573 -48.449 1.00 54.88 359 ARG A N 1
ATOM 2749 C CA . ARG A 1 359 ? 12.711 17.276 -48.047 1.00 54.88 359 ARG A CA 1
ATOM 2750 C C . ARG A 1 359 ? 11.742 16.332 -47.339 1.00 54.88 359 ARG A C 1
ATOM 2752 O O . ARG A 1 359 ? 11.231 16.691 -46.282 1.00 54.88 359 ARG A O 1
ATOM 2759 N N . PHE A 1 360 ? 11.558 15.114 -47.848 1.00 50.81 360 PHE A N 1
ATOM 2760 C CA . PHE A 1 360 ? 10.754 14.088 -47.177 1.00 50.81 360 PHE A CA 1
ATOM 2761 C C . PHE A 1 360 ? 11.345 13.679 -45.821 1.00 50.81 360 PHE A C 1
ATOM 2763 O O . PHE A 1 360 ? 10.614 13.660 -44.832 1.00 50.81 360 PHE A O 1
ATOM 2770 N N . ALA A 1 361 ? 12.662 13.471 -45.727 1.00 52.97 361 ALA A N 1
ATOM 2771 C CA . ALA A 1 361 ? 13.338 13.182 -44.460 1.00 52.97 361 ALA A CA 1
ATOM 2772 C C . ALA A 1 361 ? 13.215 14.339 -43.445 1.00 52.97 361 ALA A C 1
ATOM 2774 O O . ALA A 1 361 ? 13.008 14.095 -42.256 1.00 52.97 361 ALA A O 1
ATOM 2775 N N . ARG A 1 362 ? 13.263 15.606 -43.893 1.00 55.56 362 ARG A N 1
ATOM 2776 C CA . ARG A 1 362 ? 13.003 16.796 -43.054 1.00 55.56 362 ARG A CA 1
ATOM 2777 C C . ARG A 1 362 ? 11.562 16.836 -42.544 1.00 55.56 362 ARG A C 1
ATOM 2779 O O . ARG A 1 362 ? 11.349 17.161 -41.376 1.00 55.56 362 ARG A O 1
ATOM 2786 N N . THR A 1 363 ? 10.584 16.490 -43.379 1.00 51.47 363 THR A N 1
ATOM 2787 C CA . THR A 1 363 ? 9.164 16.425 -42.994 1.00 51.47 363 THR A CA 1
ATOM 2788 C C . THR A 1 363 ? 8.907 15.285 -42.008 1.00 51.47 363 THR A C 1
ATOM 2790 O O . THR A 1 363 ? 8.222 15.489 -41.010 1.00 51.47 363 THR A O 1
ATOM 2793 N N . GLN A 1 364 ? 9.528 14.122 -42.211 1.00 49.88 364 GLN A N 1
ATOM 2794 C CA . GLN A 1 364 ? 9.405 12.962 -41.323 1.00 49.88 364 GLN A CA 1
ATOM 2795 C C . GLN A 1 364 ? 10.119 13.182 -39.977 1.00 49.88 364 GLN A C 1
ATOM 2797 O O . GLN A 1 364 ? 9.578 12.847 -38.925 1.00 49.88 364 GLN A O 1
ATOM 2802 N N . ALA A 1 365 ? 11.293 13.825 -39.978 1.00 50.97 365 ALA A N 1
ATOM 2803 C CA . ALA A 1 365 ? 12.001 14.219 -38.760 1.00 50.97 365 ALA A CA 1
ATOM 2804 C C . ALA A 1 365 ? 11.252 15.316 -37.982 1.00 50.97 365 ALA A C 1
ATOM 2806 O O . ALA A 1 365 ? 11.184 15.250 -36.753 1.00 50.97 365 ALA A O 1
ATOM 2807 N N . ARG A 1 366 ? 10.634 16.288 -38.677 1.00 50.69 366 ARG A N 1
ATOM 2808 C CA . ARG A 1 366 ? 9.717 17.262 -38.060 1.00 50.69 366 ARG A CA 1
ATOM 2809 C C . ARG A 1 366 ? 8.491 16.574 -37.471 1.00 50.69 366 ARG A C 1
ATOM 2811 O O . ARG A 1 366 ? 8.200 16.831 -36.312 1.00 50.69 366 ARG A O 1
ATOM 2818 N N . ALA A 1 367 ? 7.853 15.652 -38.189 1.00 46.53 367 ALA A N 1
ATOM 2819 C CA . ALA A 1 367 ? 6.695 14.903 -37.701 1.00 46.53 367 ALA A CA 1
ATOM 2820 C C . ALA A 1 367 ? 7.031 13.997 -36.500 1.00 46.53 367 ALA A C 1
ATOM 2822 O O . ALA A 1 367 ? 6.265 13.943 -35.546 1.00 46.53 367 ALA A O 1
ATOM 2823 N N . GLY A 1 368 ? 8.196 13.339 -36.479 1.00 44.78 368 GLY A N 1
ATOM 2824 C CA . GLY A 1 368 ? 8.626 12.484 -35.363 1.00 44.78 368 GLY A CA 1
ATOM 2825 C C . GLY A 1 368 ? 9.142 13.249 -34.136 1.00 44.78 368 GLY A C 1
ATOM 2826 O O . GLY A 1 368 ? 9.010 12.781 -33.002 1.00 44.78 368 GLY A O 1
ATOM 2827 N N . ALA A 1 369 ? 9.734 14.432 -34.326 1.00 47.25 369 ALA A N 1
ATOM 2828 C CA . ALA A 1 369 ? 10.113 15.322 -33.228 1.00 47.25 369 ALA A CA 1
ATOM 2829 C C . ALA A 1 369 ? 8.893 16.072 -32.675 1.00 47.25 369 ALA A C 1
ATOM 2831 O O . ALA A 1 369 ? 8.707 16.091 -31.463 1.00 47.25 369 ALA A O 1
ATOM 2832 N N . GLN A 1 370 ? 8.026 16.612 -33.540 1.00 45.75 370 GLN A N 1
ATOM 2833 C CA . GLN A 1 370 ? 6.760 17.232 -33.146 1.00 45.75 370 GLN A CA 1
ATOM 2834 C C . GLN A 1 370 ? 5.790 16.215 -32.554 1.00 45.75 370 GLN A C 1
ATOM 2836 O O . GLN A 1 370 ? 5.118 16.570 -31.605 1.00 45.75 370 GLN A O 1
ATOM 2841 N N . GLY A 1 371 ? 5.744 14.968 -33.028 1.00 43.66 371 GLY A N 1
ATOM 2842 C CA . GLY A 1 371 ? 4.899 13.913 -32.459 1.00 43.66 371 GLY A CA 1
ATOM 2843 C C . GLY A 1 371 ? 5.295 13.560 -31.025 1.00 43.66 371 GLY A C 1
ATOM 2844 O O . GLY A 1 371 ? 4.444 13.540 -30.144 1.00 43.66 371 GLY A O 1
ATOM 2845 N N . ARG A 1 372 ? 6.598 13.408 -30.750 1.00 49.00 372 ARG A N 1
ATOM 2846 C CA . ARG A 1 372 ? 7.112 13.182 -29.384 1.00 49.00 372 ARG A CA 1
ATOM 2847 C C . ARG A 1 372 ? 6.942 14.402 -28.479 1.00 49.00 372 ARG A C 1
ATOM 2849 O O . ARG A 1 372 ? 6.574 14.259 -27.314 1.00 49.00 372 ARG A O 1
ATOM 2856 N N . LEU A 1 373 ? 7.174 15.606 -29.007 1.00 45.00 373 LEU A N 1
ATOM 2857 C CA . LEU A 1 373 ? 6.948 16.854 -28.275 1.00 45.00 373 LEU A CA 1
ATOM 2858 C C . LEU A 1 373 ? 5.452 17.080 -28.007 1.00 45.00 373 LEU A C 1
ATOM 2860 O O . LEU A 1 373 ? 5.098 17.505 -26.918 1.00 45.00 373 LEU A O 1
ATOM 2864 N N . ALA A 1 374 ? 4.579 16.767 -28.966 1.00 46.00 374 ALA A N 1
ATOM 2865 C CA . ALA A 1 374 ? 3.130 16.878 -28.854 1.00 46.00 374 ALA A CA 1
ATOM 2866 C C . ALA A 1 374 ? 2.558 15.817 -27.918 1.00 46.00 374 ALA A C 1
ATOM 2868 O O . ALA A 1 374 ? 1.689 16.158 -27.137 1.00 46.00 374 ALA A O 1
ATOM 2869 N N . GLU A 1 375 ? 3.069 14.583 -27.900 1.00 47.41 375 GLU A N 1
ATOM 2870 C CA . GLU A 1 375 ? 2.691 13.585 -26.889 1.00 47.41 375 GLU A CA 1
ATOM 2871 C C . GLU A 1 375 ? 3.107 14.015 -25.482 1.00 47.41 375 GLU A C 1
ATOM 2873 O O . GLU A 1 375 ? 2.332 13.890 -24.535 1.00 47.41 375 GLU A O 1
ATOM 2878 N N . THR A 1 376 ? 4.316 14.561 -25.336 1.00 49.62 376 THR A N 1
ATOM 2879 C CA . THR A 1 376 ? 4.839 15.000 -24.035 1.00 49.62 376 THR A CA 1
ATOM 2880 C C . THR A 1 376 ? 4.120 16.268 -23.560 1.00 49.62 376 THR A C 1
ATOM 2882 O O . THR A 1 376 ? 3.762 16.379 -22.389 1.00 49.62 376 THR A O 1
ATOM 2885 N N . MET A 1 377 ? 3.814 17.197 -24.473 1.00 46.25 377 MET A N 1
ATOM 2886 C CA . MET A 1 377 ? 2.989 18.377 -24.199 1.00 46.25 377 MET A CA 1
ATOM 2887 C C . MET A 1 377 ? 1.499 18.049 -24.050 1.00 46.25 377 MET A C 1
ATOM 2889 O O . MET A 1 377 ? 0.819 18.765 -23.328 1.00 46.25 377 MET A O 1
ATOM 2893 N N . ALA A 1 378 ? 0.977 16.987 -24.665 1.00 46.88 378 ALA A N 1
ATOM 2894 C CA . ALA A 1 378 ? -0.402 16.538 -24.476 1.00 46.88 378 ALA A CA 1
ATOM 2895 C C . ALA A 1 378 ? -0.572 15.866 -23.111 1.00 46.88 378 ALA A C 1
ATOM 2897 O O . ALA A 1 378 ? -1.516 16.201 -22.399 1.00 46.88 378 ALA A O 1
ATOM 2898 N N . ARG A 1 379 ? 0.371 15.004 -22.695 1.00 49.22 379 ARG A N 1
ATOM 2899 C CA . ARG A 1 379 ? 0.384 14.415 -21.342 1.00 49.22 379 ARG A CA 1
ATOM 2900 C C . ARG A 1 379 ? 0.587 15.487 -20.270 1.00 49.22 379 ARG A C 1
ATOM 2902 O O . ARG A 1 379 ? -0.235 15.604 -19.369 1.00 49.22 379 ARG A O 1
ATOM 2909 N N . GLY A 1 380 ? 1.596 16.347 -20.430 1.00 42.44 380 GLY A N 1
ATOM 2910 C CA . GLY A 1 380 ? 1.832 17.460 -19.505 1.00 42.44 380 GLY A CA 1
ATOM 2911 C C . GLY A 1 380 ? 0.740 18.537 -19.551 1.00 42.44 380 GLY A C 1
ATOM 2912 O O . GLY A 1 380 ? 0.471 19.194 -18.551 1.00 42.44 380 GLY A O 1
ATOM 2913 N N . GLY A 1 381 ? 0.083 18.722 -20.697 1.00 39.97 381 GLY A N 1
ATOM 2914 C CA . GLY A 1 381 ? -1.012 19.670 -20.896 1.00 39.97 381 GLY A CA 1
ATOM 2915 C C . GLY A 1 381 ? -2.319 19.211 -20.260 1.00 39.97 381 GLY A C 1
ATOM 2916 O O . GLY A 1 381 ? -3.041 20.042 -19.713 1.00 39.97 381 GLY A O 1
ATOM 2917 N N . GLU A 1 382 ? -2.603 17.909 -20.271 1.00 47.34 382 GLU A N 1
ATOM 2918 C CA . GLU A 1 382 ? -3.765 17.330 -19.595 1.00 47.34 382 GLU A CA 1
ATOM 2919 C C . GLU A 1 382 ? -3.603 17.365 -18.070 1.00 47.34 382 GLU A C 1
ATOM 2921 O O . GLU A 1 382 ? -4.484 17.859 -17.364 1.00 47.34 382 GLU A O 1
ATOM 2926 N N . GLU A 1 383 ? -2.427 16.995 -17.560 1.00 47.41 383 GLU A N 1
ATOM 2927 C CA . GLU A 1 383 ? -2.082 17.149 -16.141 1.00 47.41 383 GLU A CA 1
ATOM 2928 C C . GLU A 1 383 ? -2.124 18.621 -15.700 1.00 47.41 383 GLU A C 1
ATOM 2930 O O . GLU A 1 383 ? -2.646 18.945 -14.630 1.00 47.41 383 GLU A O 1
ATOM 2935 N N . LYS A 1 384 ? -1.650 19.544 -16.549 1.00 44.19 384 LYS A N 1
ATOM 2936 C CA . LYS A 1 384 ? -1.698 20.991 -16.302 1.00 44.19 384 LYS A CA 1
ATOM 2937 C C . LYS A 1 384 ? -3.119 21.550 -16.353 1.00 44.19 384 LYS A C 1
ATOM 2939 O O . LYS A 1 384 ? -3.433 22.395 -15.522 1.00 44.19 384 LYS A O 1
ATOM 2944 N N . ARG A 1 385 ? -3.991 21.094 -17.260 1.00 43.84 385 ARG A N 1
ATOM 2945 C CA . ARG A 1 385 ? -5.413 21.489 -17.286 1.00 43.84 385 ARG A CA 1
ATOM 2946 C C . ARG A 1 385 ? -6.132 21.030 -16.025 1.00 43.84 385 ARG A C 1
ATOM 2948 O O . ARG A 1 385 ? -6.857 21.816 -15.423 1.00 43.84 385 ARG A O 1
ATOM 2955 N N . GLN A 1 386 ? -5.878 19.805 -15.577 1.00 48.28 386 GLN A N 1
ATOM 2956 C CA . GLN A 1 386 ? -6.471 19.280 -14.349 1.00 48.28 386 GLN A CA 1
ATOM 2957 C C . GLN A 1 386 ? -5.920 19.979 -13.097 1.00 48.28 386 GLN A C 1
ATOM 2959 O O . GLN A 1 386 ? -6.685 20.298 -12.187 1.00 48.28 386 GLN A O 1
ATOM 2964 N N . ALA A 1 387 ? -4.620 20.285 -13.054 1.00 45.00 387 ALA A N 1
ATOM 2965 C CA . ALA A 1 387 ? -4.006 21.038 -11.962 1.00 45.00 387 ALA A CA 1
ATOM 2966 C C . ALA A 1 387 ? -4.469 22.505 -11.928 1.00 45.00 387 ALA A C 1
ATOM 2968 O O . ALA A 1 387 ? -4.825 23.002 -10.862 1.00 45.00 387 ALA A O 1
ATOM 2969 N N . LEU A 1 388 ? -4.538 23.184 -13.078 1.00 44.00 388 LEU A N 1
ATOM 2970 C CA . LEU A 1 388 ? -5.044 24.556 -13.182 1.00 44.00 388 LEU A CA 1
ATOM 2971 C C . LEU A 1 388 ? -6.529 24.633 -12.825 1.00 44.00 388 LEU A C 1
ATOM 2973 O O . LEU A 1 388 ? -6.895 25.488 -12.031 1.00 44.00 388 LEU A O 1
ATOM 2977 N N . ALA A 1 389 ? -7.359 23.694 -13.286 1.00 49.44 389 ALA A N 1
ATOM 2978 C CA . ALA A 1 389 ? -8.770 23.637 -12.906 1.00 49.44 389 ALA A CA 1
ATOM 2979 C C . ALA A 1 389 ? -8.965 23.405 -11.394 1.00 49.44 389 ALA A C 1
ATOM 2981 O O . ALA A 1 389 ? -9.917 23.914 -10.803 1.00 49.44 389 ALA A O 1
ATOM 2982 N N . ARG A 1 390 ? -8.063 22.657 -10.741 1.00 51.03 390 ARG A N 1
ATOM 2983 C CA . ARG A 1 390 ? -8.063 22.480 -9.276 1.00 51.03 390 ARG A CA 1
ATOM 2984 C C . ARG A 1 390 ? -7.607 23.748 -8.550 1.00 51.03 390 ARG A C 1
ATOM 2986 O O . ARG A 1 390 ? -8.223 24.117 -7.552 1.00 51.03 390 ARG A O 1
ATOM 2993 N N . ILE A 1 391 ? -6.582 24.433 -9.059 1.00 46.59 391 ILE A N 1
ATOM 2994 C CA . ILE A 1 391 ? -6.080 25.700 -8.504 1.00 46.59 391 ILE A CA 1
ATOM 2995 C C . ILE A 1 391 ? -7.120 26.814 -8.662 1.00 46.59 391 ILE A C 1
ATOM 2997 O O . ILE A 1 391 ? -7.376 27.531 -7.700 1.00 46.59 391 ILE A O 1
ATOM 3001 N N . GLU A 1 392 ? -7.773 26.939 -9.817 1.00 44.81 392 GLU A N 1
ATOM 3002 C CA . GLU A 1 392 ? -8.832 27.928 -10.053 1.00 44.81 392 GLU A CA 1
ATOM 3003 C C . GLU A 1 392 ? -10.041 27.703 -9.138 1.00 44.81 392 GLU A C 1
ATOM 3005 O O . GLU A 1 392 ? -10.576 28.667 -8.590 1.00 44.81 392 GLU A O 1
ATOM 3010 N N . ARG A 1 393 ? -10.413 26.442 -8.873 1.00 55.06 393 ARG A N 1
ATOM 3011 C CA . ARG A 1 393 ? -11.463 26.104 -7.895 1.00 55.06 393 ARG A CA 1
ATOM 3012 C C . ARG A 1 393 ? -11.051 26.379 -6.445 1.00 55.06 393 ARG A C 1
ATOM 3014 O O . ARG A 1 393 ? -11.896 26.751 -5.635 1.00 55.06 393 ARG A O 1
ATOM 3021 N N . ALA A 1 394 ? -9.776 26.197 -6.096 1.00 42.38 394 ALA A N 1
ATOM 3022 C CA . ALA A 1 394 ? -9.285 26.342 -4.722 1.00 42.38 394 ALA A CA 1
ATOM 3023 C C . ALA A 1 394 ? -8.847 27.775 -4.362 1.00 42.38 394 ALA A C 1
ATOM 3025 O O . ALA A 1 394 ? -8.900 28.164 -3.193 1.00 42.38 394 ALA A O 1
ATOM 3026 N N . ALA A 1 395 ? -8.439 28.586 -5.340 1.00 41.47 395 ALA A N 1
ATOM 3027 C CA . ALA A 1 395 ? -7.876 29.917 -5.118 1.00 41.47 395 ALA A CA 1
ATOM 3028 C C . ALA A 1 395 ? -8.812 30.894 -4.372 1.00 41.47 395 ALA A C 1
ATOM 3030 O O . ALA A 1 395 ? -8.317 31.630 -3.512 1.00 41.47 395 ALA A O 1
ATOM 3031 N N . PRO A 1 396 ? -10.141 30.922 -4.610 1.00 53.19 396 PRO A N 1
ATOM 3032 C CA . PRO A 1 396 ? -11.055 31.761 -3.833 1.00 53.19 396 PRO A CA 1
ATOM 3033 C C . PRO A 1 396 ? -11.124 31.343 -2.358 1.00 53.19 396 PRO A C 1
ATOM 3035 O O . PRO A 1 396 ? -11.070 32.197 -1.474 1.00 53.19 396 PRO A O 1
ATOM 3038 N N . ALA A 1 397 ? -11.162 30.035 -2.083 1.00 52.88 397 ALA A N 1
ATOM 3039 C CA . ALA A 1 397 ? -11.237 29.494 -0.727 1.00 52.88 397 ALA A CA 1
ATOM 3040 C C . ALA A 1 397 ? -9.942 29.737 0.065 1.00 52.88 397 ALA A C 1
ATOM 3042 O O . ALA A 1 397 ? -9.991 30.107 1.238 1.00 52.88 397 ALA A O 1
ATOM 3043 N N . VAL A 1 398 ? -8.781 29.602 -0.586 1.00 42.88 398 VAL A N 1
ATOM 3044 C CA . VAL A 1 398 ? -7.475 29.901 0.021 1.00 42.88 398 VAL A CA 1
ATOM 3045 C C . VAL A 1 398 ? -7.343 31.396 0.323 1.00 42.88 398 VAL A C 1
ATOM 3047 O O . VAL A 1 398 ? -6.939 31.758 1.427 1.00 42.88 398 VAL A O 1
ATOM 3050 N N . ARG A 1 399 ? -7.746 32.282 -0.601 1.00 46.38 399 ARG A N 1
ATOM 3051 C CA . ARG A 1 399 ? -7.749 33.737 -0.358 1.00 46.38 399 ARG A CA 1
ATOM 3052 C C . ARG A 1 399 ? -8.667 34.125 0.803 1.00 46.38 399 ARG A C 1
ATOM 3054 O O . ARG A 1 399 ? -8.253 34.900 1.663 1.00 46.38 399 ARG A O 1
ATOM 3061 N N . ALA A 1 400 ? -9.863 33.541 0.876 1.00 53.16 400 ALA A N 1
ATOM 3062 C CA . ALA A 1 400 ? -10.794 33.770 1.979 1.00 53.16 400 ALA A CA 1
ATOM 3063 C C . ALA A 1 400 ? -10.237 33.267 3.325 1.00 53.16 400 ALA A C 1
ATOM 3065 O O . ALA A 1 400 ? -10.336 33.963 4.335 1.00 53.16 400 ALA A O 1
ATOM 3066 N N . ALA A 1 401 ? -9.592 32.097 3.344 1.00 46.47 401 ALA A N 1
ATOM 3067 C CA . ALA A 1 401 ? -8.982 31.537 4.549 1.00 46.47 401 ALA A CA 1
ATOM 3068 C C . ALA A 1 401 ? -7.795 32.375 5.055 1.00 46.47 401 ALA A C 1
ATOM 3070 O O . ALA A 1 401 ? -7.674 32.599 6.261 1.00 46.47 401 ALA A O 1
ATOM 3071 N N . VAL A 1 402 ? -6.954 32.881 4.148 1.00 43.47 402 VAL A N 1
ATOM 3072 C CA . VAL A 1 402 ? -5.825 33.764 4.485 1.00 43.47 402 VAL A CA 1
ATOM 3073 C C . VAL A 1 402 ? -6.321 35.112 5.011 1.00 43.47 402 VAL A C 1
ATOM 3075 O O . VAL A 1 402 ? -5.826 35.570 6.040 1.00 43.47 402 VAL A O 1
ATOM 3078 N N . ALA A 1 403 ? -7.333 35.713 4.379 1.00 49.53 403 ALA A N 1
ATOM 3079 C CA . ALA A 1 403 ? -7.937 36.961 4.850 1.00 49.53 403 ALA A CA 1
ATOM 3080 C C . ALA A 1 403 ? -8.578 36.798 6.243 1.00 49.53 403 ALA A C 1
ATOM 3082 O O . ALA A 1 403 ? -8.321 37.592 7.146 1.00 49.53 403 ALA A O 1
ATOM 3083 N N . ALA A 1 404 ? -9.326 35.711 6.463 1.00 54.12 404 ALA A N 1
ATOM 3084 C CA . ALA A 1 404 ? -9.931 35.400 7.760 1.00 54.12 404 ALA A CA 1
ATOM 3085 C C . ALA A 1 404 ? -8.897 35.038 8.845 1.00 54.12 404 ALA A C 1
ATOM 3087 O O . ALA A 1 404 ? -9.162 35.196 10.039 1.00 54.12 404 ALA A O 1
ATOM 3088 N N . GLY A 1 405 ? -7.732 34.509 8.460 1.00 48.56 405 GLY A N 1
ATOM 3089 C CA . GLY A 1 405 ? -6.599 34.291 9.361 1.00 48.56 405 GLY A CA 1
ATOM 3090 C C . GLY A 1 405 ? -5.927 35.604 9.765 1.00 48.56 405 GLY A C 1
ATOM 3091 O O . GLY A 1 405 ? -5.624 35.805 10.940 1.00 48.56 405 GLY A O 1
ATOM 3092 N N . TRP A 1 406 ? -5.768 36.524 8.811 1.00 47.16 406 TRP A N 1
ATOM 3093 C CA . TRP A 1 406 ? -5.205 37.853 9.048 1.00 47.16 406 TRP A CA 1
ATOM 3094 C C . TRP A 1 406 ? -6.078 38.706 9.967 1.00 47.16 406 TRP A C 1
ATOM 3096 O O . TRP A 1 406 ? -5.560 39.272 10.927 1.00 47.16 406 TRP A O 1
ATOM 3106 N N . GLU A 1 407 ? -7.394 38.735 9.752 1.00 56.12 407 GLU A N 1
ATOM 3107 C CA . GLU A 1 407 ? -8.315 39.482 10.621 1.00 56.12 407 GLU A CA 1
ATOM 3108 C C . GLU A 1 407 ? -8.357 38.923 12.054 1.00 56.12 407 GLU A C 1
ATOM 3110 O O . GLU A 1 407 ? -8.411 39.683 13.019 1.00 56.12 407 GLU A O 1
ATOM 3115 N N . ARG A 1 408 ? -8.198 37.603 12.227 1.00 62.91 408 ARG A N 1
ATOM 3116 C CA . ARG A 1 408 ? -8.076 36.982 13.560 1.00 62.91 408 ARG A CA 1
ATOM 3117 C C . ARG A 1 408 ? -6.742 37.278 14.253 1.00 62.91 408 ARG A C 1
ATOM 3119 O O . ARG A 1 408 ? -6.704 37.400 15.475 1.00 62.91 408 ARG A O 1
ATOM 3126 N N . ALA A 1 409 ? -5.649 37.400 13.501 1.00 46.84 409 ALA A N 1
ATOM 3127 C CA . ALA A 1 409 ? -4.315 37.655 14.053 1.00 46.84 409 ALA A CA 1
ATOM 3128 C C . ALA A 1 409 ? -4.052 39.142 14.355 1.00 46.84 409 ALA A C 1
ATOM 3130 O O . ALA A 1 409 ? -3.238 39.471 15.222 1.00 46.84 409 ALA A O 1
ATOM 3131 N N . ARG A 1 410 ? -4.749 40.049 13.666 1.00 52.84 410 ARG A N 1
ATOM 3132 C CA . ARG A 1 410 ? -4.581 41.506 13.758 1.00 52.84 410 ARG A CA 1
ATOM 3133 C C . ARG A 1 410 ? -4.685 42.078 15.187 1.00 52.84 410 ARG A C 1
ATOM 3135 O O . ARG A 1 410 ? -3.787 42.839 15.561 1.00 52.84 410 ARG A O 1
ATOM 3142 N N . PRO A 1 411 ? -5.678 41.718 16.027 1.00 58.59 411 PRO A N 1
ATOM 3143 C CA . PRO A 1 411 ? -5.741 42.215 17.405 1.00 58.59 411 PRO A CA 1
ATOM 3144 C C . PRO A 1 411 ? -4.612 41.664 18.293 1.00 58.59 411 PRO A C 1
ATOM 3146 O O . PRO A 1 411 ? -4.043 42.412 19.085 1.00 58.59 411 PRO A O 1
ATOM 3149 N N . LEU A 1 412 ? -4.209 40.401 18.112 1.00 60.12 412 LEU A N 1
ATOM 3150 C CA . LEU A 1 412 ? -3.125 39.773 18.885 1.00 60.12 412 LEU A CA 1
ATOM 3151 C C . LEU A 1 412 ? -1.757 40.404 18.593 1.00 60.12 412 LEU A C 1
ATOM 3153 O O . LEU A 1 412 ? -0.946 40.603 19.499 1.00 60.12 412 LEU A O 1
ATOM 3157 N N . ILE A 1 413 ? -1.509 40.753 17.328 1.00 56.56 413 ILE A N 1
ATOM 3158 C CA . ILE A 1 413 ? -0.288 41.449 16.908 1.00 56.56 413 ILE A CA 1
ATOM 3159 C C . ILE A 1 413 ? -0.254 42.863 17.500 1.00 56.56 413 ILE A C 1
ATOM 3161 O O . ILE A 1 413 ? 0.791 43.293 17.985 1.00 56.56 413 ILE A O 1
ATOM 3165 N N . ARG A 1 414 ? -1.396 43.564 17.523 1.00 55.78 414 ARG A N 1
ATOM 3166 C CA . ARG A 1 414 ? -1.505 44.916 18.088 1.00 55.78 414 ARG A CA 1
ATOM 3167 C C . ARG A 1 414 ? -1.219 44.940 19.593 1.00 55.78 414 ARG A C 1
ATOM 3169 O O . ARG A 1 414 ? -0.445 45.785 20.034 1.00 55.78 414 ARG A O 1
ATOM 3176 N N . VAL A 1 415 ? -1.764 43.982 20.347 1.00 62.72 415 VAL A N 1
ATOM 3177 C CA . VAL A 1 415 ? -1.504 43.838 21.793 1.00 62.72 415 VAL A CA 1
ATOM 3178 C C . VAL A 1 415 ? -0.022 43.560 22.056 1.00 62.72 415 VAL A C 1
ATOM 3180 O O . VAL A 1 415 ? 0.594 44.233 22.878 1.00 62.72 415 VAL A O 1
ATOM 3183 N N . ARG A 1 416 ? 0.597 42.641 21.300 1.00 54.44 416 ARG A N 1
ATOM 3184 C CA . ARG A 1 416 ? 2.036 42.347 21.436 1.00 54.44 416 ARG A CA 1
ATOM 3185 C C . ARG A 1 416 ? 2.929 43.548 21.125 1.00 54.44 416 ARG A C 1
ATOM 3187 O O . ARG A 1 416 ? 3.933 43.738 21.807 1.00 54.44 416 ARG A O 1
ATOM 3194 N N . LEU A 1 417 ? 2.576 44.354 20.122 1.00 51.62 417 LEU A N 1
ATOM 3195 C CA . LEU A 1 417 ? 3.336 45.557 19.777 1.00 51.62 417 LEU A CA 1
ATOM 3196 C C . LEU A 1 417 ? 3.230 46.632 20.867 1.00 51.62 417 LEU A C 1
ATOM 3198 O O . LEU A 1 417 ? 4.231 47.265 21.194 1.00 51.62 417 LEU A O 1
ATOM 3202 N N . GLN A 1 418 ? 2.044 46.811 21.456 1.00 61.44 418 GLN A N 1
ATOM 3203 C CA . GLN A 1 418 ? 1.842 47.751 22.563 1.00 61.44 418 GLN A CA 1
ATOM 3204 C C . GLN A 1 418 ? 2.620 47.326 23.813 1.00 61.44 418 GLN A C 1
ATOM 3206 O O . GLN A 1 418 ? 3.356 48.141 24.365 1.00 61.44 418 GLN A O 1
ATOM 3211 N N . SER A 1 419 ? 2.576 46.044 24.189 1.00 59.03 419 SER A N 1
ATOM 3212 C CA . SER A 1 419 ? 3.364 45.532 25.319 1.00 59.03 419 SER A CA 1
ATOM 3213 C C . SER A 1 419 ? 4.877 45.666 25.100 1.00 59.03 419 SER A C 1
ATOM 3215 O O . SER A 1 419 ? 5.612 45.970 26.039 1.00 59.03 419 SER A O 1
ATOM 3217 N N . ALA A 1 420 ? 5.361 45.489 23.865 1.00 53.69 420 ALA A N 1
ATOM 3218 C CA . ALA A 1 420 ? 6.773 45.683 23.533 1.00 53.69 420 ALA A CA 1
ATOM 3219 C C . ALA A 1 420 ? 7.205 47.161 23.621 1.00 53.69 420 ALA A C 1
ATOM 3221 O O . ALA A 1 420 ? 8.288 47.462 24.126 1.00 53.69 420 ALA A O 1
ATOM 3222 N N . LEU A 1 421 ? 6.353 48.092 23.178 1.00 58.16 421 LEU A N 1
ATOM 3223 C CA . LEU A 1 421 ? 6.612 49.534 23.266 1.00 58.16 421 LEU A CA 1
ATOM 3224 C C . LEU A 1 421 ? 6.591 50.043 24.716 1.00 58.16 421 LEU A C 1
ATOM 3226 O O . LEU A 1 421 ? 7.422 50.871 25.094 1.00 58.16 421 LEU A O 1
ATOM 3230 N 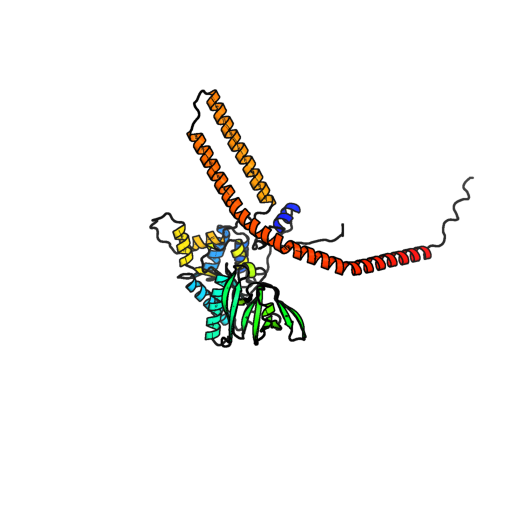N . GLU A 1 422 ? 5.688 49.525 25.549 1.00 63.75 422 GLU A N 1
ATOM 3231 C CA . GLU A 1 422 ? 5.645 49.831 26.984 1.00 63.75 422 GLU A CA 1
ATOM 3232 C C . GLU A 1 422 ? 6.860 49.271 27.731 1.00 63.75 422 GLU A C 1
ATOM 3234 O O . GLU A 1 422 ? 7.436 49.962 28.574 1.00 63.75 422 GLU A O 1
ATOM 3239 N N . GLY A 1 423 ? 7.303 48.059 27.377 1.00 63.78 423 GLY A N 1
ATOM 3240 C CA . GLY A 1 423 ? 8.538 47.470 27.896 1.00 63.78 423 GLY A CA 1
ATOM 3241 C C . GLY A 1 423 ? 9.763 48.335 27.593 1.00 63.78 423 GLY A C 1
ATOM 3242 O O . GLY A 1 423 ? 10.544 48.635 28.497 1.00 63.78 423 GLY A O 1
ATOM 3243 N N . HIS A 1 424 ? 9.883 48.824 26.355 1.00 61.19 424 HIS A N 1
ATOM 3244 C CA . HIS A 1 424 ? 10.966 49.729 25.964 1.00 61.19 424 HIS A CA 1
ATOM 3245 C C . HIS A 1 424 ? 10.926 51.075 26.699 1.00 61.19 424 HIS A C 1
ATOM 3247 O O . HIS A 1 424 ? 11.976 51.568 27.111 1.00 61.19 424 HIS A O 1
ATOM 3253 N N . ARG A 1 425 ? 9.739 51.657 26.924 1.00 62.00 425 ARG A N 1
ATOM 3254 C CA . ARG A 1 425 ? 9.599 52.902 27.704 1.00 62.00 425 ARG A CA 1
ATOM 3255 C C . ARG A 1 425 ? 10.022 52.731 29.162 1.00 62.00 425 ARG A C 1
ATOM 3257 O O . ARG A 1 425 ? 10.766 53.566 29.669 1.00 62.00 425 ARG A O 1
ATOM 3264 N N . ARG A 1 426 ? 9.625 51.631 29.809 1.00 63.75 426 ARG A N 1
ATOM 3265 C CA . ARG A 1 426 ? 10.035 51.326 31.194 1.00 63.75 426 ARG A CA 1
ATOM 3266 C C . ARG A 1 426 ? 11.542 51.102 31.310 1.00 63.75 426 ARG A C 1
ATOM 3268 O O . ARG A 1 426 ? 12.153 51.511 32.290 1.00 63.75 426 ARG A O 1
ATOM 3275 N N . GLN A 1 427 ? 12.152 50.483 30.301 1.00 62.59 427 GLN A N 1
ATOM 3276 C CA . GLN A 1 427 ? 13.594 50.241 30.275 1.00 62.59 427 GLN A CA 1
ATOM 3277 C C . GLN A 1 427 ? 14.398 51.531 30.032 1.00 62.59 427 GLN A C 1
ATOM 3279 O O . GLN A 1 427 ? 15.473 51.699 30.602 1.00 62.59 427 GLN A O 1
ATOM 3284 N N . ALA A 1 428 ? 13.863 52.459 29.232 1.00 59.38 428 ALA A N 1
ATOM 3285 C CA . ALA A 1 428 ? 14.451 53.781 29.026 1.00 59.38 428 ALA A CA 1
ATOM 3286 C C . ALA A 1 428 ? 14.361 54.666 30.283 1.00 59.38 428 ALA A C 1
ATOM 3288 O O . ALA A 1 428 ? 15.323 55.361 30.594 1.00 59.38 428 ALA A O 1
ATOM 3289 N N . GLN A 1 429 ? 13.255 54.596 31.035 1.00 63.34 429 GLN A N 1
ATOM 3290 C CA . GLN A 1 429 ? 13.111 55.303 32.315 1.00 63.34 429 GLN A CA 1
ATOM 3291 C C . GLN A 1 429 ? 14.083 54.779 33.380 1.00 63.34 429 GLN A C 1
ATOM 3293 O O . GLN A 1 429 ? 14.780 55.576 33.994 1.00 63.34 429 GLN A O 1
ATOM 3298 N N . ARG A 1 430 ? 14.242 53.453 33.511 1.00 58.41 430 ARG A N 1
ATOM 3299 C CA . ARG A 1 430 ? 15.227 52.866 34.443 1.00 58.41 430 ARG A CA 1
ATOM 3300 C C . ARG A 1 430 ? 16.668 53.274 34.129 1.00 58.41 430 ARG A C 1
ATOM 3302 O O . ARG A 1 430 ? 17.428 53.588 35.033 1.00 58.41 430 ARG A O 1
ATOM 3309 N N . ARG A 1 431 ? 17.033 53.346 32.844 1.00 54.50 431 ARG A N 1
ATOM 3310 C CA . ARG A 1 431 ? 18.367 53.816 32.425 1.00 54.50 431 ARG A CA 1
ATOM 3311 C C . ARG A 1 431 ? 18.611 55.303 32.692 1.00 54.50 431 ARG A C 1
ATOM 3313 O O . ARG A 1 431 ? 19.765 55.695 32.811 1.00 54.50 431 ARG A O 1
ATOM 3320 N N . ALA A 1 432 ? 17.560 56.119 32.753 1.00 56.41 432 ALA A N 1
ATOM 3321 C CA . ALA A 1 432 ? 17.671 57.533 33.101 1.00 56.41 432 ALA A CA 1
ATOM 3322 C C . ALA A 1 432 ? 17.793 57.753 34.622 1.00 56.41 432 ALA A C 1
ATOM 3324 O O . ALA A 1 432 ? 18.388 58.739 35.043 1.00 56.41 432 ALA A O 1
ATOM 3325 N N . GLU A 1 433 ? 17.273 56.829 35.435 1.00 55.19 433 GLU A N 1
ATOM 3326 C CA . GLU A 1 433 ? 17.361 56.870 36.902 1.00 55.19 433 GLU A CA 1
ATOM 3327 C C . GLU A 1 433 ? 18.699 56.319 37.441 1.00 55.19 433 GLU A C 1
ATOM 3329 O O . GLU A 1 433 ? 19.154 56.749 38.497 1.00 55.19 433 GLU A O 1
ATOM 3334 N N . GLU A 1 434 ? 19.376 55.427 36.705 1.00 52.03 434 GLU A N 1
ATOM 3335 C CA . GLU A 1 434 ? 20.629 54.776 37.138 1.00 52.03 434 GLU A CA 1
ATOM 3336 C C . GLU A 1 434 ? 21.923 55.593 36.892 1.00 52.03 434 GLU A C 1
ATOM 3338 O O . GLU A 1 434 ? 22.994 55.164 37.317 1.00 52.03 434 GLU A O 1
ATOM 3343 N N . HIS A 1 435 ? 21.869 56.785 36.273 1.00 52.00 435 HIS A N 1
ATOM 3344 C CA . HIS A 1 435 ? 23.057 57.640 36.075 1.00 52.00 435 HIS A CA 1
ATOM 3345 C C . HIS A 1 435 ? 22.798 59.149 36.271 1.00 52.00 435 HIS A C 1
ATOM 3347 O O . HIS A 1 435 ? 22.602 59.878 35.294 1.00 52.00 435 HIS A O 1
ATOM 3353 N N . PRO A 1 436 ? 22.900 59.675 37.505 1.00 46.00 436 PRO A N 1
ATOM 3354 C CA . PRO A 1 436 ? 23.082 61.097 37.739 1.00 46.00 436 PRO A CA 1
ATOM 3355 C C . PRO A 1 436 ? 24.579 61.447 37.869 1.00 46.00 436 PRO A C 1
ATOM 3357 O O . PRO A 1 436 ? 25.260 60.975 38.770 1.00 46.00 436 PRO A O 1
ATOM 3360 N N . VAL A 1 437 ? 25.039 62.364 37.007 1.00 45.47 437 VAL A N 1
ATOM 3361 C CA . VAL A 1 437 ? 26.216 63.249 37.176 1.00 45.47 437 VAL A CA 1
ATOM 3362 C C . VAL A 1 437 ? 27.620 62.626 37.052 1.00 45.47 437 VAL A C 1
ATOM 3364 O O . VAL A 1 437 ? 28.180 62.144 38.024 1.00 45.47 437 VAL A O 1
ATOM 3367 N N . GLU A 1 438 ? 28.277 62.840 35.900 1.00 41.62 438 GLU A N 1
ATOM 3368 C CA . GLU A 1 438 ? 29.736 63.072 35.859 1.00 41.62 438 GLU A CA 1
ATOM 3369 C C . GLU A 1 438 ? 30.187 63.842 34.593 1.00 41.62 438 GLU A C 1
ATOM 3371 O O . GLU A 1 438 ? 30.915 63.336 33.746 1.00 41.62 438 GLU A O 1
ATOM 3376 N N . GLN A 1 439 ? 29.755 65.100 34.433 1.00 42.84 439 GLN A N 1
ATOM 3377 C CA . GLN A 1 439 ? 30.391 66.046 33.495 1.00 42.84 439 GLN A CA 1
ATOM 3378 C C . GLN A 1 439 ? 30.407 67.472 34.065 1.00 42.84 439 GLN A C 1
ATOM 3380 O O . GLN A 1 439 ? 29.745 68.375 33.566 1.00 42.84 439 GLN A O 1
ATOM 3385 N N . ALA A 1 440 ? 31.197 67.686 35.118 1.00 43.72 440 ALA A N 1
ATOM 3386 C CA . ALA A 1 440 ? 31.592 69.026 35.561 1.00 43.72 440 ALA A CA 1
ATOM 3387 C C . ALA A 1 440 ? 32.962 69.004 36.263 1.00 43.72 440 ALA A C 1
ATOM 3389 O O . ALA A 1 440 ? 33.087 69.433 37.402 1.00 43.72 440 ALA A O 1
ATOM 3390 N N . SER A 1 441 ? 34.004 68.468 35.613 1.00 43.38 441 SER A N 1
ATOM 3391 C CA . SER A 1 441 ? 35.399 68.611 36.083 1.00 43.38 441 SER A CA 1
ATOM 3392 C C . SER A 1 441 ? 36.439 68.306 34.998 1.00 43.38 441 SER A C 1
ATOM 3394 O O . SER A 1 441 ? 37.333 67.491 35.171 1.00 43.38 441 SER A O 1
ATOM 3396 N N . ARG A 1 442 ? 36.348 68.984 33.845 1.00 42.28 442 ARG A N 1
ATOM 3397 C CA . ARG A 1 442 ? 37.466 69.122 32.886 1.00 42.28 442 ARG A CA 1
ATOM 3398 C C . ARG A 1 442 ? 37.413 70.476 32.171 1.00 42.28 442 ARG A C 1
ATOM 3400 O O . ARG A 1 442 ? 37.147 70.547 30.979 1.00 42.28 442 ARG A O 1
ATOM 3407 N N . LYS A 1 443 ? 37.662 71.562 32.910 1.00 43.72 443 LYS A N 1
ATOM 3408 C CA . LYS A 1 443 ? 38.140 72.853 32.371 1.00 43.72 443 LYS A CA 1
ATOM 3409 C C . LYS A 1 443 ? 38.756 73.688 33.504 1.00 43.72 443 LYS A C 1
ATOM 3411 O O . LYS A 1 443 ? 38.076 74.509 34.100 1.00 43.72 443 LYS A O 1
ATOM 3416 N N . ARG A 1 444 ? 40.022 73.394 33.825 1.00 38.09 444 ARG A N 1
ATOM 3417 C CA . ARG A 1 444 ? 41.039 74.171 34.584 1.00 38.09 444 ARG A CA 1
ATOM 3418 C C . ARG A 1 444 ? 42.134 73.157 34.948 1.00 38.09 444 ARG A C 1
ATOM 3420 O O . ARG A 1 444 ? 41.821 72.169 35.587 1.00 38.09 444 ARG A O 1
ATOM 3427 N N . GLY A 1 445 ? 43.400 73.240 34.579 1.00 31.31 445 GLY A N 1
ATOM 3428 C CA . GLY A 1 445 ? 44.170 74.092 33.689 1.00 31.31 445 GLY A CA 1
ATOM 3429 C C . GLY A 1 445 ? 45.556 73.434 33.609 1.00 31.31 445 GLY A C 1
ATOM 3430 O O . GLY A 1 445 ? 46.038 72.895 34.604 1.00 31.31 445 GLY A O 1
ATOM 3431 N N . ARG A 1 446 ? 46.176 73.422 32.429 1.00 34.72 446 ARG A N 1
ATOM 3432 C CA . ARG A 1 446 ? 47.581 73.041 32.242 1.00 34.72 446 ARG A CA 1
ATOM 3433 C C . ARG A 1 446 ? 48.248 74.175 31.464 1.00 34.72 446 ARG A C 1
ATOM 3435 O O . ARG A 1 446 ? 48.074 74.264 30.257 1.00 34.72 446 ARG A O 1
ATOM 3442 N N . SER A 1 447 ? 48.948 75.045 32.185 1.00 33.28 447 SER A N 1
ATOM 3443 C CA . SER A 1 447 ? 50.272 75.542 31.798 1.00 33.28 447 SER A CA 1
ATOM 3444 C C . SER A 1 447 ? 50.982 76.052 33.056 1.00 33.28 447 SER A C 1
ATOM 3446 O O . SER A 1 447 ? 50.616 77.082 33.624 1.00 33.28 447 SER A O 1
ATOM 3448 N N . ARG A 1 448 ? 51.986 75.304 33.498 1.00 35.47 448 ARG A N 1
ATOM 3449 C CA . ARG A 1 448 ? 53.324 75.869 33.631 1.00 35.47 448 ARG A CA 1
ATOM 3450 C C . ARG A 1 448 ? 54.174 75.190 32.578 1.00 35.47 448 ARG A C 1
ATOM 3452 O O . ARG A 1 448 ? 53.911 73.982 32.358 1.00 35.47 448 ARG A O 1
#

Secondary structure (DSSP, 8-state):
-----------TTSPPPSSS--HHHHHHHHH-SPPP------SSSHHHHHHHHHHHH-SHHHHHHHHHHHHHTT-EEEESSSHHHHHHHHHHHHHHHHHHTTT-TT--EEEEES-HHHHHHHHHHHHHHHHHTT-SPPP-EEEEEEETTTTEEEEEEE-TT-EEEESS-EEEEETTS-EEEEE-TT-EEEEEEEETTEEEEE-TTS-EEEEEHHHHB-TTT--B-EEESS-EETTTTTT--EEEEEEEETT-GGG--HHHHHHHHTSEEEEEEEEEEHHHHHHHHHHHSPTT--PPPPHHHHHHHHHHHHH-------HHHHHHHHHHHHHHHHHHHHHHHHHHHHHHTTTPPP-HHHHHHHHHHHHHHHHHHHHHHHHHHHHHHHHHHHHHHHHHHHHHHHHHHHHHHHHHHHHHHHHHHHHHHHHHHHHHHS-----S---S----

Sequence (448 aa):
RHGFRMVAIGDPKQCQSIEAGQVIGLLEKGLGTVPSIESTVRQTNDRAREIAGLLRQGGAEAVGKALDMKRQDGTAEIVAGGHSEVIARAAALWDERRKANADRPRFTLSISTPTNQDARAIGEAIRQRLLASGELGQTRMTLAAIDKNTGEHYAMPIATGEKVRLFSRTNAAMLDGSKGAIGDNGSILEITSIRDEGLVLRNDHGREGFVKWDTLADKESGRMRLAYGYAMTTNTAQGITTTEHIFVTPGGSQTTDGFKTYVSGSRHRERDYWLTSEGAERQEIAGRRPLGDPRPIREHDIWTNWTRNIARQPEKTNALDLVKIGEEARRNAARAFLKGLAADEKREAAGLPADLSQRFARTQARAGAQGRLAETMARGGEEKRQALARIERAAPAVRAAVAAGWERARPLIRVRLQSALEGHRRQAQRRAEEHPVEQASRKRGRSR